Protein AF-A0A4Y9S3J2-F1 (afdb_monomer_lite)

pLDDT: mean 87.25, std 10.74, range [41.0, 98.0]

Structure (mmCIF, N/CA/C/O backbone):
data_AF-A0A4Y9S3J2-F1
#
_entry.id   AF-A0A4Y9S3J2-F1
#
loop_
_atom_site.group_PDB
_atom_site.id
_atom_site.type_symbol
_atom_site.label_atom_id
_atom_site.label_alt_id
_atom_site.label_comp_id
_atom_site.label_asym_id
_atom_site.label_entity_id
_atom_site.label_seq_id
_atom_site.pdbx_PDB_ins_code
_atom_site.Cartn_x
_atom_site.Cartn_y
_atom_site.Cartn_z
_atom_site.occupancy
_atom_site.B_iso_or_equiv
_atom_site.auth_seq_id
_atom_site.auth_comp_id
_atom_site.auth_asym_id
_atom_site.auth_atom_id
_atom_site.pdbx_PDB_model_num
ATOM 1 N N . MET A 1 1 ? -24.815 -3.412 23.900 1.00 59.81 1 MET A N 1
ATOM 2 C CA . MET A 1 1 ? -26.021 -3.486 23.048 1.00 59.81 1 MET A CA 1
ATOM 3 C C . MET A 1 1 ? -26.961 -2.402 23.514 1.00 59.81 1 MET A C 1
ATOM 5 O O . MET A 1 1 ? -27.087 -2.253 24.723 1.00 59.81 1 MET A O 1
ATOM 9 N N . SER A 1 2 ? -27.593 -1.673 22.602 1.00 77.06 2 SER A N 1
ATOM 10 C CA . SER A 1 2 ? -28.621 -0.696 22.972 1.00 77.06 2 SER A CA 1
ATOM 11 C C . SER A 1 2 ? -29.944 -1.151 22.385 1.00 77.06 2 SER A C 1
ATOM 13 O O . SER A 1 2 ? -30.056 -1.335 21.171 1.00 77.06 2 SER A O 1
ATOM 15 N N . LYS A 1 3 ? -30.929 -1.380 23.254 1.00 82.50 3 LYS A N 1
ATOM 16 C CA . LYS A 1 3 ? -32.296 -1.683 22.838 1.00 82.50 3 LYS A CA 1
ATOM 17 C C . LYS A 1 3 ? -32.877 -0.453 22.151 1.00 82.50 3 LYS A C 1
ATOM 19 O O . LYS A 1 3 ? -32.822 0.638 22.710 1.00 82.50 3 LYS A O 1
ATOM 24 N N . LEU A 1 4 ? -33.420 -0.640 20.953 1.00 80.75 4 LEU A N 1
ATOM 25 C CA . LEU A 1 4 ? -34.078 0.422 20.197 1.00 80.75 4 LEU A CA 1
ATOM 26 C C . LEU A 1 4 ? -35.580 0.369 20.429 1.00 80.75 4 LEU A C 1
ATOM 28 O O . LEU A 1 4 ? -36.192 1.365 20.801 1.00 80.75 4 LEU A O 1
ATOM 32 N N . THR A 1 5 ? -36.185 -0.801 20.216 1.00 92.56 5 THR A N 1
ATOM 33 C CA . THR A 1 5 ? -37.632 -0.971 20.352 1.00 92.56 5 THR A CA 1
ATOM 34 C C . THR A 1 5 ? -38.028 -2.448 20.418 1.00 92.56 5 THR A C 1
ATOM 36 O O . THR A 1 5 ? -37.204 -3.347 20.264 1.00 92.56 5 THR A O 1
ATOM 39 N N . THR A 1 6 ? -39.316 -2.696 20.628 1.00 92.94 6 THR A N 1
ATOM 40 C CA . THR A 1 6 ? -39.955 -3.996 20.419 1.00 92.94 6 THR A CA 1
ATOM 41 C C . THR A 1 6 ? -41.082 -3.802 19.405 1.00 92.94 6 THR A C 1
ATOM 43 O O . THR A 1 6 ? -41.809 -2.806 19.475 1.00 92.94 6 THR A O 1
ATOM 46 N N . ILE A 1 7 ? -41.209 -4.723 18.451 1.00 92.50 7 ILE A N 1
ATOM 47 C CA . ILE A 1 7 ? -42.242 -4.700 17.406 1.00 92.50 7 ILE A CA 1
ATOM 48 C C . ILE A 1 7 ? -43.088 -5.955 17.554 1.00 92.50 7 ILE A C 1
ATOM 50 O O . ILE A 1 7 ? -42.560 -7.065 17.488 1.00 92.50 7 ILE A O 1
ATOM 54 N N . ARG A 1 8 ? -44.389 -5.784 17.776 1.00 95.69 8 ARG A N 1
ATOM 55 C CA . ARG A 1 8 ? -45.333 -6.891 17.990 1.00 95.69 8 ARG A CA 1
ATOM 56 C C . ARG A 1 8 ? -46.208 -7.107 16.761 1.00 95.69 8 ARG A C 1
ATOM 58 O O . ARG A 1 8 ? -46.429 -6.182 15.982 1.00 95.69 8 ARG A O 1
ATOM 65 N N . ALA A 1 9 ? -46.713 -8.325 16.598 1.00 94.12 9 ALA A N 1
ATOM 66 C CA . ALA A 1 9 ? -47.708 -8.619 15.577 1.00 94.12 9 ALA A CA 1
ATOM 67 C C . ALA A 1 9 ? -48.936 -7.703 15.720 1.00 94.12 9 ALA A C 1
ATOM 69 O O . ALA A 1 9 ? -49.401 -7.445 16.831 1.00 94.12 9 ALA A O 1
ATOM 70 N N . GLY A 1 10 ? -49.443 -7.205 14.590 1.00 87.50 10 GLY A N 1
ATOM 71 C CA . GLY A 1 10 ? -50.567 -6.262 14.543 1.00 87.50 10 GLY A CA 1
ATOM 72 C C . GLY A 1 10 ? -50.192 -4.791 14.770 1.00 87.50 10 GLY A C 1
ATOM 73 O O . GLY A 1 10 ? -51.036 -3.923 14.557 1.00 87.50 10 GLY A O 1
ATOM 74 N N . GLU A 1 11 ? -48.947 -4.480 15.149 1.00 93.31 11 GLU A N 1
ATOM 75 C CA . GLU A 1 11 ? -48.453 -3.099 15.150 1.00 93.31 11 GLU A CA 1
ATOM 76 C C . GLU A 1 11 ? -48.123 -2.630 13.725 1.00 93.31 11 GLU A C 1
ATOM 78 O O . GLU A 1 11 ? -47.730 -3.417 12.859 1.00 93.31 11 GLU A O 1
ATOM 83 N N . LEU A 1 12 ? -48.231 -1.318 13.490 1.00 93.81 12 LEU A N 1
ATOM 84 C CA . LEU A 1 12 ? -47.726 -0.720 12.257 1.00 93.81 12 LEU A CA 1
ATOM 85 C C . LEU A 1 12 ? -46.207 -0.952 12.140 1.00 93.81 12 LEU A C 1
ATOM 87 O O . LEU A 1 12 ? -45.503 -0.861 13.154 1.00 93.81 12 LEU A O 1
ATOM 91 N N . PRO A 1 13 ? -45.683 -1.205 10.923 1.00 94.12 13 PRO A N 1
ATOM 92 C CA . PRO A 1 13 ? -44.249 -1.335 10.708 1.00 94.12 13 PRO A CA 1
ATOM 93 C C . PRO A 1 13 ? -43.491 -0.125 11.262 1.00 94.12 13 PRO A C 1
ATOM 95 O O . PRO A 1 13 ? -43.877 1.023 11.027 1.00 94.12 13 PRO A O 1
ATOM 98 N N . LYS A 1 14 ? -42.403 -0.369 11.997 1.00 95.12 14 LYS A N 1
ATOM 99 C CA . LYS A 1 14 ? -41.606 0.703 12.609 1.00 95.12 14 LYS A CA 1
ATOM 100 C C . LYS A 1 14 ? -40.356 0.957 11.793 1.00 95.12 14 LYS A C 1
ATOM 102 O O . LYS A 1 14 ? -39.680 0.020 11.368 1.00 95.12 14 LYS A O 1
ATOM 107 N N . THR A 1 15 ? -40.043 2.236 11.603 1.00 94.12 15 THR A N 1
ATOM 108 C CA . THR A 1 15 ? -38.754 2.631 11.040 1.00 94.12 15 THR A CA 1
ATOM 109 C C . THR A 1 15 ? -37.725 2.732 12.154 1.00 94.12 15 THR A C 1
ATOM 111 O O . THR A 1 15 ? -37.964 3.393 13.162 1.00 94.12 15 THR A O 1
ATOM 114 N N . VAL A 1 16 ? -36.577 2.099 11.958 1.00 93.94 16 VAL A N 1
ATOM 115 C CA . VAL A 1 16 ? -35.447 2.117 12.880 1.00 93.94 16 VAL A CA 1
ATOM 116 C C . VAL A 1 16 ? -34.235 2.673 12.148 1.00 93.94 16 VAL A C 1
ATOM 118 O O . VAL A 1 16 ? -33.906 2.224 11.050 1.00 93.94 16 VAL A O 1
ATOM 121 N N . THR A 1 17 ? -33.576 3.653 12.758 1.00 92.75 17 THR A N 1
ATOM 122 C CA . THR A 1 17 ? -32.301 4.180 12.270 1.00 92.75 17 THR A CA 1
ATOM 123 C C . THR A 1 17 ? -31.164 3.367 12.876 1.00 92.75 17 THR A C 1
ATOM 125 O O . THR A 1 17 ? -31.083 3.201 14.094 1.00 92.75 17 THR A O 1
ATOM 128 N N . LEU A 1 18 ? -30.296 2.844 12.018 1.00 90.06 18 LEU A N 1
ATOM 129 C CA . LEU A 1 18 ? -29.076 2.149 12.384 1.00 90.06 18 LEU A CA 1
ATOM 130 C C . LEU A 1 18 ? -27.895 3.102 12.161 1.00 90.06 18 LEU A C 1
ATOM 132 O O . LEU A 1 18 ? -27.592 3.408 11.005 1.00 90.06 18 LEU A O 1
ATOM 136 N N . PRO A 1 19 ? -27.212 3.553 13.228 1.00 86.12 19 PRO A N 1
ATOM 137 C CA . PRO A 1 19 ? -26.036 4.399 13.078 1.00 86.12 19 PRO A CA 1
ATOM 138 C C . PRO A 1 19 ? -24.949 3.715 12.242 1.00 86.12 19 PRO A C 1
ATOM 140 O O . PRO A 1 19 ? -24.805 2.487 12.284 1.00 86.12 19 PRO A O 1
ATOM 143 N N . ALA A 1 20 ? -24.154 4.519 11.532 1.00 76.88 20 ALA A N 1
ATOM 144 C CA . ALA A 1 20 ? -23.000 4.040 10.778 1.00 76.88 20 ALA A CA 1
ATOM 145 C C . ALA A 1 20 ? -22.120 3.115 11.639 1.00 76.88 20 ALA A C 1
ATOM 147 O O . ALA A 1 20 ? -21.854 3.378 12.815 1.00 76.88 20 ALA A O 1
ATOM 148 N N . GLY A 1 21 ? -21.702 1.996 11.057 1.00 69.69 21 GLY A N 1
ATOM 149 C CA . GLY A 1 21 ? -20.851 1.007 11.707 1.00 69.69 21 GLY A CA 1
ATOM 150 C C . GLY A 1 21 ? -21.514 0.107 12.754 1.00 69.69 21 GLY A C 1
ATOM 151 O O . GLY A 1 21 ? -20.853 -0.749 13.346 1.00 69.69 21 GLY A O 1
ATOM 152 N N . ARG A 1 22 ? -22.820 0.237 12.997 1.00 82.00 22 ARG A N 1
ATOM 153 C CA . ARG A 1 22 ? -23.555 -0.674 13.884 1.00 82.00 22 ARG A CA 1
ATOM 154 C C . ARG A 1 22 ? -24.134 -1.854 13.113 1.00 82.00 22 ARG A C 1
ATOM 156 O O . ARG A 1 22 ? -24.341 -1.787 11.907 1.00 82.00 22 ARG A O 1
ATOM 163 N N . VAL A 1 23 ? -24.414 -2.934 13.835 1.00 85.38 23 VAL A N 1
ATOM 164 C CA . VAL A 1 23 ? -25.153 -4.097 13.333 1.00 85.38 23 VAL A CA 1
ATOM 165 C C . VAL A 1 23 ? -26.548 -4.071 13.931 1.00 85.38 23 VAL A C 1
ATOM 167 O O . VAL A 1 23 ? -26.691 -3.990 15.152 1.00 85.38 23 VAL A O 1
ATOM 170 N N . LEU A 1 24 ? -27.569 -4.150 13.084 1.00 91.06 24 LEU A N 1
ATOM 171 C CA . LEU A 1 24 ? -28.945 -4.317 13.523 1.00 91.06 24 LEU A CA 1
ATOM 172 C C . LEU A 1 24 ? -29.146 -5.772 13.950 1.00 91.06 24 LEU A C 1
ATOM 174 O O . LEU A 1 24 ? -28.843 -6.701 13.197 1.00 91.06 24 LEU A O 1
ATOM 178 N N . MET A 1 25 ? -29.637 -5.958 15.168 1.00 89.56 25 MET A N 1
ATOM 179 C CA . MET A 1 25 ? -29.941 -7.264 15.738 1.00 89.56 25 MET A CA 1
ATOM 180 C C . MET A 1 25 ? -31.442 -7.358 15.969 1.00 89.56 25 MET A C 1
ATOM 182 O O . MET A 1 25 ? -32.067 -6.438 16.504 1.00 89.56 25 MET A O 1
ATOM 186 N N . LEU A 1 26 ? -32.005 -8.460 15.494 1.00 90.75 26 LEU A N 1
ATOM 187 C CA . LEU A 1 26 ? -33.435 -8.707 15.439 1.00 90.75 26 LEU A CA 1
ATOM 188 C C . LEU A 1 26 ? -33.687 -10.052 16.108 1.00 90.75 26 LEU A C 1
ATOM 190 O O . LEU A 1 26 ? -33.597 -11.108 15.482 1.00 90.75 26 LEU A O 1
ATOM 194 N N . ASP A 1 27 ? -33.970 -10.000 17.401 1.00 89.25 27 ASP A N 1
ATOM 195 C CA . ASP A 1 27 ? -34.187 -11.190 18.210 1.00 89.25 27 ASP A CA 1
ATOM 196 C C . ASP A 1 27 ? -35.686 -11.498 18.224 1.00 89.25 27 ASP A C 1
ATOM 198 O O . ASP A 1 27 ? -36.489 -10.803 18.852 1.00 89.25 27 ASP A O 1
ATOM 202 N N . GLY A 1 28 ? -36.080 -12.504 17.443 1.00 88.19 28 GLY A N 1
ATOM 203 C CA . GLY A 1 28 ? -37.461 -12.975 17.382 1.00 88.19 28 GLY A CA 1
ATOM 204 C C . GLY A 1 28 ? -37.809 -13.827 18.596 1.00 88.19 28 GLY A C 1
ATOM 205 O O . GLY A 1 28 ? -37.136 -14.828 18.852 1.00 88.19 28 GLY A O 1
ATOM 206 N N . TYR A 1 29 ? -38.877 -13.457 19.306 1.00 89.56 29 TYR A N 1
ATOM 207 C CA . TYR A 1 29 ? -39.478 -14.302 20.340 1.00 89.56 29 TYR A CA 1
ATOM 208 C C . TYR A 1 29 ? -40.121 -15.558 19.715 1.00 89.56 29 TYR A C 1
ATOM 210 O O . TYR A 1 29 ? -40.142 -15.741 18.495 1.00 89.56 29 TYR A O 1
ATOM 218 N N . GLU A 1 30 ? -40.651 -16.449 20.550 1.00 84.44 30 GLU A N 1
ATOM 219 C CA . GLU A 1 30 ? -41.301 -17.675 20.088 1.00 84.44 30 GLU A CA 1
ATOM 220 C C . GLU A 1 30 ? -42.439 -17.369 19.097 1.00 84.44 30 GLU A C 1
ATOM 222 O O . GLU A 1 30 ? -43.231 -16.445 19.291 1.00 84.44 30 GLU A O 1
ATOM 227 N N . SER A 1 31 ? -42.496 -18.133 18.002 1.00 88.94 31 SER A N 1
ATOM 228 C CA . SER A 1 31 ? -43.450 -17.937 16.897 1.00 88.94 31 SER A CA 1
ATOM 229 C C . SER A 1 31 ? -43.345 -16.593 16.152 1.00 88.94 31 SER A C 1
ATOM 231 O O . SER A 1 31 ? -44.270 -16.219 15.425 1.00 88.94 31 SER A O 1
ATOM 233 N N . ALA A 1 32 ? -42.237 -15.855 16.303 1.00 92.12 32 ALA A N 1
ATOM 234 C CA . ALA A 1 32 ? -42.018 -14.621 15.559 1.00 92.12 32 ALA A CA 1
ATOM 235 C C . ALA A 1 32 ? -41.850 -14.876 14.050 1.00 92.12 32 ALA A C 1
ATOM 237 O O . ALA A 1 32 ? -41.109 -15.771 13.643 1.00 92.12 32 ALA A O 1
ATOM 238 N N . SER A 1 33 ? -42.511 -14.072 13.218 1.00 93.56 33 SER A N 1
ATOM 239 C CA . SER A 1 33 ? -42.331 -14.046 11.762 1.00 93.56 33 SER A CA 1
ATOM 240 C C . SER A 1 33 ? -42.494 -12.622 11.258 1.00 93.56 33 SER A C 1
ATOM 242 O O . SER A 1 33 ? -43.373 -11.895 11.723 1.00 93.56 33 SER A O 1
ATOM 244 N N . GLY A 1 34 ? -41.648 -12.194 10.330 1.00 94.12 34 GLY A N 1
ATOM 245 C CA . GLY A 1 34 ? -41.670 -10.825 9.836 1.00 94.12 34 GLY A CA 1
ATOM 246 C C . GLY A 1 34 ? -40.687 -10.578 8.706 1.00 94.12 34 GLY A C 1
ATOM 247 O O . GLY A 1 34 ? -40.112 -11.503 8.134 1.00 94.12 34 GLY A O 1
ATOM 248 N N . ILE A 1 35 ? -40.490 -9.305 8.387 1.00 94.50 35 ILE A N 1
ATOM 249 C CA . ILE A 1 35 ? -39.542 -8.880 7.358 1.00 94.50 35 ILE A CA 1
ATOM 250 C C . ILE A 1 35 ? -38.947 -7.523 7.728 1.00 94.50 35 ILE A C 1
ATOM 252 O O . ILE A 1 35 ? -39.654 -6.615 8.178 1.00 94.50 35 ILE A O 1
ATOM 256 N N . ALA A 1 36 ? -37.634 -7.400 7.551 1.00 95.38 36 ALA A N 1
ATOM 257 C CA . ALA A 1 36 ? -36.922 -6.132 7.621 1.00 95.38 36 ALA A CA 1
ATOM 258 C C . ALA A 1 36 ? -36.606 -5.658 6.202 1.00 95.38 36 ALA A C 1
ATOM 260 O O . ALA A 1 36 ? -36.065 -6.425 5.409 1.00 95.38 36 ALA A O 1
ATOM 261 N N . TYR A 1 37 ? -36.901 -4.398 5.898 1.00 95.19 37 TYR A N 1
ATOM 262 C CA . TYR A 1 37 ? -36.576 -3.746 4.633 1.00 95.19 37 TYR A CA 1
ATOM 263 C C . TYR A 1 37 ? -35.541 -2.651 4.868 1.00 95.19 37 TYR A C 1
ATOM 265 O O . TYR A 1 37 ? -35.783 -1.756 5.673 1.00 95.19 37 TYR A O 1
ATOM 273 N N . GLN A 1 38 ? -34.413 -2.686 4.161 1.00 95.44 38 GLN A N 1
ATOM 274 C CA . GLN A 1 38 ? -33.492 -1.550 4.093 1.00 95.44 38 GLN A CA 1
ATOM 275 C C . GLN A 1 38 ? -34.097 -0.510 3.161 1.00 95.44 38 GLN A C 1
ATOM 277 O O . GLN A 1 38 ? -34.387 -0.814 2.003 1.00 95.44 38 GLN A O 1
ATOM 282 N N . LEU A 1 39 ? -34.292 0.698 3.673 1.00 94.62 39 LEU A N 1
ATOM 283 C CA . LEU A 1 39 ? -34.894 1.804 2.942 1.00 94.62 39 LEU A CA 1
ATOM 284 C C . LEU A 1 39 ? -33.822 2.574 2.173 1.00 94.62 39 LEU A C 1
ATOM 286 O O . LEU A 1 39 ? -32.716 2.748 2.679 1.00 94.62 39 LEU A O 1
ATOM 290 N N . ASP A 1 40 ? -34.158 3.053 0.976 1.00 88.62 40 ASP A N 1
ATOM 291 C CA . ASP A 1 40 ? -33.283 3.903 0.167 1.00 88.62 40 ASP A CA 1
ATOM 292 C C . ASP A 1 40 ? -33.294 5.352 0.689 1.00 88.62 40 ASP A C 1
ATOM 294 O O . ASP A 1 40 ? -34.301 6.052 0.515 1.00 88.62 40 ASP A O 1
ATOM 298 N N . PRO A 1 41 ? -32.208 5.855 1.304 1.00 78.00 41 PRO A N 1
ATOM 299 C CA . PRO A 1 41 ? -32.165 7.241 1.752 1.00 78.00 41 PRO A CA 1
ATOM 300 C C . PRO A 1 41 ? -32.174 8.244 0.585 1.00 78.00 41 PRO A C 1
ATOM 302 O O . PRO A 1 41 ? -32.656 9.361 0.764 1.00 78.00 41 PRO A O 1
ATOM 305 N N . SER A 1 42 ? -31.708 7.863 -0.610 1.00 78.38 42 SER A N 1
ATOM 306 C CA . SER A 1 42 ? -31.643 8.752 -1.780 1.00 78.38 42 SER A CA 1
ATOM 307 C C . SER A 1 42 ? -33.009 9.012 -2.426 1.00 78.38 42 SER A C 1
ATOM 309 O O . SER A 1 42 ? -33.208 10.048 -3.057 1.00 78.38 42 SER A O 1
ATOM 311 N N . LEU A 1 43 ? -33.978 8.119 -2.201 1.00 77.69 43 LEU A N 1
ATOM 312 C CA . LEU A 1 43 ? -35.354 8.221 -2.703 1.00 77.69 43 LEU A CA 1
ATOM 313 C C . LEU A 1 43 ? -36.358 8.566 -1.589 1.00 77.69 43 LEU A C 1
ATOM 315 O O . LEU A 1 43 ? -37.515 8.144 -1.615 1.00 77.69 43 LEU A O 1
ATOM 319 N N . GLY A 1 44 ? -35.913 9.303 -0.568 1.00 75.69 44 GLY A N 1
ATOM 320 C CA . GLY A 1 44 ? -36.777 9.775 0.518 1.00 75.69 44 GLY A CA 1
ATOM 321 C C . GLY A 1 44 ? -37.193 8.699 1.529 1.00 75.69 44 GLY A C 1
ATOM 322 O O . GLY A 1 44 ? -38.080 8.945 2.345 1.00 75.69 44 GLY A O 1
ATOM 323 N N . GLY A 1 45 ? -36.572 7.514 1.510 1.00 75.94 45 GLY A N 1
ATOM 324 C CA . GLY A 1 45 ? -36.789 6.465 2.510 1.00 75.94 45 GLY A CA 1
ATOM 325 C C . GLY A 1 45 ? -38.119 5.722 2.396 1.00 75.94 45 GLY A C 1
ATOM 326 O O . GLY A 1 45 ? -38.568 5.148 3.382 1.00 75.94 45 GLY A O 1
ATOM 327 N N . THR A 1 46 ? -38.767 5.741 1.231 1.00 79.56 46 THR A N 1
ATOM 328 C CA . THR A 1 46 ? -40.045 5.039 1.001 1.00 79.56 46 THR A CA 1
ATOM 329 C C . THR A 1 46 ? -39.879 3.731 0.227 1.00 79.56 46 THR A C 1
ATOM 331 O O . THR A 1 46 ? -40.659 2.804 0.427 1.00 79.56 46 THR A O 1
ATOM 334 N N . ASN A 1 47 ? -38.838 3.622 -0.602 1.00 87.81 47 ASN A N 1
ATOM 335 C CA . ASN A 1 47 ? -38.526 2.414 -1.366 1.00 87.81 47 ASN A CA 1
ATOM 336 C C . ASN A 1 47 ? -37.565 1.501 -0.596 1.00 87.81 47 ASN A C 1
ATOM 338 O O . ASN A 1 47 ? -36.653 1.985 0.075 1.00 87.81 47 ASN A O 1
ATOM 342 N N . SER A 1 48 ? -37.734 0.183 -0.726 1.00 91.50 48 SER A N 1
ATOM 343 C CA . SER A 1 48 ? -36.793 -0.799 -0.180 1.00 91.50 48 SER A CA 1
ATOM 344 C C . SER A 1 48 ? -35.732 -1.183 -1.210 1.00 91.50 48 SER A C 1
ATOM 346 O O . SER A 1 48 ? -36.084 -1.597 -2.313 1.00 91.50 48 SER A O 1
ATOM 348 N N . VAL A 1 49 ? -34.454 -1.145 -0.834 1.00 90.25 49 VAL A N 1
ATOM 349 C CA . VAL A 1 49 ? -33.342 -1.646 -1.670 1.00 90.25 49 VAL A CA 1
ATOM 350 C C . VAL A 1 49 ? -33.021 -3.113 -1.401 1.00 90.25 49 VAL A C 1
ATOM 352 O O . VAL A 1 49 ? -32.435 -3.793 -2.241 1.00 90.25 49 VAL A O 1
ATOM 355 N N . ARG A 1 50 ? -33.380 -3.613 -0.212 1.00 92.06 50 ARG A N 1
ATOM 356 C CA . ARG A 1 50 ? -33.106 -4.988 0.213 1.00 92.06 50 ARG A CA 1
ATOM 357 C C . ARG A 1 50 ? -34.065 -5.422 1.310 1.00 92.06 50 ARG A C 1
ATOM 359 O O . ARG A 1 50 ? -34.541 -4.584 2.074 1.00 92.06 50 ARG A O 1
ATOM 366 N N . SER A 1 51 ? -34.313 -6.723 1.413 1.00 93.06 51 SER A N 1
ATOM 367 C CA . SER A 1 51 ? -35.175 -7.295 2.446 1.00 93.06 51 SER A CA 1
ATOM 368 C C . SER A 1 51 ? -34.597 -8.565 3.059 1.00 93.06 51 SER A C 1
ATOM 370 O O . SER A 1 51 ? -33.942 -9.345 2.366 1.00 93.06 51 SER A O 1
ATOM 372 N N . TRP A 1 52 ? -34.901 -8.801 4.335 1.00 94.12 52 TRP A N 1
ATOM 373 C CA . TRP A 1 52 ? -34.523 -10.005 5.075 1.00 94.12 52 TRP A CA 1
ATOM 374 C C . TRP A 1 52 ? -35.756 -10.620 5.737 1.00 94.12 52 TRP A C 1
ATOM 376 O O . TRP A 1 52 ? -36.408 -9.926 6.525 1.00 94.12 52 TRP A O 1
ATOM 386 N N . PRO A 1 53 ? -36.077 -11.897 5.459 1.00 92.19 53 PRO A N 1
ATOM 387 C CA . PRO A 1 53 ? -37.095 -12.605 6.220 1.00 92.19 53 PRO A CA 1
ATOM 388 C C . PRO A 1 53 ? -36.625 -12.776 7.668 1.00 92.19 53 PRO A C 1
ATOM 390 O O . PRO A 1 53 ? -35.445 -13.023 7.928 1.00 92.19 53 PRO A O 1
ATOM 393 N N . LEU A 1 54 ? -37.556 -12.628 8.604 1.00 92.31 54 LEU A N 1
ATOM 394 C CA . LEU A 1 54 ? -37.314 -12.754 10.036 1.00 92.31 54 LEU A CA 1
ATOM 395 C C . LEU A 1 54 ? -38.127 -13.925 10.581 1.00 92.31 54 LEU A C 1
ATOM 397 O O . LEU A 1 54 ? -39.294 -14.089 10.227 1.00 92.31 54 LEU A O 1
ATOM 401 N N . SER A 1 55 ? -37.527 -14.703 11.475 1.00 90.38 55 SER A N 1
ATOM 402 C CA . SER A 1 55 ? -38.168 -15.838 12.140 1.00 90.38 55 SER A CA 1
ATOM 403 C C . SER A 1 55 ? -37.792 -15.898 13.621 1.00 90.38 55 SER A C 1
ATOM 405 O O . SER A 1 55 ? -36.870 -15.213 14.073 1.00 90.38 55 SER A O 1
ATOM 407 N N . ALA A 1 56 ? -38.493 -16.741 14.378 1.00 86.31 56 ALA A N 1
ATOM 408 C CA . ALA A 1 56 ? -38.102 -17.128 15.729 1.00 86.31 56 ALA A CA 1
ATOM 409 C C . ALA A 1 56 ? -36.685 -17.738 15.743 1.00 86.31 56 ALA A C 1
ATOM 411 O O . ALA A 1 56 ? -36.284 -18.399 14.783 1.00 86.31 56 ALA A O 1
ATOM 412 N N . GLY A 1 57 ? -35.941 -17.534 16.838 1.00 69.56 57 GLY A N 1
ATOM 413 C CA . GLY A 1 57 ? -34.616 -18.148 17.038 1.00 69.56 57 GLY A CA 1
ATOM 414 C C . GLY A 1 57 ? -33.408 -17.284 16.653 1.00 69.56 57 GLY A C 1
ATOM 415 O O . GLY A 1 57 ? -32.309 -17.813 16.514 1.00 69.56 57 GLY A O 1
ATOM 416 N N . GLY A 1 58 ? -33.596 -15.966 16.531 1.00 65.06 58 GLY A N 1
ATOM 417 C CA . GLY A 1 58 ? -32.547 -15.008 16.168 1.00 65.06 58 GLY A CA 1
ATOM 418 C C . GLY A 1 58 ? -32.479 -14.816 14.656 1.00 65.06 58 GLY A C 1
ATOM 419 O O . GLY A 1 58 ? -32.094 -15.713 13.910 1.00 65.06 58 GLY A O 1
ATOM 420 N N . ALA A 1 59 ? -32.887 -13.640 14.188 1.00 64.81 59 ALA A N 1
ATOM 421 C CA . ALA A 1 59 ? -32.867 -13.309 12.770 1.00 64.81 59 ALA A CA 1
ATOM 422 C C . ALA A 1 59 ? -31.430 -12.947 12.318 1.00 64.81 59 ALA A C 1
ATOM 424 O O . ALA A 1 59 ? -30.531 -12.808 13.159 1.00 64.81 59 ALA A O 1
ATOM 425 N N . PRO A 1 60 ? -31.159 -12.786 11.005 1.00 70.00 60 PRO A N 1
ATOM 426 C CA . PRO A 1 60 ? -29.834 -12.384 10.551 1.00 70.00 60 PRO A CA 1
ATOM 427 C C . PRO A 1 60 ? -29.401 -11.076 11.219 1.00 70.00 60 PRO A C 1
ATOM 429 O O . PRO A 1 60 ? -30.168 -10.122 11.330 1.00 70.00 60 PRO A O 1
ATOM 432 N N . LYS A 1 61 ? -28.135 -11.025 11.631 1.00 84.50 61 LYS A N 1
ATOM 433 C CA . LYS A 1 61 ? -27.455 -9.773 11.963 1.00 84.50 61 LYS A CA 1
ATOM 434 C C . LYS A 1 61 ? -27.320 -8.964 10.673 1.00 84.50 61 LYS A C 1
ATOM 436 O O . LYS A 1 61 ? -26.670 -9.426 9.737 1.00 84.50 61 LYS A O 1
ATOM 441 N N . ILE A 1 62 ? -27.955 -7.794 10.601 1.00 86.38 62 ILE A N 1
ATOM 442 C CA . ILE A 1 62 ? -27.996 -6.975 9.381 1.00 86.38 62 ILE A CA 1
ATOM 443 C C . ILE A 1 62 ? -26.977 -5.837 9.505 1.00 86.38 62 ILE A C 1
ATOM 445 O O . ILE A 1 62 ? -27.072 -4.996 10.399 1.00 86.38 62 ILE A O 1
ATOM 449 N N . GLY A 1 63 ? -25.995 -5.813 8.601 1.00 83.44 63 GLY A N 1
ATOM 450 C CA . GLY A 1 63 ? -24.868 -4.875 8.615 1.00 83.44 63 GLY A CA 1
ATOM 451 C C . GLY A 1 63 ? -23.545 -5.515 9.075 1.00 83.44 63 GLY A C 1
ATOM 452 O O . GLY A 1 63 ? -23.450 -6.742 9.122 1.00 83.44 63 GLY A O 1
ATOM 453 N N . PRO A 1 64 ? -22.524 -4.709 9.431 1.00 79.38 64 PRO A N 1
ATOM 454 C CA . PRO A 1 64 ? -22.588 -3.253 9.569 1.00 79.38 64 PRO A CA 1
ATOM 455 C C . PRO A 1 64 ? -22.612 -2.528 8.216 1.00 79.38 64 PRO A C 1
ATOM 457 O O . PRO A 1 64 ? -22.354 -3.123 7.176 1.00 79.38 64 PRO A O 1
ATOM 460 N N . PHE A 1 65 ? -22.940 -1.238 8.217 1.00 76.00 65 PHE A N 1
ATOM 461 C CA . PHE A 1 65 ? -22.924 -0.397 7.014 1.00 76.00 65 PHE A CA 1
ATOM 462 C C . PHE A 1 65 ? -21.988 0.792 7.210 1.00 76.00 65 PHE A C 1
ATOM 464 O O . PHE A 1 65 ? -21.795 1.244 8.338 1.00 76.00 65 PHE A O 1
ATOM 471 N N . ALA A 1 66 ? -21.392 1.276 6.117 1.00 61.28 66 ALA A N 1
ATOM 472 C CA . ALA A 1 66 ? -20.443 2.390 6.158 1.00 61.28 66 ALA A CA 1
ATOM 473 C C . ALA A 1 66 ? -21.104 3.713 6.578 1.00 61.28 66 ALA A C 1
ATOM 475 O O . ALA A 1 66 ? -20.481 4.496 7.292 1.00 61.28 66 ALA A O 1
ATOM 476 N N . ASP A 1 67 ? -22.365 3.900 6.189 1.00 78.31 67 ASP A N 1
ATOM 477 C CA . ASP A 1 67 ? -23.175 5.084 6.465 1.00 78.31 67 ASP A CA 1
ATOM 478 C C . ASP A 1 67 ? -24.392 4.721 7.319 1.00 78.31 67 ASP A C 1
ATOM 480 O O . ASP A 1 67 ? -24.769 3.548 7.418 1.00 78.31 67 ASP A O 1
ATOM 484 N N . GLU A 1 68 ? -25.037 5.731 7.903 1.00 88.69 68 GLU A N 1
ATOM 485 C CA . GLU A 1 68 ? -26.317 5.560 8.590 1.00 88.69 68 GLU A CA 1
ATOM 486 C C . GLU A 1 68 ? -27.356 4.933 7.650 1.00 88.69 68 GLU A C 1
ATOM 488 O O . GLU A 1 68 ? -27.497 5.331 6.494 1.00 88.69 68 GLU A O 1
ATOM 493 N N . GLN A 1 69 ? -28.088 3.939 8.151 1.00 92.69 69 GLN A N 1
ATOM 494 C CA . GLN A 1 69 ? -29.126 3.241 7.396 1.00 92.69 69 GLN A CA 1
ATOM 495 C C . GLN A 1 69 ? -30.476 3.350 8.093 1.00 92.69 69 GLN A C 1
ATOM 497 O O . GLN A 1 69 ? -30.557 3.455 9.316 1.00 92.69 69 GLN A O 1
ATOM 502 N N . ARG A 1 70 ? -31.558 3.249 7.321 1.00 94.31 70 ARG A N 1
ATOM 503 C CA . ARG A 1 70 ? -32.924 3.171 7.851 1.00 94.31 70 ARG A CA 1
ATOM 504 C C . ARG A 1 70 ? -33.557 1.846 7.460 1.00 94.31 70 ARG A C 1
ATOM 506 O O . ARG A 1 70 ? -33.443 1.414 6.315 1.00 94.31 70 ARG A O 1
ATOM 513 N N . PHE A 1 71 ? -34.244 1.225 8.409 1.00 94.94 71 PHE A N 1
ATOM 514 C CA . PHE A 1 71 ? -34.923 -0.050 8.220 1.00 94.94 71 PHE A CA 1
ATOM 515 C C . PHE A 1 71 ? -36.397 0.071 8.563 1.00 94.94 71 PHE A C 1
ATOM 517 O O . PHE A 1 71 ? -36.720 0.545 9.647 1.00 94.94 71 PHE A O 1
ATOM 524 N N . LEU A 1 72 ? -37.282 -0.396 7.685 1.00 95.69 72 LEU A N 1
ATOM 525 C CA . LEU A 1 72 ? -38.687 -0.620 8.014 1.00 95.69 72 LEU A CA 1
ATOM 526 C C . LEU A 1 72 ? -38.861 -2.077 8.421 1.00 95.69 72 LEU A C 1
ATOM 528 O O . LEU A 1 72 ? -38.628 -2.979 7.619 1.00 95.69 72 LEU A O 1
ATOM 532 N N . ILE A 1 73 ? -39.261 -2.312 9.664 1.00 95.06 73 ILE A N 1
ATOM 533 C CA . ILE A 1 73 ? -39.408 -3.661 10.204 1.00 95.06 73 ILE A CA 1
ATOM 534 C C . ILE A 1 73 ? -40.883 -3.916 10.473 1.00 95.06 73 ILE A C 1
ATOM 536 O O . ILE A 1 73 ? -41.559 -3.115 11.121 1.00 95.06 73 ILE A O 1
ATOM 540 N N . SER A 1 74 ? -41.369 -5.049 9.979 1.00 95.75 74 SER A N 1
ATOM 541 C CA . SER A 1 74 ? -42.737 -5.511 10.186 1.00 95.75 74 SER A CA 1
ATOM 542 C C . SER A 1 74 ? -42.743 -6.888 10.842 1.00 95.75 74 SER A C 1
ATOM 544 O O . SER A 1 74 ? -41.842 -7.701 10.624 1.00 95.75 74 SER A O 1
ATOM 546 N N . CYS A 1 75 ? -43.758 -7.128 11.668 1.00 95.25 75 CYS A N 1
ATOM 547 C CA . CYS A 1 75 ? -43.950 -8.362 12.416 1.00 95.25 75 CYS A CA 1
ATOM 548 C C . CYS A 1 75 ? -45.342 -8.905 12.084 1.00 95.25 75 CYS A C 1
ATOM 550 O O . CYS A 1 75 ? -46.345 -8.254 12.373 1.00 95.25 75 CYS A O 1
ATOM 552 N N . ALA A 1 76 ? -45.400 -10.063 11.434 1.00 95.62 76 ALA A N 1
ATOM 553 C CA . ALA A 1 76 ? -46.641 -10.736 11.070 1.00 95.62 76 ALA A CA 1
ATOM 554 C C . ALA A 1 76 ? -47.175 -11.598 12.224 1.00 95.62 76 ALA A C 1
ATOM 556 O O . ALA A 1 76 ? -48.375 -11.602 12.485 1.00 95.62 76 ALA A O 1
ATOM 557 N N . THR A 1 77 ? -46.292 -12.295 12.944 1.00 94.75 77 THR A N 1
ATOM 558 C CA . THR A 1 77 ? -46.634 -13.116 14.119 1.00 94.75 77 THR A CA 1
ATOM 559 C C . THR A 1 77 ? -45.594 -12.932 15.219 1.00 94.75 77 THR A C 1
ATOM 561 O O . THR A 1 77 ? -44.445 -12.613 14.927 1.00 94.75 77 THR A O 1
ATOM 564 N N . GLY A 1 78 ? -45.985 -13.124 16.484 1.00 94.06 78 GLY A N 1
ATOM 565 C CA . GLY A 1 78 ? -45.093 -13.006 17.643 1.00 94.06 78 GLY A CA 1
ATOM 566 C C . GLY A 1 78 ? -44.607 -11.575 17.904 1.00 94.06 78 GLY A C 1
ATOM 567 O O . GLY A 1 78 ? -45.379 -10.613 17.850 1.00 94.06 78 GLY A O 1
ATOM 568 N N . ALA A 1 79 ? -43.325 -11.434 18.242 1.00 92.94 79 ALA A N 1
ATOM 569 C CA . ALA A 1 79 ? -42.675 -10.142 18.432 1.00 92.94 79 ALA A CA 1
ATOM 570 C C . ALA A 1 79 ? -41.171 -10.222 18.126 1.00 92.94 79 ALA A C 1
ATOM 572 O O . ALA A 1 79 ? -40.563 -11.286 18.244 1.00 92.94 79 ALA A O 1
ATOM 573 N N . PHE A 1 80 ? -40.571 -9.080 17.796 1.00 91.69 80 PHE A N 1
ATOM 574 C CA . PHE A 1 80 ? -39.125 -8.915 17.662 1.00 91.69 80 PHE A CA 1
ATOM 575 C C . PHE A 1 80 ? -38.620 -7.869 18.647 1.00 91.69 80 PHE A C 1
ATOM 577 O O . PHE A 1 80 ? -39.173 -6.767 18.740 1.00 91.69 80 PHE A O 1
ATOM 584 N N . GLU A 1 81 ? -37.544 -8.191 19.354 1.00 92.50 81 GLU A N 1
ATOM 585 C CA . GLU A 1 81 ? -36.716 -7.198 20.017 1.00 92.50 81 GLU A CA 1
ATOM 586 C C . GLU A 1 81 ? -35.698 -6.655 19.018 1.00 92.50 81 GLU A C 1
ATOM 588 O O . GLU A 1 81 ? -34.909 -7.392 18.428 1.00 92.50 81 GLU A O 1
ATOM 593 N N . VAL A 1 82 ? -35.758 -5.344 18.801 1.00 91.25 82 VAL A N 1
ATOM 594 C CA . VAL A 1 82 ? -34.866 -4.648 17.886 1.00 91.25 82 VAL A CA 1
ATOM 595 C C . VAL A 1 82 ? -33.833 -3.917 18.713 1.00 91.25 82 VAL A C 1
ATOM 597 O O . VAL A 1 82 ? -34.146 -3.032 19.517 1.00 91.25 82 VAL A O 1
ATOM 600 N N . SER A 1 83 ? -32.581 -4.268 18.493 1.00 90.56 83 SER A N 1
ATOM 601 C CA . SER A 1 83 ? -31.449 -3.591 19.095 1.00 90.56 83 SER A CA 1
ATOM 602 C C . SER A 1 83 ? -30.399 -3.318 18.033 1.00 90.56 83 SER A C 1
ATOM 604 O O . SER A 1 83 ? -30.435 -3.864 16.930 1.00 90.56 83 SER A O 1
ATOM 606 N N . HIS A 1 84 ? -29.444 -2.457 18.356 1.00 87.88 84 HIS A N 1
ATOM 607 C CA . HIS A 1 84 ? -28.204 -2.427 17.603 1.00 87.88 84 HIS A CA 1
ATOM 608 C C . HIS A 1 84 ? -27.031 -2.789 18.505 1.00 87.88 84 HIS A C 1
ATOM 610 O O . HIS A 1 84 ? -26.926 -2.399 19.678 1.00 87.88 84 HIS A O 1
ATOM 616 N N . GLY A 1 85 ? -26.127 -3.560 17.929 1.00 81.06 85 GLY A N 1
ATOM 617 C CA . GLY A 1 85 ? -24.874 -3.954 18.531 1.00 81.06 85 GLY A CA 1
ATOM 618 C C . GLY A 1 85 ? -23.698 -3.340 17.795 1.00 81.06 85 GLY A C 1
ATOM 619 O O . GLY A 1 85 ? -23.816 -2.767 16.709 1.00 81.06 85 GLY A O 1
ATOM 620 N N . LEU A 1 86 ? -22.531 -3.512 18.395 1.00 68.75 86 LEU A N 1
ATOM 621 C CA . LEU A 1 86 ? -21.324 -3.569 17.595 1.00 68.75 86 LEU A CA 1
ATOM 622 C C . LEU A 1 86 ? -21.340 -4.851 16.762 1.00 68.75 86 LEU A C 1
ATOM 624 O O . LEU A 1 86 ? -21.892 -5.856 17.227 1.00 68.75 86 LEU A O 1
ATOM 628 N N . PRO A 1 87 ? -20.720 -4.856 15.570 1.00 63.44 87 PRO A N 1
ATOM 629 C CA . PRO A 1 87 ? -20.316 -6.118 14.970 1.00 63.44 87 PRO A CA 1
ATOM 630 C C . PRO A 1 87 ? -19.530 -6.929 16.006 1.00 63.44 87 PRO A C 1
ATOM 632 O O . PRO A 1 87 ? -18.862 -6.347 16.868 1.00 63.44 87 PRO A O 1
ATOM 635 N N . ALA A 1 88 ? -19.666 -8.262 15.967 1.00 59.06 88 ALA A N 1
ATOM 636 C CA . ALA A 1 88 ? -18.903 -9.146 16.848 1.00 59.06 88 ALA A CA 1
ATOM 637 C C . ALA A 1 88 ? -17.449 -8.672 16.841 1.00 59.06 88 ALA A C 1
ATOM 639 O O . ALA A 1 88 ? -16.911 -8.442 15.756 1.00 59.06 88 ALA A O 1
ATOM 640 N N . LEU A 1 89 ? -16.907 -8.418 18.046 1.00 51.44 89 LEU A N 1
ATOM 641 C CA . LEU A 1 89 ? -15.816 -7.461 18.253 1.00 51.44 89 LEU A CA 1
ATOM 642 C C . LEU A 1 89 ? -14.689 -7.660 17.243 1.00 51.44 89 LEU A C 1
ATOM 644 O O . LEU A 1 89 ? -14.156 -6.663 16.767 1.00 51.44 89 LEU A O 1
ATOM 648 N N . TYR A 1 90 ? -14.408 -8.913 16.908 1.00 49.59 90 TYR A N 1
ATOM 649 C CA . TYR A 1 90 ? -13.610 -9.380 15.793 1.00 49.59 90 TYR A CA 1
ATOM 650 C C . TYR A 1 90 ? -14.129 -10.793 15.456 1.00 49.59 90 TYR A C 1
ATOM 652 O O . TYR A 1 90 ? -14.480 -11.523 16.389 1.00 49.59 90 TYR A O 1
ATOM 660 N N . PRO A 1 91 ? -14.219 -11.231 14.188 1.00 53.12 91 PRO A N 1
ATOM 661 C CA . PRO A 1 91 ? -14.204 -12.661 13.896 1.00 53.12 91 PRO A CA 1
ATOM 662 C C . PRO A 1 91 ? -13.003 -13.271 14.619 1.00 53.12 91 PRO A C 1
ATOM 664 O O . PRO A 1 91 ? -11.926 -12.673 14.614 1.00 53.12 91 PRO A O 1
ATOM 667 N N . ALA A 1 92 ? -13.183 -14.424 15.263 1.00 54.91 92 ALA A N 1
ATOM 668 C CA . ALA A 1 92 ? -12.054 -15.114 15.873 1.00 54.91 92 ALA A CA 1
ATOM 669 C C . ALA A 1 92 ? -10.972 -15.340 14.806 1.00 54.91 92 ALA A C 1
ATOM 671 O O . ALA A 1 92 ? -11.300 -15.716 13.678 1.00 54.91 92 ALA A O 1
ATOM 672 N N . ALA A 1 93 ? -9.698 -15.141 15.157 1.00 54.41 93 ALA A N 1
ATOM 673 C CA . ALA A 1 93 ? -8.574 -15.385 14.248 1.00 54.41 93 ALA A CA 1
ATOM 674 C C . ALA A 1 93 ? -8.614 -16.797 13.624 1.00 54.41 93 ALA A C 1
ATOM 676 O O . ALA A 1 93 ? -8.166 -16.990 12.501 1.00 54.41 93 ALA A O 1
ATOM 677 N N . SER A 1 94 ? -9.252 -17.759 14.302 1.00 52.25 94 SER A N 1
ATOM 678 C CA . SER A 1 94 ? -9.506 -19.120 13.813 1.00 52.25 94 SER A CA 1
ATOM 679 C C . SER A 1 94 ? -10.380 -19.213 12.554 1.00 52.25 94 SER A C 1
ATOM 681 O O . SER A 1 94 ? -10.457 -20.284 11.961 1.00 52.25 94 SER A O 1
ATOM 683 N N . ALA A 1 95 ? -11.064 -18.137 12.148 1.00 50.06 95 ALA A N 1
ATOM 684 C CA . ALA A 1 95 ? -11.783 -18.072 10.872 1.00 50.06 95 ALA A CA 1
ATOM 685 C C . ALA A 1 95 ? -10.834 -17.966 9.665 1.00 50.06 95 ALA A C 1
ATOM 687 O O . ALA A 1 95 ? -11.259 -18.171 8.529 1.00 50.06 95 ALA A O 1
ATOM 688 N N . PHE A 1 96 ? -9.556 -17.668 9.908 1.00 55.53 96 PHE A N 1
ATOM 689 C CA . PHE A 1 96 ? -8.503 -17.731 8.909 1.00 55.53 96 PHE A CA 1
ATOM 690 C C . PHE A 1 96 ? -7.844 -19.090 9.036 1.00 55.53 96 PHE A C 1
ATOM 692 O O . PHE A 1 96 ? -7.281 -19.397 10.092 1.00 55.53 96 PHE A O 1
ATOM 699 N N . PRO A 1 97 ? -7.929 -19.945 8.009 1.00 46.12 97 PRO A N 1
ATOM 700 C CA . PRO A 1 97 ? -7.210 -21.187 8.087 1.00 46.12 97 PRO A CA 1
ATOM 701 C C . PRO A 1 97 ? -5.717 -20.848 8.164 1.00 46.12 97 PRO A C 1
ATOM 703 O O . PRO A 1 97 ? -5.187 -20.139 7.312 1.00 46.12 97 PRO A O 1
ATOM 706 N N . ASN A 1 98 ? -5.033 -21.393 9.173 1.00 46.75 98 ASN A N 1
ATOM 707 C CA . ASN A 1 98 ? -3.568 -21.431 9.208 1.00 46.75 98 ASN A CA 1
ATOM 708 C C . ASN A 1 98 ? -2.986 -22.168 7.988 1.00 46.75 98 ASN A C 1
ATOM 710 O O . ASN A 1 98 ? -1.778 -22.137 7.804 1.00 46.75 98 ASN A O 1
ATOM 714 N N . SER A 1 99 ? -3.831 -22.814 7.168 1.00 41.00 99 SER A N 1
ATOM 715 C CA . SER A 1 99 ? -3.429 -23.522 5.962 1.00 41.00 99 SER A CA 1
ATOM 716 C C . SER A 1 99 ? -2.953 -22.550 4.878 1.00 41.00 99 SER A C 1
ATOM 718 O O . SER A 1 99 ? -3.733 -22.110 4.029 1.00 41.00 99 SER A O 1
ATOM 720 N N . GLY A 1 100 ? -1.654 -22.277 4.923 1.00 45.31 100 GLY A N 1
ATOM 721 C CA . GLY A 1 100 ? -0.817 -21.922 3.787 1.00 45.31 100 GLY A CA 1
ATOM 722 C C . GLY A 1 100 ? -1.043 -20.545 3.177 1.00 45.31 100 GLY A C 1
ATOM 723 O O . GLY A 1 100 ? -1.881 -20.372 2.292 1.00 45.31 100 GLY A O 1
ATOM 724 N N . VAL A 1 101 ? -0.131 -19.621 3.484 1.00 51.94 101 VAL A N 1
ATOM 725 C CA . VAL A 1 101 ? 0.402 -18.762 2.422 1.00 51.94 101 VAL A CA 1
ATOM 726 C C . VAL A 1 101 ? 0.865 -19.706 1.310 1.00 51.94 101 VAL A C 1
ATOM 728 O O . VAL A 1 101 ? 1.807 -20.478 1.509 1.00 51.94 101 VAL A O 1
ATOM 731 N N . SER A 1 102 ? 0.159 -19.742 0.177 1.00 52.16 102 SER A N 1
ATOM 732 C CA . SER A 1 102 ? 0.540 -20.628 -0.920 1.00 52.16 102 SER A CA 1
ATOM 733 C C . SER A 1 102 ? 1.908 -20.180 -1.405 1.00 52.16 102 SER A C 1
ATOM 735 O O . SER A 1 102 ? 2.012 -19.122 -2.017 1.00 52.16 102 SER A O 1
ATOM 737 N N . SER A 1 103 ? 2.955 -20.954 -1.105 1.00 57.84 103 SER A N 1
ATOM 738 C CA . SER A 1 103 ? 4.299 -20.674 -1.595 1.00 57.84 103 SER A CA 1
ATOM 739 C C . SER A 1 103 ? 4.234 -20.512 -3.107 1.00 57.84 103 SER A C 1
ATOM 741 O O . SER A 1 103 ? 3.978 -21.479 -3.828 1.00 57.84 103 SER A O 1
ATOM 743 N N . GLY A 1 104 ? 4.406 -19.276 -3.555 1.00 78.12 104 GLY A N 1
ATOM 744 C CA . GLY A 1 104 ? 4.290 -18.904 -4.944 1.00 78.12 104 GLY A CA 1
ATOM 745 C C . GLY A 1 104 ? 5.646 -18.601 -5.550 1.00 78.12 104 GLY A C 1
ATOM 746 O O . GLY A 1 104 ? 6.670 -18.450 -4.878 1.00 78.12 104 GLY A O 1
ATOM 747 N N . ASN A 1 105 ? 5.617 -18.483 -6.864 1.00 91.31 105 ASN A N 1
ATOM 748 C CA . ASN A 1 105 ? 6.650 -17.814 -7.625 1.00 91.31 105 ASN A CA 1
ATOM 749 C C . ASN A 1 105 ? 6.200 -16.409 -8.054 1.00 91.31 105 ASN A C 1
ATOM 751 O O . ASN A 1 105 ? 6.887 -15.793 -8.854 1.00 91.31 105 ASN A O 1
ATOM 755 N N . ILE A 1 106 ? 5.073 -15.895 -7.546 1.00 94.06 106 ILE A N 1
ATOM 756 C CA . ILE A 1 106 ? 4.563 -14.565 -7.890 1.00 94.06 106 ILE A CA 1
ATOM 757 C C . ILE A 1 106 ? 4.706 -13.624 -6.702 1.00 94.06 106 ILE A C 1
ATOM 759 O O . ILE A 1 106 ? 4.279 -13.959 -5.603 1.00 94.06 106 ILE A O 1
ATOM 763 N N . ALA A 1 107 ? 5.252 -12.433 -6.934 1.00 95.69 107 ALA A N 1
ATOM 764 C CA . ALA A 1 107 ? 5.278 -11.377 -5.929 1.00 95.69 107 ALA A CA 1
ATOM 765 C C . ALA A 1 107 ? 5.038 -9.993 -6.526 1.00 95.69 107 ALA A C 1
ATOM 767 O O . ALA A 1 107 ? 5.176 -9.790 -7.731 1.00 95.69 107 ALA A O 1
ATOM 768 N N . THR A 1 108 ? 4.671 -9.044 -5.670 1.00 96.88 108 THR A N 1
ATOM 769 C CA . THR A 1 108 ? 4.333 -7.672 -6.048 1.00 96.88 108 THR A CA 1
ATOM 770 C C . THR A 1 108 ? 5.316 -6.696 -5.424 1.00 96.88 108 THR A C 1
ATOM 772 O O . THR A 1 108 ? 5.549 -6.732 -4.218 1.00 96.88 108 THR A O 1
ATOM 775 N N . ARG A 1 109 ? 5.839 -5.775 -6.234 1.00 96.25 109 ARG A N 1
ATOM 776 C CA . ARG A 1 109 ? 6.584 -4.613 -5.758 1.00 96.25 109 ARG A CA 1
ATOM 777 C C . ARG A 1 109 ? 5.871 -3.341 -6.181 1.00 96.25 109 ARG A C 1
ATOM 779 O O . ARG A 1 109 ? 5.672 -3.131 -7.376 1.00 96.25 109 ARG A O 1
ATOM 786 N N . MET A 1 110 ? 5.515 -2.490 -5.226 1.00 93.69 110 MET A N 1
ATOM 787 C CA . MET A 1 110 ? 4.858 -1.207 -5.496 1.00 93.69 110 MET A CA 1
ATOM 788 C C . MET A 1 110 ? 5.382 -0.111 -4.583 1.00 93.69 110 MET A C 1
ATOM 790 O O . MET A 1 110 ? 5.672 -0.363 -3.415 1.00 93.69 110 MET A O 1
ATOM 794 N N . LEU A 1 111 ? 5.452 1.095 -5.143 1.00 88.44 111 LEU A N 1
ATOM 795 C CA . LEU A 1 111 ? 5.747 2.329 -4.430 1.00 88.44 111 LEU A CA 1
ATOM 796 C C . LEU A 1 111 ? 4.581 3.288 -4.670 1.00 88.44 111 LEU A C 1
ATOM 798 O O . LEU A 1 111 ? 4.395 3.774 -5.788 1.00 88.44 111 LEU A O 1
ATOM 802 N N . THR A 1 112 ? 3.779 3.552 -3.641 1.00 79.19 112 THR A N 1
ATOM 803 C CA . THR A 1 112 ? 2.718 4.567 -3.702 1.00 79.19 112 THR A CA 1
ATOM 804 C C . THR A 1 112 ? 3.024 5.737 -2.786 1.00 79.19 112 THR A C 1
ATOM 806 O O . THR A 1 112 ? 3.771 5.592 -1.830 1.00 79.19 112 THR A O 1
ATOM 809 N N . GLY A 1 113 ? 2.418 6.896 -3.032 1.00 66.19 113 GLY A N 1
ATOM 810 C CA . GLY A 1 113 ? 2.549 8.031 -2.126 1.00 66.19 113 GLY A CA 1
ATOM 811 C C . GLY A 1 113 ? 1.696 9.229 -2.519 1.00 66.19 113 GLY A C 1
ATOM 812 O O . GLY A 1 113 ? 0.982 9.199 -3.521 1.00 66.19 113 GLY A O 1
ATOM 813 N N . ARG A 1 114 ? 1.769 10.294 -1.723 1.00 69.06 114 ARG A N 1
ATOM 814 C CA . ARG A 1 114 ? 1.069 11.570 -1.869 1.00 69.06 114 ARG A CA 1
ATOM 815 C C . ARG A 1 114 ? 1.719 12.451 -2.934 1.00 69.06 114 ARG A C 1
ATOM 817 O O . ARG A 1 114 ? 2.195 13.559 -2.701 1.00 69.06 114 ARG A O 1
ATOM 824 N N . VAL A 1 115 ? 1.720 11.916 -4.126 1.00 57.59 115 VAL A N 1
ATOM 825 C CA . VAL A 1 115 ? 2.372 12.416 -5.320 1.00 57.59 115 VAL A CA 1
ATOM 826 C C . VAL A 1 115 ? 1.442 13.414 -6.056 1.00 57.59 115 VAL A C 1
ATOM 828 O O . VAL A 1 115 ? 0.317 13.666 -5.622 1.00 57.59 115 VAL A O 1
ATOM 831 N N . ALA A 1 116 ? 1.941 14.141 -7.061 1.00 58.41 116 ALA A N 1
ATOM 832 C CA . ALA A 1 116 ? 1.288 15.356 -7.573 1.00 58.41 116 ALA A CA 1
ATOM 833 C C . ALA A 1 116 ? -0.220 15.220 -7.911 1.00 58.41 116 ALA A C 1
ATOM 835 O O . ALA A 1 116 ? -0.638 14.382 -8.707 1.00 58.41 116 ALA A O 1
ATOM 836 N N . ASN A 1 117 ? -0.993 16.163 -7.364 1.00 72.69 117 ASN A N 1
ATOM 837 C CA . ASN A 1 117 ? -2.455 16.167 -7.226 1.00 72.69 117 ASN A CA 1
ATOM 838 C C . ASN A 1 117 ? -3.264 16.133 -8.544 1.00 72.69 117 ASN A C 1
ATOM 840 O O . ASN A 1 117 ? -4.269 15.442 -8.649 1.00 72.69 117 ASN A O 1
ATOM 844 N N . VAL A 1 118 ? -2.868 16.901 -9.561 1.00 81.75 118 VAL A N 1
ATOM 845 C CA . VAL A 1 118 ? -3.536 16.923 -10.874 1.00 81.75 118 VAL A CA 1
ATOM 846 C C . VAL A 1 118 ? -2.492 17.280 -11.922 1.00 81.75 118 VAL A C 1
ATOM 848 O O . VAL A 1 118 ? -1.917 18.367 -11.882 1.00 81.75 118 VAL A O 1
ATOM 851 N N . VAL A 1 119 ? -2.249 16.384 -12.870 1.00 84.12 119 VAL A N 1
ATOM 852 C CA . VAL A 1 119 ? -1.393 16.649 -14.027 1.00 84.12 119 VAL A CA 1
ATOM 853 C C . VAL A 1 119 ? -2.263 17.103 -15.190 1.00 84.12 119 VAL A C 1
ATOM 855 O O . VAL A 1 119 ? -3.196 16.400 -15.587 1.00 84.12 119 VAL A O 1
ATOM 858 N N . ASN A 1 120 ? -1.941 18.275 -15.746 1.00 86.38 120 ASN A N 1
ATOM 859 C CA . ASN A 1 120 ? -2.537 18.724 -16.996 1.00 86.38 120 ASN A CA 1
ATOM 860 C C . ASN A 1 120 ? -1.932 17.949 -18.171 1.00 86.38 120 ASN A C 1
ATOM 862 O O . ASN A 1 120 ? -0.846 18.297 -18.619 1.00 86.38 120 ASN A O 1
ATOM 866 N N . ASN A 1 121 ? -2.619 16.917 -18.662 1.00 86.50 121 ASN A N 1
ATOM 867 C CA . ASN A 1 121 ? -2.111 16.033 -19.718 1.00 86.50 121 ASN A CA 1
ATOM 868 C C . ASN A 1 121 ? -2.524 16.448 -21.144 1.00 86.50 121 ASN A C 1
ATOM 870 O O . ASN A 1 121 ? -2.462 15.626 -22.055 1.00 86.50 121 ASN A O 1
ATOM 874 N N . ALA A 1 122 ? -2.918 17.708 -21.369 1.00 86.44 122 ALA A N 1
ATOM 875 C CA . ALA A 1 122 ? -3.444 18.150 -22.666 1.00 86.44 122 ALA A CA 1
ATOM 876 C C . ALA A 1 122 ? -2.501 17.870 -23.855 1.00 86.44 122 ALA A C 1
ATOM 878 O O . ALA A 1 122 ? -2.963 17.588 -24.958 1.00 86.44 122 ALA A O 1
ATOM 879 N N . THR A 1 123 ? -1.182 17.913 -23.639 1.00 85.81 123 THR A N 1
ATOM 880 C CA . THR A 1 123 ? -0.165 17.619 -24.667 1.00 85.81 123 THR A CA 1
ATOM 881 C C . THR A 1 123 ? 0.359 16.181 -24.629 1.00 85.81 123 THR A C 1
ATOM 883 O O . THR A 1 123 ? 1.145 15.803 -25.493 1.00 85.81 123 THR A O 1
ATOM 886 N N . GLY A 1 124 ? -0.055 15.386 -23.639 1.00 89.25 124 GLY A N 1
ATOM 887 C CA . GLY A 1 124 ? 0.536 14.091 -23.311 1.00 89.25 124 GLY A CA 1
ATOM 888 C C . GLY A 1 124 ? 1.884 14.194 -22.586 1.00 89.25 124 GLY A C 1
ATOM 889 O O . GLY A 1 124 ? 2.609 15.187 -22.707 1.00 89.25 124 GLY A O 1
ATOM 890 N N . TYR A 1 125 ? 2.223 13.140 -21.845 1.00 90.31 125 TYR A N 1
ATOM 891 C CA . TYR A 1 125 ? 3.543 12.941 -21.246 1.00 90.31 125 TYR A CA 1
ATOM 892 C C . TYR A 1 125 ? 3.995 11.491 -21.399 1.00 90.31 125 TYR A C 1
ATOM 894 O O . TYR A 1 125 ? 3.188 10.558 -21.464 1.00 90.31 125 TYR A O 1
ATOM 902 N N . SER A 1 126 ? 5.310 11.302 -21.400 1.00 91.44 126 SER A N 1
ATOM 903 C CA . SER A 1 126 ? 5.925 10.003 -21.170 1.00 91.44 126 SER A CA 1
ATOM 904 C C . SER A 1 126 ? 6.425 9.928 -19.737 1.00 91.44 126 SER A C 1
ATOM 906 O O . SER A 1 126 ? 7.098 10.843 -19.261 1.00 91.44 126 SER A O 1
ATOM 908 N N . TRP A 1 127 ? 6.132 8.824 -19.059 1.00 91.62 127 TRP A N 1
ATOM 909 C CA . TRP A 1 127 ? 6.668 8.499 -17.740 1.00 91.62 127 TRP A CA 1
ATOM 910 C C . TRP A 1 127 ? 7.570 7.283 -17.826 1.00 91.62 127 TRP A C 1
ATOM 912 O O . TRP A 1 127 ? 7.308 6.376 -18.611 1.00 91.62 127 TRP A O 1
ATOM 922 N N . GLU A 1 128 ? 8.595 7.250 -16.985 1.00 92.94 128 GLU A N 1
ATOM 923 C CA . GLU A 1 128 ? 9.408 6.070 -16.735 1.00 92.94 128 GLU A CA 1
ATOM 924 C C . GLU A 1 128 ? 9.361 5.733 -15.249 1.00 92.94 128 GLU A C 1
ATOM 926 O O . GLU A 1 128 ? 9.569 6.613 -14.414 1.00 92.94 128 GLU A O 1
ATOM 931 N N . MET A 1 129 ? 9.161 4.457 -14.927 1.00 93.56 129 MET A N 1
ATOM 932 C CA . MET A 1 129 ? 9.454 3.905 -13.610 1.00 93.56 129 MET A CA 1
ATOM 933 C C . MET A 1 129 ? 10.453 2.765 -13.764 1.00 93.56 129 MET A C 1
ATOM 935 O O . MET A 1 129 ? 10.216 1.804 -14.491 1.00 93.56 129 MET A O 1
ATOM 939 N N . THR A 1 130 ? 11.561 2.873 -13.044 1.00 94.69 130 THR A N 1
ATOM 940 C CA . THR A 1 130 ? 12.557 1.816 -12.898 1.00 94.69 130 THR A CA 1
ATOM 941 C C . THR A 1 130 ? 12.546 1.317 -11.464 1.00 94.69 130 THR A C 1
ATOM 943 O O . THR A 1 130 ? 12.565 2.130 -10.541 1.00 94.69 130 THR A O 1
ATOM 946 N N . LEU A 1 131 ? 12.544 -0.001 -11.282 1.00 95.94 131 LEU A N 1
ATOM 947 C CA . LEU A 1 131 ? 12.548 -0.670 -9.985 1.00 95.94 131 LEU A CA 1
ATOM 948 C C . LEU A 1 131 ? 13.599 -1.776 -9.968 1.00 95.94 131 LEU A C 1
ATOM 950 O O . LEU A 1 131 ? 13.735 -2.531 -10.934 1.00 95.94 131 LEU A O 1
ATOM 954 N N . SER A 1 132 ? 14.306 -1.901 -8.847 1.00 96.06 132 SER A N 1
ATOM 955 C CA . SER A 1 132 ? 15.027 -3.131 -8.534 1.00 96.06 132 SER A CA 1
ATOM 956 C C . SER A 1 132 ? 14.130 -4.103 -7.767 1.00 96.06 132 SER A C 1
ATOM 958 O O . SER A 1 132 ? 13.425 -3.679 -6.852 1.00 96.06 132 SER A O 1
ATOM 960 N N . PHE A 1 133 ? 14.253 -5.391 -8.039 1.00 96.50 133 PHE A N 1
ATOM 961 C CA . PHE A 1 133 ? 13.543 -6.475 -7.366 1.00 96.50 133 PHE A CA 1
ATOM 962 C C . PHE A 1 133 ? 14.557 -7.362 -6.660 1.00 96.50 133 PHE A C 1
ATOM 964 O O . PHE A 1 133 ? 15.641 -7.597 -7.187 1.00 96.50 133 PHE A O 1
ATOM 971 N N . ALA A 1 134 ? 14.232 -7.848 -5.471 1.00 95.25 134 ALA A N 1
ATOM 972 C CA . ALA A 1 134 ? 15.100 -8.730 -4.711 1.00 95.25 134 ALA A CA 1
ATOM 973 C C . ALA A 1 134 ? 15.279 -10.098 -5.397 1.00 95.25 134 ALA A C 1
ATOM 975 O O . ALA A 1 134 ? 16.358 -10.683 -5.299 1.00 95.25 134 ALA A O 1
ATOM 976 N N . ALA A 1 135 ? 14.257 -10.589 -6.107 1.00 93.12 135 ALA A N 1
ATOM 977 C CA . ALA A 1 135 ? 14.301 -11.876 -6.802 1.00 93.12 135 ALA A CA 1
ATOM 978 C C . ALA A 1 135 ? 14.720 -11.747 -8.285 1.00 93.12 135 ALA A C 1
ATOM 980 O O . ALA A 1 135 ? 14.409 -10.740 -8.927 1.00 93.12 135 ALA A O 1
ATOM 981 N N . PRO A 1 136 ? 15.376 -12.772 -8.869 1.00 93.69 136 PRO A N 1
ATOM 982 C CA . PRO A 1 136 ? 15.447 -12.944 -10.320 1.00 93.69 136 PRO A CA 1
ATOM 983 C C . PRO A 1 136 ? 14.048 -13.091 -10.927 1.00 93.69 136 PRO A C 1
ATOM 985 O O . PRO A 1 136 ? 13.150 -13.645 -10.294 1.00 93.69 136 PRO A O 1
ATOM 988 N N . ILE A 1 137 ? 13.870 -12.625 -12.161 1.00 95.50 137 ILE A N 1
ATOM 989 C CA . ILE A 1 137 ? 12.559 -12.535 -12.819 1.00 95.50 137 ILE A CA 1
ATOM 990 C C . ILE A 1 137 ? 12.579 -13.362 -14.103 1.00 95.50 137 ILE A C 1
ATOM 992 O O . ILE A 1 137 ? 13.544 -13.274 -14.857 1.00 95.50 137 ILE A O 1
ATOM 996 N N . ASP A 1 138 ? 11.509 -14.112 -14.369 1.00 94.12 138 ASP A N 1
ATOM 997 C CA . ASP A 1 138 ? 11.233 -14.785 -15.648 1.00 94.12 138 ASP A CA 1
ATOM 998 C C . ASP A 1 138 ? 10.184 -14.036 -16.478 1.00 94.12 138 ASP A C 1
ATOM 1000 O O . ASP A 1 138 ? 10.292 -13.920 -17.705 1.00 94.12 138 ASP A O 1
ATOM 1004 N N . ALA A 1 139 ? 9.155 -13.527 -15.802 1.00 95.50 139 ALA A N 1
ATOM 1005 C CA . ALA A 1 139 ? 8.091 -12.741 -16.404 1.00 95.50 139 ALA A CA 1
ATOM 1006 C C . ALA A 1 139 ? 7.666 -11.604 -15.478 1.00 95.50 139 ALA A C 1
ATOM 1008 O O . ALA A 1 139 ? 7.762 -11.705 -14.259 1.00 95.50 139 ALA A O 1
ATOM 1009 N N . ILE A 1 140 ? 7.179 -10.518 -16.061 1.00 97.25 140 ILE A N 1
ATOM 1010 C CA . ILE A 1 140 ? 6.765 -9.318 -15.342 1.00 97.25 140 ILE A CA 1
ATOM 1011 C C . ILE A 1 140 ? 5.456 -8.803 -15.926 1.00 97.25 140 ILE A C 1
ATOM 1013 O O . ILE A 1 140 ? 5.222 -8.902 -17.129 1.00 97.25 140 ILE A O 1
ATOM 1017 N N . ARG A 1 141 ? 4.605 -8.228 -15.085 1.00 96.81 141 ARG A N 1
ATOM 1018 C CA . ARG A 1 141 ? 3.489 -7.389 -15.519 1.00 96.81 141 ARG A CA 1
ATOM 1019 C C . ARG A 1 141 ? 3.482 -6.100 -14.727 1.00 96.81 141 ARG A C 1
ATOM 1021 O O . ARG A 1 141 ? 3.733 -6.107 -13.524 1.00 96.81 141 ARG A O 1
ATOM 1028 N N . TRP A 1 142 ? 3.215 -4.996 -15.402 1.00 97.69 142 TRP A N 1
ATOM 1029 C CA . TRP A 1 142 ? 3.293 -3.671 -14.808 1.00 97.69 142 TRP A CA 1
ATOM 1030 C C . TRP A 1 142 ? 1.937 -3.231 -14.282 1.00 97.69 142 TRP A C 1
ATOM 1032 O O . TRP A 1 142 ? 0.886 -3.615 -14.797 1.00 97.69 142 TRP A O 1
ATOM 1042 N N . ILE A 1 143 ? 1.984 -2.435 -13.223 1.00 96.44 143 ILE A N 1
ATOM 1043 C CA . ILE A 1 143 ? 0.815 -1.938 -12.516 1.00 96.44 143 ILE A CA 1
ATOM 1044 C C . ILE A 1 143 ? 0.747 -0.446 -12.763 1.00 96.44 143 ILE A C 1
ATOM 1046 O O . ILE A 1 143 ? 1.657 0.302 -12.401 1.00 96.44 143 ILE A O 1
ATOM 1050 N N . PHE A 1 144 ? -0.358 -0.027 -13.348 1.00 94.62 144 PHE A N 1
ATOM 1051 C CA . PHE A 1 144 ? -0.718 1.361 -13.519 1.00 94.62 144 PHE A CA 1
ATOM 1052 C C . PHE A 1 144 ? -1.855 1.705 -12.575 1.00 94.62 144 PHE A C 1
ATOM 1054 O O . PHE A 1 144 ? -2.656 0.841 -12.207 1.00 94.62 144 PHE A O 1
ATOM 1061 N N . GLY A 1 145 ? -1.970 2.972 -12.216 1.00 91.12 145 GLY A N 1
ATOM 1062 C CA . GLY A 1 145 ? -3.162 3.438 -11.549 1.00 91.12 145 GLY A CA 1
ATOM 1063 C C . GLY A 1 145 ? -3.323 4.937 -11.582 1.00 91.12 145 GLY A C 1
ATOM 1064 O O . GLY A 1 145 ? -2.394 5.709 -11.823 1.00 91.12 145 GLY A O 1
ATOM 1065 N N . GLN A 1 146 ? -4.564 5.317 -11.343 1.00 88.44 146 GLN A N 1
ATOM 1066 C CA . GLN A 1 146 ? -5.018 6.688 -11.316 1.00 88.44 146 GLN A CA 1
ATOM 1067 C C . GLN A 1 146 ? -5.978 6.842 -10.144 1.00 88.44 146 GLN A C 1
ATOM 1069 O O . GLN A 1 146 ? -6.740 5.927 -9.824 1.00 88.44 146 GLN A O 1
ATOM 1074 N N . SER A 1 147 ? -5.916 7.996 -9.491 1.00 85.81 147 SER A N 1
ATOM 1075 C CA . SER A 1 147 ? -6.814 8.341 -8.399 1.00 85.81 147 SER A CA 1
ATOM 1076 C C . SER A 1 147 ? -7.832 9.390 -8.842 1.00 85.81 147 SER A C 1
ATOM 1078 O O . SER A 1 147 ? -7.985 9.703 -10.027 1.00 85.81 147 SER A O 1
ATOM 1080 N N . ARG A 1 148 ? -8.621 9.877 -7.896 1.00 81.25 148 ARG A N 1
ATOM 1081 C CA . ARG A 1 148 ? -9.563 10.970 -8.070 1.00 81.25 148 ARG A CA 1
ATOM 1082 C C . ARG A 1 148 ? -9.470 11.858 -6.848 1.00 81.25 148 ARG A C 1
ATOM 1084 O O . ARG A 1 148 ? -9.518 11.377 -5.721 1.00 81.25 148 ARG A O 1
ATOM 1091 N N . LYS A 1 149 ? -9.359 13.161 -7.067 1.00 79.19 149 LYS A N 1
ATOM 1092 C CA . LYS A 1 149 ? -9.371 14.141 -5.985 1.00 79.19 149 LYS A CA 1
ATOM 1093 C C . LYS A 1 149 ? -10.804 14.612 -5.759 1.00 79.19 149 LYS A C 1
ATOM 1095 O O . LYS A 1 149 ? -11.552 14.781 -6.722 1.00 79.19 149 LYS A O 1
ATOM 1100 N N . ALA A 1 150 ? -11.154 14.890 -4.505 1.00 77.44 150 ALA A N 1
ATOM 1101 C CA . ALA A 1 150 ? -12.426 15.513 -4.165 1.00 77.44 150 ALA A CA 1
ATOM 1102 C C . ALA A 1 150 ? -12.716 16.739 -5.044 1.00 77.44 150 ALA A C 1
ATOM 1104 O O . ALA A 1 150 ? -11.906 17.666 -5.131 1.00 77.44 150 ALA A O 1
ATOM 1105 N N . GLY A 1 151 ? -13.856 16.703 -5.737 1.00 75.94 151 GLY A N 1
ATOM 1106 C CA . GLY A 1 151 ? -14.306 17.770 -6.636 1.00 75.94 151 GLY A CA 1
ATOM 1107 C C . GLY A 1 151 ? -13.560 17.887 -7.974 1.00 75.94 151 GLY A C 1
ATOM 1108 O O . GLY A 1 151 ? -13.879 18.779 -8.758 1.00 75.94 151 GLY A O 1
ATOM 1109 N N . VAL A 1 152 ? -12.600 17.005 -8.282 1.00 80.88 152 VAL A N 1
ATOM 1110 C CA . VAL A 1 152 ? -11.862 17.020 -9.555 1.00 80.88 152 VAL A CA 1
ATOM 1111 C C . VAL A 1 152 ? -12.011 15.676 -10.253 1.00 80.88 152 VAL A C 1
ATOM 1113 O O . VAL A 1 152 ? -11.399 14.681 -9.870 1.00 80.88 152 VAL A O 1
ATOM 1116 N N . ALA A 1 153 ? -12.818 15.661 -11.314 1.00 81.19 153 ALA A N 1
ATOM 1117 C CA . ALA A 1 153 ? -12.929 14.497 -12.178 1.00 81.19 153 ALA A CA 1
ATOM 1118 C C . ALA A 1 153 ? -11.584 14.193 -12.853 1.00 81.19 153 ALA A C 1
ATOM 1120 O O . ALA A 1 153 ? -10.909 15.088 -13.370 1.00 81.19 153 ALA A O 1
ATOM 1121 N N . SER A 1 154 ? -11.247 12.911 -12.837 1.00 83.56 154 SER A N 1
ATOM 1122 C CA . SER A 1 154 ? -10.134 12.309 -13.555 1.00 83.56 154 SER A CA 1
ATOM 1123 C C . SER A 1 154 ? -10.602 11.923 -14.957 1.00 83.56 154 SER A C 1
ATOM 1125 O O . SER A 1 154 ? -11.667 11.321 -15.094 1.00 83.56 154 SER A O 1
ATOM 1127 N N . ASP A 1 155 ? -9.822 12.244 -15.984 1.00 89.94 155 ASP A N 1
ATOM 1128 C CA . ASP A 1 155 ? -10.066 11.748 -17.340 1.00 89.94 155 ASP A CA 1
ATOM 1129 C C . ASP A 1 155 ? -9.556 10.305 -17.468 1.00 89.94 155 ASP A C 1
ATOM 1131 O O . ASP A 1 155 ? -8.738 9.873 -16.659 1.00 89.94 155 ASP A O 1
ATOM 1135 N N . ALA A 1 156 ? -10.021 9.560 -18.474 1.00 91.62 156 ALA A N 1
ATOM 1136 C CA . ALA A 1 156 ? -9.596 8.180 -18.732 1.00 91.62 156 ALA A CA 1
ATOM 1137 C C . ALA A 1 156 ? -8.735 8.102 -20.007 1.00 91.62 156 ALA A C 1
ATOM 1139 O O . ALA A 1 156 ? -9.220 7.682 -21.063 1.00 91.62 156 ALA A O 1
ATOM 1140 N N . PRO A 1 157 ? -7.488 8.603 -19.974 1.00 92.75 157 PRO A N 1
ATOM 1141 C CA . PRO A 1 157 ? -6.666 8.704 -21.165 1.00 92.75 157 PRO A CA 1
ATOM 1142 C C . PRO A 1 157 ? -6.170 7.338 -21.626 1.00 92.75 157 PRO A C 1
ATOM 1144 O O . PRO A 1 157 ? -6.101 6.360 -20.877 1.00 92.75 157 PRO A O 1
ATOM 1147 N N . THR A 1 158 ? -5.775 7.298 -22.889 1.00 92.81 158 THR A N 1
ATOM 1148 C CA . THR A 1 158 ? -5.222 6.106 -23.515 1.00 92.81 158 THR A CA 1
ATOM 1149 C C . THR A 1 158 ? -3.699 6.146 -23.447 1.00 92.81 158 THR A C 1
ATOM 1151 O O . THR A 1 158 ? -3.088 7.210 -23.582 1.00 92.81 158 THR A O 1
ATOM 1154 N N . PHE A 1 159 ? -3.069 4.993 -23.248 1.00 93.88 159 PHE A N 1
ATOM 1155 C CA . PHE A 1 159 ? -1.624 4.891 -23.155 1.00 93.88 159 PHE A CA 1
ATOM 1156 C C . PHE A 1 159 ? -1.048 3.686 -23.888 1.00 93.88 159 PHE A C 1
ATOM 1158 O O . PHE A 1 159 ? -1.696 2.656 -24.081 1.00 93.88 159 PHE A O 1
ATOM 1165 N N . LEU A 1 160 ? 0.213 3.849 -24.274 1.00 94.19 160 LEU A N 1
ATOM 1166 C CA . LEU A 1 160 ? 1.076 2.822 -24.839 1.00 94.19 160 LEU A CA 1
ATOM 1167 C C . LEU A 1 160 ? 2.262 2.652 -23.902 1.00 94.19 160 LEU A C 1
ATOM 1169 O O . LEU A 1 160 ? 2.897 3.641 -23.527 1.00 94.19 160 LEU A O 1
ATOM 1173 N N . ALA A 1 161 ? 2.612 1.417 -23.563 1.00 95.44 161 ALA A N 1
ATOM 1174 C CA . ALA A 1 161 ? 3.718 1.154 -22.655 1.00 95.44 161 ALA A CA 1
ATOM 1175 C C . ALA A 1 161 ? 4.680 0.098 -23.194 1.00 95.44 161 ALA A C 1
ATOM 1177 O O . ALA A 1 161 ? 4.301 -0.793 -23.952 1.00 95.44 161 ALA A O 1
ATOM 1178 N N . THR A 1 162 ? 5.936 0.223 -22.790 1.00 96.12 162 THR A N 1
ATOM 1179 C CA . THR A 1 162 ? 7.027 -0.685 -23.136 1.00 96.12 162 THR A CA 1
ATOM 1180 C C . THR A 1 162 ? 7.869 -0.968 -21.905 1.00 96.12 162 THR A C 1
ATOM 1182 O O . THR A 1 162 ? 8.011 -0.093 -21.048 1.00 96.12 162 THR A O 1
ATOM 1185 N N . ALA A 1 163 ? 8.480 -2.145 -21.838 1.00 96.38 163 ALA A N 1
ATOM 1186 C CA . ALA A 1 163 ? 9.333 -2.543 -20.727 1.00 96.38 163 ALA A CA 1
ATOM 1187 C C . ALA A 1 163 ? 10.729 -2.990 -21.182 1.00 96.38 163 ALA A C 1
ATOM 1189 O O . ALA A 1 163 ? 10.959 -3.302 -22.351 1.00 96.38 163 ALA A O 1
ATOM 1190 N N . TYR A 1 164 ? 11.676 -2.972 -20.243 1.00 96.88 164 TYR A N 1
ATOM 1191 C CA . TYR A 1 164 ? 13.065 -3.353 -20.479 1.00 96.88 164 TYR A CA 1
ATOM 1192 C C . TYR A 1 164 ? 13.730 -3.908 -19.218 1.00 96.88 164 TYR A C 1
ATOM 1194 O O . TYR A 1 164 ? 13.511 -3.402 -18.116 1.00 96.88 164 TYR A O 1
ATOM 1202 N N . ALA A 1 165 ? 14.503 -4.985 -19.375 1.00 97.19 165 ALA A N 1
ATOM 1203 C CA . ALA A 1 165 ? 15.333 -5.560 -18.321 1.00 97.19 165 ALA A CA 1
ATOM 1204 C C . ALA A 1 165 ? 16.766 -5.097 -18.547 1.00 97.19 165 ALA A C 1
ATOM 1206 O O . ALA A 1 165 ? 17.305 -5.249 -19.649 1.00 97.19 165 ALA A O 1
ATOM 1207 N N . ALA A 1 166 ? 17.375 -4.552 -17.504 1.00 96.12 166 ALA A N 1
ATOM 1208 C CA . ALA A 1 166 ? 18.673 -3.913 -17.591 1.00 96.12 166 ALA A CA 1
ATOM 1209 C C . ALA A 1 166 ? 19.678 -4.529 -16.625 1.00 96.12 166 ALA A C 1
ATOM 1211 O O . ALA A 1 166 ? 19.306 -5.125 -15.614 1.00 96.12 166 ALA A O 1
ATOM 1212 N N . ASP A 1 167 ? 20.957 -4.366 -16.940 1.00 96.25 167 ASP A N 1
ATOM 1213 C CA . ASP A 1 167 ? 22.048 -4.683 -16.014 1.00 96.25 167 ASP A CA 1
ATOM 1214 C C . ASP A 1 167 ? 22.514 -3.471 -15.184 1.00 96.25 167 ASP A C 1
ATOM 1216 O O . ASP A 1 167 ? 23.240 -3.627 -14.200 1.00 96.25 167 ASP A O 1
ATOM 1220 N N . SER A 1 168 ? 22.086 -2.267 -15.561 1.00 94.94 168 SER A N 1
ATOM 1221 C CA . SER A 1 168 ? 22.475 -1.013 -14.927 1.00 94.94 168 SER A CA 1
ATOM 1222 C C . SER A 1 168 ? 21.517 0.121 -15.295 1.00 94.94 168 SER A C 1
ATOM 1224 O O . SER A 1 168 ? 20.781 0.049 -16.281 1.00 94.94 168 SER A O 1
ATOM 1226 N N . PHE A 1 169 ? 21.543 1.218 -14.537 1.00 91.88 169 PHE A N 1
ATOM 1227 C CA . PHE A 1 169 ? 20.830 2.438 -14.940 1.00 91.88 169 PHE A CA 1
ATOM 1228 C C . PHE A 1 169 ? 21.382 3.051 -16.235 1.00 91.88 169 PHE A C 1
ATOM 1230 O O . PHE A 1 169 ? 20.612 3.603 -17.019 1.00 91.88 169 PHE A O 1
ATOM 1237 N N . ALA A 1 170 ? 22.687 2.909 -16.487 1.00 92.25 170 ALA A N 1
ATOM 1238 C CA . ALA A 1 170 ? 23.310 3.362 -17.727 1.00 92.25 170 ALA A CA 1
ATOM 1239 C C . ALA A 1 170 ? 22.795 2.579 -18.951 1.00 92.25 170 ALA A C 1
ATOM 1241 O O . ALA A 1 170 ? 22.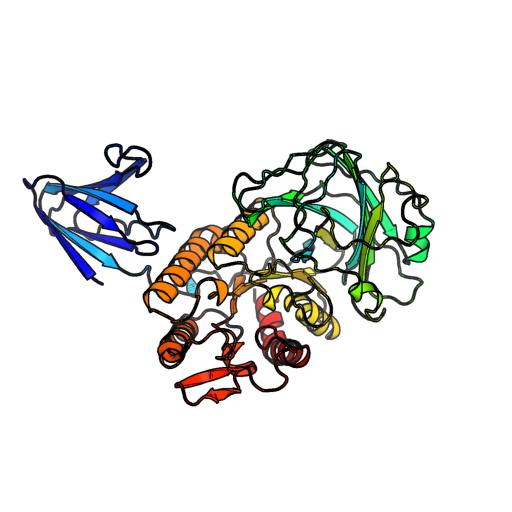518 3.191 -19.980 1.00 92.25 170 ALA A O 1
ATOM 1242 N N . ASP A 1 171 ? 22.588 1.259 -18.827 1.00 94.38 171 ASP A N 1
ATOM 1243 C CA . ASP A 1 171 ? 21.944 0.429 -19.863 1.00 94.38 171 ASP A CA 1
ATOM 1244 C C . ASP A 1 171 ? 20.528 0.945 -20.176 1.00 94.38 171 ASP A C 1
ATOM 1246 O O . ASP A 1 171 ? 20.204 1.195 -21.334 1.00 94.38 171 ASP A O 1
ATOM 1250 N N . ILE A 1 172 ? 19.710 1.246 -19.158 1.00 92.56 172 ILE A N 1
ATOM 1251 C CA . ILE A 1 172 ? 18.361 1.828 -19.350 1.00 92.56 172 ILE A CA 1
ATOM 1252 C C . ILE A 1 172 ? 18.409 3.144 -20.137 1.00 92.56 172 ILE A C 1
ATOM 1254 O O . ILE A 1 172 ? 17.534 3.422 -20.967 1.00 92.56 172 ILE A O 1
ATOM 1258 N N . ASP A 1 173 ? 19.418 3.966 -19.862 1.00 90.31 173 ASP A N 1
ATOM 1259 C CA . ASP A 1 173 ? 19.578 5.275 -20.485 1.00 90.31 173 ASP A CA 1
ATOM 1260 C C . ASP A 1 173 ? 20.123 5.172 -21.923 1.00 90.31 173 ASP A C 1
ATOM 1262 O O . ASP A 1 173 ? 19.832 6.024 -22.762 1.00 90.31 173 ASP A O 1
ATOM 1266 N N . ALA A 1 174 ? 20.842 4.107 -22.266 1.00 90.25 174 ALA A N 1
ATOM 1267 C CA . ALA A 1 174 ? 21.267 3.842 -23.640 1.00 90.25 174 ALA A CA 1
ATOM 1268 C C . ALA A 1 174 ? 20.219 3.059 -24.460 1.00 90.25 174 ALA A C 1
ATOM 1270 O O . ALA A 1 174 ? 20.258 3.068 -25.692 1.00 90.25 174 ALA A O 1
ATOM 1271 N N . ALA A 1 175 ? 19.282 2.376 -23.797 1.00 90.88 175 ALA A N 1
ATOM 1272 C CA . ALA A 1 175 ? 18.396 1.410 -24.431 1.00 90.88 175 ALA A CA 1
ATOM 1273 C C . ALA A 1 175 ? 17.229 2.022 -25.227 1.00 90.88 175 ALA A C 1
ATOM 1275 O O . ALA A 1 175 ? 16.613 3.032 -24.859 1.00 90.88 175 ALA A O 1
ATOM 1276 N N . THR A 1 176 ? 16.855 1.297 -26.286 1.00 91.75 176 THR A N 1
ATOM 1277 C CA . THR A 1 176 ? 15.559 1.414 -26.967 1.00 91.75 176 THR A CA 1
ATOM 1278 C C . THR A 1 176 ? 14.669 0.252 -26.537 1.00 91.75 176 THR A C 1
ATOM 1280 O O . THR A 1 176 ? 15.030 -0.910 -26.719 1.00 91.75 176 THR A O 1
ATOM 1283 N N . PHE A 1 177 ? 13.510 0.554 -25.958 1.00 92.88 177 PHE A N 1
ATOM 1284 C CA . PHE A 1 177 ? 12.588 -0.454 -25.448 1.00 92.88 177 PHE A CA 1
ATOM 1285 C C . PHE A 1 177 ? 11.737 -0.975 -26.608 1.00 92.88 177 PHE A C 1
ATOM 1287 O O . PHE A 1 177 ? 10.998 -0.217 -27.231 1.00 92.88 177 PHE A O 1
ATOM 1294 N N . THR A 1 178 ? 11.844 -2.268 -26.905 1.00 87.69 178 THR A N 1
ATOM 1295 C CA . THR A 1 178 ? 11.140 -2.910 -28.031 1.00 87.69 178 THR A CA 1
ATOM 1296 C C . THR A 1 178 ? 10.009 -3.833 -27.589 1.00 87.69 178 THR A C 1
ATOM 1298 O O . THR A 1 178 ? 9.212 -4.272 -28.416 1.00 87.69 178 THR A O 1
ATOM 1301 N N . GLN A 1 179 ? 9.918 -4.136 -26.293 1.00 87.56 179 GLN A N 1
ATOM 1302 C CA . GLN A 1 179 ? 8.886 -5.008 -25.745 1.00 87.56 179 GLN A CA 1
ATOM 1303 C C . GLN A 1 179 ? 7.671 -4.179 -25.342 1.00 87.56 179 GLN A C 1
ATOM 1305 O O . GLN A 1 179 ? 7.702 -3.475 -24.334 1.00 87.56 179 GLN A O 1
ATOM 1310 N N . PHE A 1 180 ? 6.610 -4.261 -26.140 1.00 91.88 180 PHE A N 1
ATOM 1311 C CA . PHE A 1 180 ? 5.340 -3.603 -25.855 1.00 91.88 180 PHE A CA 1
ATOM 1312 C C . PHE A 1 180 ? 4.544 -4.377 -24.810 1.00 91.88 180 PHE A C 1
ATOM 1314 O O . PHE A 1 180 ? 4.497 -5.608 -24.818 1.00 91.88 180 PHE A O 1
ATOM 1321 N N . LEU A 1 181 ? 3.908 -3.631 -23.916 1.00 93.69 181 LEU A N 1
ATOM 1322 C CA . LEU A 1 181 ? 2.960 -4.167 -22.955 1.00 93.69 181 LEU A CA 1
ATOM 1323 C C . LEU A 1 181 ? 1.570 -4.225 -23.586 1.00 93.69 181 LEU A C 1
ATOM 1325 O O . LEU A 1 181 ? 1.233 -3.422 -24.455 1.00 93.69 181 LEU A O 1
ATOM 1329 N N . SER A 1 182 ? 0.763 -5.172 -23.126 1.00 92.44 182 SER A N 1
ATOM 1330 C CA . SER A 1 182 ? -0.643 -5.293 -23.507 1.00 92.44 182 SER A CA 1
ATOM 1331 C C . SER A 1 182 ? -1.505 -5.563 -22.282 1.00 92.44 182 SER A C 1
ATOM 1333 O O . SER A 1 182 ? -0.973 -5.935 -21.238 1.00 92.44 182 SER A O 1
ATOM 1335 N N . ALA A 1 183 ? -2.812 -5.344 -22.386 1.00 87.31 183 ALA A N 1
ATOM 1336 C CA . ALA A 1 183 ? -3.782 -5.803 -21.395 1.00 87.31 183 ALA A CA 1
ATOM 1337 C C . ALA A 1 183 ? -4.980 -6.420 -22.118 1.00 87.31 183 ALA A C 1
ATOM 1339 O O . ALA A 1 183 ? -5.615 -5.765 -22.953 1.00 87.31 183 ALA A O 1
ATOM 1340 N N . GLY A 1 184 ? -5.262 -7.693 -21.836 1.00 83.44 184 GLY A N 1
ATOM 1341 C CA . GLY A 1 184 ? -6.245 -8.462 -22.596 1.00 83.44 184 GLY A CA 1
ATOM 1342 C C . GLY A 1 184 ? -5.892 -8.563 -24.086 1.00 83.44 184 GLY A C 1
ATOM 1343 O O . GLY A 1 184 ? -6.790 -8.540 -24.924 1.00 83.44 184 GLY A O 1
ATOM 1344 N N . GLY A 1 185 ? -4.597 -8.599 -24.425 1.00 80.62 185 GLY A N 1
ATOM 1345 C CA . GLY A 1 185 ? -4.092 -8.669 -25.800 1.00 80.62 185 GLY A CA 1
ATOM 1346 C C . GLY A 1 185 ? -4.072 -7.342 -26.572 1.00 80.62 185 GLY A C 1
ATOM 1347 O O . GLY A 1 185 ? -3.574 -7.305 -27.696 1.00 80.62 185 GLY A O 1
ATOM 1348 N N . ASN A 1 186 ? -4.558 -6.241 -25.991 1.00 86.38 186 ASN A N 1
ATOM 1349 C CA . ASN A 1 186 ? -4.536 -4.927 -26.639 1.00 86.38 186 ASN A CA 1
ATOM 1350 C C . ASN A 1 186 ? -3.220 -4.196 -26.357 1.00 86.38 186 ASN A C 1
ATOM 1352 O O . ASN A 1 186 ? -2.872 -3.989 -25.198 1.00 86.38 186 ASN A O 1
ATOM 1356 N N . SER A 1 187 ? -2.520 -3.744 -27.403 1.00 86.94 187 SER A N 1
ATOM 1357 C CA . SER A 1 187 ? -1.281 -2.949 -27.286 1.00 86.94 187 SER A CA 1
ATOM 1358 C C . SER A 1 187 ? -1.507 -1.555 -26.699 1.00 86.94 187 SER A C 1
ATOM 1360 O O . SER A 1 187 ? -0.587 -0.926 -26.182 1.00 86.94 187 SER A O 1
ATOM 1362 N N . THR A 1 188 ? -2.739 -1.071 -26.814 1.00 92.31 188 THR A N 1
ATOM 1363 C CA . THR A 1 188 ? -3.195 0.228 -26.343 1.00 92.31 188 THR A CA 1
ATOM 1364 C C . THR A 1 188 ? -4.136 0.013 -25.166 1.00 92.31 188 THR A C 1
ATOM 1366 O O . THR A 1 188 ? -5.068 -0.783 -25.256 1.00 92.31 188 THR A O 1
ATOM 1369 N N . MET A 1 189 ? -3.891 0.715 -24.065 1.00 94.31 189 MET A N 1
ATOM 1370 C CA . MET A 1 189 ? -4.588 0.529 -22.791 1.00 94.31 189 MET A CA 1
ATOM 1371 C C . MET A 1 189 ? -5.209 1.843 -22.316 1.00 94.31 189 MET A C 1
ATOM 1373 O O . MET A 1 189 ? -4.845 2.915 -22.790 1.00 94.31 189 MET A O 1
ATOM 1377 N N . THR A 1 190 ? -6.128 1.783 -21.357 1.00 93.00 190 THR A N 1
ATOM 1378 C CA . THR A 1 190 ? -6.769 2.971 -20.775 1.00 93.00 190 THR A CA 1
ATOM 1379 C C . THR A 1 190 ? -6.393 3.087 -19.308 1.00 93.00 190 THR A C 1
ATOM 1381 O O . THR A 1 190 ? -6.536 2.117 -18.567 1.00 93.00 190 THR A O 1
ATOM 1384 N N . LEU A 1 191 ? -5.934 4.265 -18.873 1.00 90.81 191 LEU A N 1
ATOM 1385 C CA . LEU A 1 191 ? -5.877 4.571 -17.444 1.00 90.81 191 LEU A CA 1
ATOM 1386 C C . LEU A 1 191 ? -7.308 4.823 -16.985 1.00 90.81 191 LEU A C 1
ATOM 1388 O O . LEU A 1 191 ? -7.928 5.815 -17.361 1.00 90.81 191 LEU A O 1
ATOM 1392 N N . ALA A 1 192 ? -7.869 3.881 -16.237 1.00 88.19 192 ALA A N 1
ATOM 1393 C CA . ALA A 1 192 ? -9.250 3.983 -15.801 1.00 88.19 192 ALA A CA 1
ATOM 1394 C C . ALA A 1 192 ? -9.432 5.124 -14.785 1.00 88.19 192 ALA A C 1
ATOM 1396 O O . ALA A 1 192 ? -8.718 5.214 -13.786 1.00 88.19 192 ALA A O 1
ATOM 1397 N N . ALA A 1 193 ? -10.431 5.975 -15.022 1.00 85.56 193 ALA A N 1
ATOM 1398 C CA . ALA A 1 193 ? -10.794 7.047 -14.106 1.00 85.56 193 ALA A CA 1
ATOM 1399 C C . ALA A 1 193 ? -11.656 6.515 -12.944 1.00 85.56 193 ALA A C 1
ATOM 1401 O O . ALA A 1 193 ? -12.655 5.832 -13.193 1.00 85.56 193 ALA A O 1
ATOM 1402 N N . PRO A 1 194 ? -11.355 6.855 -11.677 1.00 83.12 194 PRO A N 1
ATOM 1403 C CA . PRO A 1 194 ? -12.200 6.445 -10.561 1.00 83.12 194 PRO A CA 1
ATOM 1404 C C . PRO A 1 194 ? -13.537 7.189 -10.543 1.00 83.12 194 PRO A C 1
ATOM 1406 O O . PRO A 1 194 ? -13.617 8.402 -10.758 1.00 83.12 194 PRO A O 1
ATOM 1409 N N . SER A 1 195 ? -14.601 6.479 -10.175 1.00 80.94 195 SER A N 1
ATOM 1410 C CA . SER A 1 195 ? -15.925 7.068 -9.942 1.00 80.94 195 SER A CA 1
ATOM 1411 C C . SER A 1 195 ? -16.063 7.740 -8.571 1.00 80.94 195 SER A C 1
ATOM 1413 O O . SER A 1 195 ? -16.994 8.513 -8.367 1.00 80.94 195 SER A O 1
ATOM 1415 N N . THR A 1 196 ? -15.149 7.455 -7.641 1.00 79.44 196 THR A N 1
ATOM 1416 C CA . THR A 1 196 ? -15.231 7.854 -6.229 1.00 79.44 196 THR A CA 1
ATOM 1417 C C . THR A 1 196 ? -13.952 8.562 -5.808 1.00 79.44 196 THR A C 1
ATOM 1419 O O . THR A 1 196 ? -12.861 8.162 -6.213 1.00 79.44 196 THR A O 1
ATOM 1422 N N . ASP A 1 197 ? -14.094 9.616 -5.009 1.00 79.19 197 ASP A N 1
ATOM 1423 C CA . ASP A 1 197 ? -12.970 10.413 -4.527 1.00 79.19 197 ASP A CA 1
ATOM 1424 C C . ASP A 1 197 ? -12.027 9.586 -3.638 1.00 79.19 197 ASP A C 1
ATOM 1426 O O . ASP A 1 197 ? -12.454 8.697 -2.898 1.00 79.19 197 ASP A O 1
ATOM 1430 N N . SER A 1 198 ? -10.734 9.891 -3.731 1.00 75.00 198 SER A N 1
ATOM 1431 C CA . SER A 1 198 ? -9.628 9.266 -2.997 1.00 75.00 198 SER A CA 1
ATOM 1432 C C . SER A 1 198 ? -9.465 7.755 -3.215 1.00 75.00 198 SER A C 1
ATOM 1434 O O . SER A 1 198 ? -8.706 7.115 -2.489 1.00 75.00 198 SER A O 1
ATOM 1436 N N . ASN A 1 199 ? -10.140 7.186 -4.218 1.00 80.44 199 ASN A N 1
ATOM 1437 C CA . ASN A 1 199 ? -9.987 5.791 -4.616 1.00 80.44 199 ASN A CA 1
ATOM 1438 C C . ASN A 1 199 ? -8.986 5.655 -5.768 1.00 80.44 199 ASN A C 1
ATOM 1440 O O . ASN A 1 199 ? -9.009 6.455 -6.703 1.00 80.44 199 ASN A O 1
ATOM 1444 N N . ILE A 1 200 ? -8.168 4.607 -5.737 1.00 86.19 200 ILE A N 1
ATOM 1445 C CA . ILE A 1 200 ? -7.290 4.229 -6.847 1.00 86.19 200 ILE A CA 1
ATOM 1446 C C . ILE A 1 200 ? -7.998 3.185 -7.707 1.00 86.19 200 ILE A C 1
ATOM 1448 O O . ILE A 1 200 ? -8.539 2.205 -7.196 1.00 86.19 200 ILE A O 1
ATOM 1452 N N . VAL A 1 201 ? -7.950 3.360 -9.025 1.00 89.31 201 VAL A N 1
ATOM 1453 C CA . VAL A 1 201 ? -8.270 2.287 -9.969 1.00 89.31 201 VAL A CA 1
ATOM 1454 C C . VAL A 1 201 ? -6.979 1.798 -10.601 1.00 89.31 201 VAL A C 1
ATOM 1456 O O . VAL A 1 201 ? -6.158 2.593 -11.059 1.00 89.31 201 VAL A O 1
ATOM 1459 N N . TYR A 1 202 ? -6.808 0.479 -10.603 1.00 92.12 202 TYR A N 1
ATOM 1460 C CA . TYR A 1 202 ? -5.621 -0.181 -11.121 1.00 92.12 202 TYR A CA 1
ATOM 1461 C C . TYR A 1 202 ? -5.857 -0.697 -12.537 1.00 92.12 202 TYR A C 1
ATOM 1463 O O . TYR A 1 202 ? -6.933 -1.186 -12.875 1.00 92.12 202 TYR A O 1
ATOM 1471 N N . THR A 1 203 ? -4.823 -0.618 -13.362 1.00 93.62 203 THR A N 1
ATOM 1472 C CA . THR A 1 203 ? -4.739 -1.290 -14.660 1.00 93.62 203 THR A CA 1
ATOM 1473 C C . THR A 1 203 ? -3.475 -2.133 -14.647 1.00 93.62 203 THR A C 1
ATOM 1475 O O . THR A 1 203 ? -2.379 -1.607 -14.477 1.00 93.62 203 THR A O 1
ATOM 1478 N N . VAL A 1 204 ? -3.627 -3.448 -14.772 1.00 95.06 204 VAL A N 1
ATOM 1479 C CA . VAL A 1 204 ? -2.514 -4.402 -14.721 1.00 95.06 204 VAL A CA 1
ATOM 1480 C C . VAL A 1 204 ? -2.323 -4.983 -16.112 1.00 95.06 204 VAL A C 1
ATOM 1482 O O . VAL A 1 204 ? -3.296 -5.386 -16.748 1.00 95.06 204 VAL A O 1
ATOM 1485 N N . THR A 1 205 ? -1.084 -5.001 -16.596 1.00 96.94 205 THR A N 1
ATOM 1486 C CA . THR A 1 205 ? -0.782 -5.553 -17.921 1.00 96.94 205 THR A CA 1
ATOM 1487 C C . THR A 1 205 ? -0.851 -7.080 -17.921 1.00 96.94 205 THR A C 1
ATOM 1489 O O . THR A 1 205 ? -0.813 -7.734 -16.877 1.00 96.94 205 THR A O 1
ATOM 1492 N N . ASP A 1 206 ? -0.881 -7.664 -19.110 1.00 93.88 206 ASP A N 1
ATOM 1493 C CA . ASP A 1 206 ? -0.624 -9.080 -19.321 1.00 93.88 206 ASP A CA 1
ATOM 1494 C C . ASP A 1 206 ? 0.819 -9.420 -18.906 1.00 93.88 206 ASP A C 1
ATOM 1496 O O . ASP A 1 206 ? 1.693 -8.547 -18.798 1.00 93.88 206 ASP A O 1
ATOM 1500 N N . TRP A 1 207 ? 1.068 -10.706 -18.653 1.00 94.12 207 TRP A N 1
ATOM 1501 C CA . TRP A 1 207 ? 2.405 -11.205 -18.347 1.00 94.12 207 TRP A CA 1
ATOM 1502 C C . TRP A 1 207 ? 3.315 -11.100 -19.569 1.00 94.12 207 TRP A C 1
ATOM 1504 O O . TRP A 1 207 ? 3.066 -11.718 -20.603 1.00 94.12 207 TRP A O 1
ATOM 1514 N N . LEU A 1 208 ? 4.416 -10.370 -19.420 1.00 93.62 208 LEU A N 1
ATOM 1515 C CA . LEU A 1 208 ? 5.479 -10.274 -20.406 1.00 93.62 208 LEU A CA 1
ATOM 1516 C C . LEU A 1 208 ? 6.647 -11.163 -19.977 1.00 93.62 208 LEU A C 1
ATOM 1518 O O . LEU A 1 208 ? 7.227 -10.967 -18.909 1.00 93.62 208 LEU A O 1
ATOM 1522 N N . ARG A 1 209 ? 7.036 -12.118 -20.828 1.00 95.12 209 ARG A N 1
ATOM 1523 C CA . ARG A 1 209 ? 8.268 -12.887 -20.618 1.00 95.12 209 ARG A CA 1
ATOM 1524 C C . ARG A 1 209 ? 9.473 -11.979 -20.852 1.00 95.12 209 ARG A C 1
ATOM 1526 O O . ARG A 1 209 ? 9.830 -11.682 -21.990 1.00 95.12 209 ARG A O 1
ATOM 1533 N N . GLN A 1 210 ? 10.107 -11.569 -19.765 1.00 93.50 210 GLN A N 1
ATOM 1534 C CA . GLN A 1 210 ? 11.234 -10.652 -19.771 1.00 93.50 210 GLN A CA 1
ATOM 1535 C C . GLN A 1 210 ? 12.174 -11.061 -18.637 1.00 93.50 210 GLN A C 1
ATOM 1537 O O . GLN A 1 210 ? 12.030 -10.564 -17.521 1.00 93.50 210 GLN A O 1
ATOM 1542 N N . PRO A 1 211 ? 13.105 -11.995 -18.892 1.00 95.00 211 PRO A N 1
ATOM 1543 C CA . PRO A 1 211 ? 14.009 -12.459 -17.858 1.00 95.00 211 PRO A CA 1
ATOM 1544 C C . PRO A 1 211 ? 14.963 -11.363 -17.376 1.00 95.00 211 PRO A C 1
ATOM 1546 O O . PRO A 1 211 ? 15.401 -10.516 -18.161 1.00 95.00 211 PRO A O 1
ATOM 1549 N N . SER A 1 212 ? 15.315 -11.395 -16.094 1.00 96.25 212 SER A N 1
ATOM 1550 C CA . SER A 1 212 ? 16.269 -10.454 -15.504 1.00 96.25 212 SER A CA 1
ATOM 1551 C C . SER A 1 212 ? 17.684 -10.641 -16.056 1.00 96.25 212 SER A C 1
ATOM 1553 O O . SER A 1 212 ? 18.135 -11.771 -16.256 1.00 96.25 212 SER A O 1
ATOM 1555 N N . LYS A 1 213 ? 18.424 -9.539 -16.216 1.00 95.88 213 LYS A N 1
ATOM 1556 C CA . LYS A 1 213 ? 19.868 -9.557 -16.492 1.00 95.88 213 LYS A CA 1
ATOM 1557 C C . LYS A 1 213 ? 20.660 -9.467 -15.188 1.00 95.88 213 LYS A C 1
ATOM 1559 O O . LYS A 1 213 ? 20.216 -8.855 -14.218 1.00 95.88 213 LYS A O 1
ATOM 1564 N N . LYS A 1 214 ? 21.861 -10.048 -15.173 1.00 94.62 214 LYS A N 1
ATOM 1565 C CA . LYS A 1 214 ? 22.805 -9.867 -14.064 1.00 94.62 214 LYS A CA 1
ATOM 1566 C C . LYS A 1 214 ? 23.295 -8.421 -14.049 1.00 94.62 214 LYS A C 1
ATOM 1568 O O . LYS A 1 214 ? 23.719 -7.927 -15.086 1.00 94.62 214 LYS A O 1
ATOM 1573 N N . ARG A 1 215 ? 23.297 -7.785 -12.877 1.00 94.38 215 ARG A N 1
ATOM 1574 C CA . ARG A 1 215 ? 23.735 -6.394 -12.736 1.00 94.38 215 ARG A CA 1
ATOM 1575 C C . ARG A 1 215 ? 25.244 -6.215 -12.889 1.00 94.38 215 ARG A C 1
ATOM 1577 O O . ARG A 1 215 ? 26.022 -7.026 -12.382 1.00 94.38 215 ARG A O 1
ATOM 1584 N N . THR A 1 216 ? 25.639 -5.134 -13.557 1.00 95.31 216 THR A N 1
ATOM 1585 C CA . THR A 1 216 ? 27.035 -4.727 -13.806 1.00 95.31 216 THR A CA 1
ATOM 1586 C C . THR A 1 216 ? 27.442 -3.489 -13.003 1.00 95.31 216 THR A C 1
ATOM 1588 O O . THR A 1 216 ? 28.629 -3.218 -12.855 1.00 95.31 216 THR A O 1
ATOM 1591 N N . ASP A 1 217 ? 26.477 -2.776 -12.419 1.00 91.88 217 ASP A N 1
ATOM 1592 C CA . ASP A 1 217 ? 26.675 -1.536 -11.656 1.00 91.88 217 ASP A CA 1
ATOM 1593 C C . ASP A 1 217 ? 26.847 -1.741 -10.138 1.00 91.88 217 ASP A C 1
ATOM 1595 O O . ASP A 1 217 ? 26.794 -0.788 -9.362 1.00 91.88 217 ASP A O 1
ATOM 1599 N N . GLY A 1 218 ? 27.033 -2.989 -9.697 1.00 88.69 218 GLY A N 1
ATOM 1600 C CA . GLY A 1 218 ? 27.208 -3.344 -8.285 1.00 88.69 218 GLY A CA 1
ATOM 1601 C C . GLY A 1 218 ? 25.925 -3.318 -7.448 1.00 88.69 218 GLY A C 1
ATOM 1602 O O . GLY A 1 218 ? 25.977 -3.636 -6.258 1.00 88.69 218 GLY A O 1
ATOM 1603 N N . GLY A 1 219 ? 24.776 -2.978 -8.042 1.00 89.12 219 GLY A N 1
ATOM 1604 C CA . GLY A 1 219 ? 23.497 -3.051 -7.349 1.00 89.12 219 GLY A CA 1
ATOM 1605 C C . GLY A 1 219 ? 23.017 -4.487 -7.131 1.00 89.12 219 GLY A C 1
ATOM 1606 O O . GLY A 1 219 ? 23.484 -5.436 -7.768 1.00 89.12 219 GLY A O 1
ATOM 1607 N N . ARG A 1 220 ? 22.065 -4.662 -6.209 1.00 87.12 220 ARG A N 1
ATOM 1608 C CA . ARG A 1 220 ? 21.467 -5.973 -5.908 1.00 87.12 220 ARG A CA 1
ATOM 1609 C C . ARG A 1 220 ? 20.203 -6.225 -6.729 1.00 87.12 220 ARG A C 1
ATOM 1611 O O . ARG A 1 220 ? 19.510 -5.285 -7.126 1.00 87.12 220 ARG A O 1
ATOM 1618 N N . GLY A 1 221 ? 19.907 -7.509 -6.933 1.00 91.44 221 GLY A N 1
ATOM 1619 C CA . GLY A 1 221 ? 18.642 -7.958 -7.504 1.00 91.44 221 GLY A CA 1
ATOM 1620 C C . GLY A 1 221 ? 18.498 -7.744 -9.014 1.00 91.44 221 GLY A C 1
ATOM 1621 O O . GLY A 1 221 ? 19.463 -7.412 -9.700 1.00 91.44 221 GLY A O 1
ATOM 1622 N N . ALA A 1 222 ? 17.290 -7.954 -9.534 1.00 95.50 222 ALA A N 1
ATOM 1623 C CA . ALA A 1 222 ? 16.940 -7.676 -10.927 1.00 95.50 222 ALA A CA 1
ATOM 1624 C C . ALA A 1 222 ? 16.586 -6.194 -11.110 1.00 95.50 222 ALA A C 1
ATOM 1626 O O . ALA A 1 222 ? 15.975 -5.611 -10.222 1.00 95.50 222 ALA A O 1
ATOM 1627 N N . LEU A 1 223 ? 16.916 -5.581 -12.252 1.00 97.31 223 LEU A N 1
ATOM 1628 C CA . LEU A 1 223 ? 16.573 -4.186 -12.560 1.00 97.31 223 LEU A CA 1
ATOM 1629 C C . LEU A 1 223 ? 15.674 -4.123 -13.799 1.00 97.31 223 LEU A C 1
ATOM 1631 O O . LEU A 1 223 ? 16.064 -4.556 -14.884 1.00 97.31 223 LEU A O 1
ATOM 1635 N N . HIS A 1 224 ? 14.461 -3.596 -13.638 1.00 97.69 224 HIS A N 1
ATOM 1636 C CA . HIS A 1 224 ? 13.485 -3.487 -14.721 1.00 97.69 224 HIS A CA 1
ATOM 1637 C C . HIS A 1 224 ? 12.922 -2.075 -14.807 1.00 97.69 224 HIS A C 1
ATOM 1639 O O . HIS A 1 224 ? 12.757 -1.387 -13.800 1.00 97.69 224 HIS A O 1
ATOM 1645 N N . SER A 1 225 ? 12.604 -1.659 -16.027 1.00 96.50 225 SER A N 1
ATOM 1646 C CA . SER A 1 225 ? 12.062 -0.343 -16.330 1.00 96.50 225 SER A CA 1
ATOM 1647 C C . SER A 1 225 ? 10.833 -0.454 -17.219 1.00 96.50 225 SER A C 1
ATOM 1649 O O . SER A 1 225 ? 10.776 -1.316 -18.098 1.00 96.50 225 SER A O 1
ATOM 1651 N N . CYS A 1 226 ? 9.865 0.426 -16.997 1.00 96.25 226 CYS A N 1
ATOM 1652 C CA . CYS A 1 226 ? 8.702 0.618 -17.847 1.00 96.25 226 CYS A CA 1
ATOM 1653 C C . CYS A 1 226 ? 8.604 2.079 -18.242 1.00 96.25 226 CYS A C 1
ATOM 1655 O O . CYS A 1 226 ? 8.737 2.967 -17.400 1.00 96.25 226 CYS A O 1
ATOM 1657 N N . ARG A 1 227 ? 8.315 2.308 -19.521 1.00 94.44 227 ARG A N 1
ATOM 1658 C CA . ARG A 1 227 ? 7.995 3.613 -20.086 1.00 94.44 227 ARG A CA 1
ATOM 1659 C C . ARG A 1 227 ? 6.573 3.597 -20.611 1.00 94.44 227 ARG A C 1
ATOM 1661 O O . ARG A 1 227 ? 6.190 2.653 -21.298 1.00 94.44 227 ARG A O 1
ATOM 1668 N N . ALA A 1 228 ? 5.809 4.641 -20.327 1.00 94.00 228 ALA A N 1
ATOM 1669 C CA . ALA A 1 228 ? 4.443 4.783 -20.806 1.00 94.00 228 ALA A CA 1
ATOM 1670 C C . ALA A 1 228 ? 4.207 6.179 -21.369 1.00 94.00 228 ALA A C 1
ATOM 1672 O O . ALA A 1 228 ? 4.426 7.164 -20.671 1.00 94.00 228 ALA A O 1
ATOM 1673 N N . TRP A 1 229 ? 3.740 6.242 -22.614 1.00 93.50 229 TRP A N 1
ATOM 1674 C CA . TRP A 1 229 ? 3.221 7.457 -23.233 1.00 93.50 229 TRP A CA 1
ATOM 1675 C C . TRP A 1 229 ? 1.718 7.502 -22.988 1.00 93.50 229 TRP A C 1
ATOM 1677 O O . TRP A 1 229 ? 0.992 6.659 -23.520 1.00 93.50 229 TRP A O 1
ATOM 1687 N N . VAL A 1 230 ? 1.258 8.453 -22.175 1.00 92.31 230 VAL A N 1
ATOM 1688 C CA . VAL A 1 230 ? -0.173 8.666 -21.922 1.00 92.31 230 VAL A CA 1
ATOM 1689 C C . VAL A 1 230 ? -0.598 9.916 -22.666 1.00 92.31 230 VAL A C 1
ATOM 1691 O O . VAL A 1 230 ? -0.113 11.016 -22.399 1.00 92.31 230 VAL A O 1
ATOM 1694 N N . SER A 1 231 ? -1.538 9.744 -23.586 1.00 88.12 231 SER A N 1
ATOM 16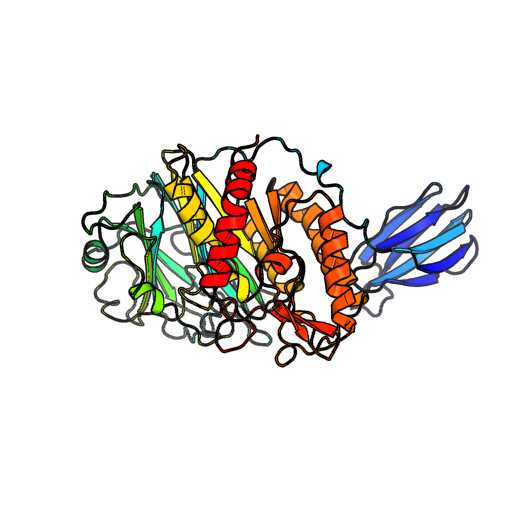95 C CA . SER A 1 231 ? -2.041 10.822 -24.431 1.00 88.12 231 SER A CA 1
ATOM 1696 C C . SER A 1 231 ? -3.557 10.926 -24.343 1.00 88.12 231 SER A C 1
ATOM 1698 O O . SER A 1 231 ? -4.262 9.930 -24.166 1.00 88.12 231 SER A O 1
ATOM 1700 N N . GLY A 1 232 ? -4.051 12.155 -24.465 1.00 80.44 232 GLY A N 1
ATOM 1701 C CA . GLY A 1 232 ? -5.450 12.481 -24.218 1.00 80.44 232 GLY A CA 1
ATOM 1702 C C . GLY A 1 232 ? -5.728 12.792 -22.746 1.00 80.44 232 GLY A C 1
ATOM 1703 O O . GLY A 1 232 ? -4.900 12.544 -21.869 1.00 80.44 232 GLY A O 1
ATOM 1704 N N . GLY A 1 233 ? -6.908 13.363 -22.496 1.00 80.81 233 GLY A N 1
ATOM 1705 C CA . GLY A 1 233 ? -7.300 13.883 -21.185 1.00 80.81 233 GLY A CA 1
ATOM 1706 C C . GLY A 1 233 ? -6.608 15.206 -20.838 1.00 80.81 233 GLY A C 1
ATOM 1707 O O . GLY A 1 233 ? -5.428 15.409 -21.097 1.00 80.81 233 GLY A O 1
ATOM 1708 N N . ASN A 1 234 ? -7.348 16.112 -20.214 1.00 83.88 234 ASN A N 1
ATOM 1709 C CA . ASN A 1 234 ? -6.819 17.347 -19.647 1.00 83.88 234 ASN A CA 1
ATOM 1710 C C . ASN A 1 234 ? -6.401 17.165 -18.188 1.00 83.88 234 ASN A C 1
ATOM 1712 O O . ASN A 1 234 ? -5.613 17.958 -17.690 1.00 83.88 234 ASN A O 1
ATOM 1716 N N . ARG A 1 235 ? -6.937 16.172 -17.470 1.00 86.88 235 ARG A N 1
ATOM 1717 C CA . ARG A 1 235 ? -6.710 15.997 -16.031 1.00 86.88 235 ARG A CA 1
ATOM 1718 C C . ARG A 1 235 ? -6.479 14.536 -15.689 1.00 86.88 235 ARG A C 1
ATOM 1720 O O . ARG A 1 235 ? -7.407 13.734 -15.701 1.00 86.88 235 ARG A O 1
ATOM 1727 N N . ILE A 1 236 ? -5.249 14.221 -15.305 1.00 86.94 236 ILE A N 1
ATOM 1728 C CA . ILE A 1 236 ? -4.907 12.933 -14.703 1.00 86.94 236 ILE A CA 1
ATOM 1729 C C . ILE A 1 236 ? -4.547 13.184 -13.244 1.00 86.94 236 ILE A C 1
ATOM 1731 O O . ILE A 1 236 ? -3.620 13.940 -12.954 1.00 86.94 236 ILE A O 1
ATOM 1735 N N . VAL A 1 237 ? -5.267 12.555 -12.322 1.00 81.69 237 VAL A N 1
ATOM 1736 C CA . VAL A 1 237 ? -4.894 12.546 -10.903 1.00 81.69 237 VAL A CA 1
ATOM 1737 C C . VAL A 1 237 ? -3.977 11.352 -10.683 1.00 81.69 237 VAL A C 1
ATOM 1739 O O . VAL A 1 237 ? -4.422 10.210 -10.549 1.00 81.69 237 VAL A O 1
ATOM 1742 N N . LEU A 1 238 ? -2.677 11.615 -10.707 1.00 80.19 238 LEU A N 1
ATOM 1743 C CA . LEU A 1 238 ? -1.677 10.632 -10.305 1.00 80.19 238 LEU A CA 1
ATOM 1744 C C . LEU A 1 238 ? -1.728 10.489 -8.779 1.00 80.19 238 LEU A C 1
ATOM 1746 O O . LEU A 1 238 ? -2.334 11.327 -8.119 1.00 80.19 238 LEU A O 1
ATOM 1750 N N . LEU A 1 239 ? -1.198 9.385 -8.239 1.00 69.19 239 LEU A N 1
ATOM 1751 C CA . LEU A 1 239 ? -1.249 9.068 -6.802 1.00 69.19 239 LEU A CA 1
ATOM 1752 C C . LEU A 1 239 ? -1.092 10.329 -5.936 1.00 69.19 239 LEU A C 1
ATOM 1754 O O . LEU A 1 239 ? -0.134 11.043 -6.158 1.00 69.19 239 LEU A O 1
ATOM 1758 N N . GLY A 1 240 ? -1.972 10.577 -4.965 1.00 59.97 240 GLY A N 1
ATOM 1759 C CA . GLY A 1 240 ? -1.856 11.665 -3.990 1.00 59.97 240 GLY A CA 1
ATOM 1760 C C . GLY A 1 240 ? -2.637 12.956 -4.252 1.00 59.97 240 GLY A C 1
ATOM 1761 O O . GLY A 1 240 ? -3.275 13.166 -5.278 1.00 59.97 240 GLY A O 1
ATOM 1762 N N . ASP A 1 241 ? -2.600 13.842 -3.255 1.00 58.47 241 ASP A N 1
ATOM 1763 C CA . ASP A 1 241 ? -3.128 15.211 -3.294 1.00 58.47 241 ASP A CA 1
ATOM 1764 C C . ASP A 1 241 ? -2.056 16.255 -2.892 1.00 58.47 241 ASP A C 1
ATOM 1766 O O . ASP A 1 241 ? -2.388 17.385 -2.522 1.00 58.47 241 ASP A O 1
ATOM 1770 N N . GLY A 1 242 ? -0.774 15.880 -2.952 1.00 67.94 242 GLY A N 1
ATOM 1771 C CA . GLY A 1 242 ? 0.347 16.611 -2.356 1.00 67.94 242 GLY A CA 1
ATOM 1772 C C . GLY A 1 242 ? 1.341 17.206 -3.350 1.00 67.94 242 GLY A C 1
ATOM 1773 O O . GLY A 1 242 ? 1.123 17.220 -4.562 1.00 67.94 242 GLY A O 1
ATOM 1774 N N . THR A 1 243 ? 2.441 17.718 -2.796 1.00 71.81 243 THR A N 1
ATOM 1775 C CA . THR A 1 243 ? 3.606 18.257 -3.521 1.00 71.81 243 THR A CA 1
ATOM 1776 C C . THR A 1 243 ? 4.876 17.449 -3.245 1.00 71.81 243 THR A C 1
ATOM 1778 O O . THR A 1 243 ? 5.973 17.938 -3.511 1.00 71.81 243 THR A O 1
ATOM 1781 N N . ASP A 1 244 ? 4.740 16.253 -2.664 1.00 76.56 244 ASP A N 1
ATOM 1782 C CA . ASP A 1 244 ? 5.875 15.386 -2.357 1.00 76.56 244 ASP A CA 1
ATOM 1783 C C . ASP A 1 244 ? 6.547 14.895 -3.652 1.00 76.56 244 ASP A C 1
ATOM 1785 O O . ASP A 1 244 ? 5.953 14.915 -4.734 1.00 76.56 244 ASP A O 1
ATOM 1789 N N . SER A 1 245 ? 7.810 14.478 -3.542 1.00 78.94 245 SER A N 1
ATOM 1790 C CA . SER A 1 245 ? 8.612 14.006 -4.671 1.00 78.94 245 SER A CA 1
ATOM 1791 C C . SER A 1 245 ? 9.368 12.728 -4.320 1.00 78.94 245 SER A C 1
ATOM 1793 O O . SER A 1 245 ? 9.787 12.539 -3.180 1.00 78.94 245 SER A O 1
ATOM 1795 N N . PHE A 1 246 ? 9.591 11.879 -5.324 1.00 81.88 246 PHE A N 1
ATOM 1796 C CA . PHE A 1 246 ? 10.418 10.676 -5.216 1.00 81.88 246 PHE A CA 1
ATOM 1797 C C . PHE A 1 246 ? 11.908 10.941 -5.496 1.00 81.88 246 PHE A C 1
ATOM 1799 O O . PHE A 1 246 ? 12.687 9.997 -5.616 1.00 81.88 246 PHE A O 1
ATOM 1806 N N . ASP A 1 247 ? 12.332 12.204 -5.606 1.00 82.00 247 ASP A N 1
ATOM 1807 C CA . ASP A 1 247 ? 13.722 12.558 -5.936 1.00 82.00 247 ASP A CA 1
ATOM 1808 C C . ASP A 1 247 ? 14.735 12.043 -4.904 1.00 82.00 247 ASP A C 1
ATOM 1810 O O . ASP A 1 247 ? 15.882 11.745 -5.241 1.00 82.00 247 ASP A O 1
ATOM 1814 N N . ASN A 1 248 ? 14.304 11.875 -3.650 1.00 80.75 248 ASN A N 1
ATOM 1815 C CA . ASN A 1 248 ? 15.105 11.279 -2.581 1.00 80.75 248 ASN A CA 1
ATOM 1816 C C . ASN A 1 248 ? 15.582 9.857 -2.903 1.00 80.75 248 ASN A C 1
ATOM 1818 O O . ASN A 1 248 ? 16.638 9.461 -2.424 1.00 80.75 248 ASN A O 1
ATOM 1822 N N . TRP A 1 249 ? 14.890 9.097 -3.754 1.00 88.00 249 TRP A N 1
ATOM 1823 C CA . TRP A 1 249 ? 15.359 7.770 -4.162 1.00 88.00 249 TRP A CA 1
ATOM 1824 C C . TRP A 1 249 ? 16.700 7.793 -4.898 1.00 88.00 249 TRP A C 1
ATOM 1826 O O . TRP A 1 249 ? 17.432 6.803 -4.845 1.00 88.00 249 TRP A O 1
ATOM 1836 N N . ALA A 1 250 ? 17.069 8.915 -5.525 1.00 83.38 250 ALA A N 1
ATOM 1837 C CA . ALA A 1 250 ? 18.363 9.062 -6.186 1.00 83.38 250 ALA A CA 1
ATOM 1838 C C . ALA A 1 250 ? 19.550 8.998 -5.207 1.00 83.38 250 ALA A C 1
ATOM 1840 O O . ALA A 1 250 ? 20.658 8.663 -5.622 1.00 83.38 250 ALA A O 1
ATOM 1841 N N . SER A 1 251 ? 19.336 9.295 -3.918 1.00 85.38 251 SER A N 1
ATOM 1842 C CA . SER A 1 251 ? 20.378 9.226 -2.885 1.00 85.38 251 SER A CA 1
ATOM 1843 C C . SER A 1 251 ? 20.434 7.877 -2.162 1.00 85.38 251 SER A C 1
ATOM 1845 O O . SER A 1 251 ? 21.305 7.673 -1.311 1.00 85.38 251 SER A O 1
ATOM 1847 N N . ARG A 1 252 ? 19.534 6.935 -2.483 1.00 88.44 252 ARG A N 1
ATOM 1848 C CA . ARG A 1 252 ? 19.509 5.628 -1.822 1.00 88.44 252 ARG A CA 1
ATOM 1849 C C . ARG A 1 252 ? 20.774 4.826 -2.161 1.00 88.44 252 ARG A C 1
ATOM 1851 O O . ARG A 1 252 ? 21.130 4.730 -3.339 1.00 88.44 252 ARG A O 1
ATOM 1858 N N . PRO A 1 253 ? 21.451 4.209 -1.170 1.00 86.12 253 PRO A N 1
ATOM 1859 C CA . PRO A 1 253 ? 22.649 3.417 -1.427 1.00 86.12 253 PRO A CA 1
ATOM 1860 C C . PRO A 1 253 ? 22.391 2.293 -2.434 1.00 86.12 253 PRO A C 1
ATOM 1862 O O . PRO A 1 253 ? 21.410 1.560 -2.314 1.00 86.12 253 PRO A O 1
ATOM 1865 N N . GLY A 1 254 ? 23.310 2.101 -3.386 1.00 81.88 254 GLY A N 1
ATOM 1866 C CA . GLY A 1 254 ? 23.169 1.074 -4.429 1.00 81.88 254 GLY A CA 1
ATOM 1867 C C . GLY A 1 254 ? 23.149 -0.370 -3.918 1.00 81.88 254 GLY A C 1
ATOM 1868 O O . GLY A 1 254 ? 22.727 -1.272 -4.634 1.00 81.88 254 GLY A O 1
ATOM 1869 N N . SER A 1 255 ? 23.561 -0.597 -2.668 1.00 80.75 255 SER A N 1
ATOM 1870 C CA . SER A 1 255 ? 23.464 -1.894 -1.993 1.00 80.75 255 SER A CA 1
ATOM 1871 C C . SER A 1 255 ? 22.040 -2.265 -1.565 1.00 80.75 255 SER A C 1
ATOM 1873 O O . SER A 1 255 ? 21.796 -3.436 -1.273 1.00 80.75 255 SER A O 1
ATOM 1875 N N . GLY A 1 256 ? 21.123 -1.297 -1.509 1.00 86.69 256 GLY A N 1
ATOM 1876 C CA . GLY A 1 256 ? 19.708 -1.514 -1.230 1.00 86.69 256 GLY A CA 1
ATOM 1877 C C . GLY A 1 256 ? 18.861 -1.601 -2.505 1.00 86.69 256 GLY A C 1
ATOM 1878 O O . GLY A 1 256 ? 19.376 -1.480 -3.618 1.00 86.69 256 GLY A O 1
ATOM 1879 N N . PRO A 1 257 ? 17.543 -1.792 -2.360 1.00 90.94 257 PRO A N 1
ATOM 1880 C CA . PRO A 1 257 ? 16.589 -1.620 -3.430 1.00 90.94 257 PRO A CA 1
ATOM 1881 C C . PRO A 1 257 ? 16.632 -0.191 -3.962 1.00 90.94 257 PRO A C 1
ATOM 1883 O O . PRO A 1 257 ? 16.815 0.763 -3.214 1.00 90.94 257 PRO A O 1
ATOM 1886 N N . GLN A 1 258 ? 16.424 -0.046 -5.258 1.00 92.56 258 GLN A N 1
ATOM 1887 C CA . GLN A 1 258 ? 16.492 1.205 -5.983 1.00 92.56 258 GLN A CA 1
ATOM 1888 C C . GLN A 1 258 ? 15.192 1.436 -6.741 1.00 92.56 258 GLN A C 1
ATOM 1890 O O . GLN A 1 258 ? 14.541 0.498 -7.215 1.00 92.56 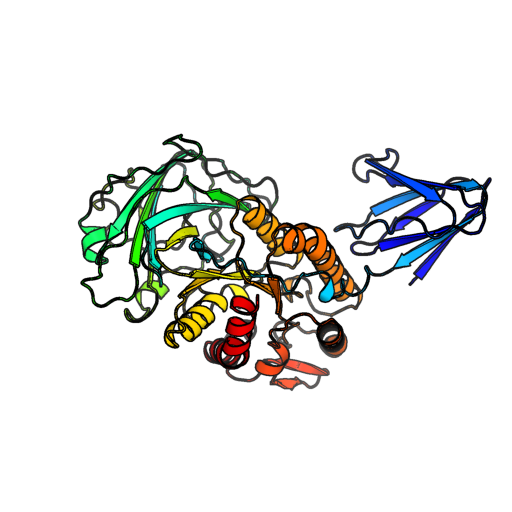258 GLN A O 1
ATOM 1895 N N . ALA A 1 259 ? 14.842 2.707 -6.876 1.00 91.94 259 ALA A N 1
ATOM 1896 C CA . ALA A 1 259 ? 13.750 3.164 -7.706 1.00 91.94 259 ALA A CA 1
ATOM 1897 C C . ALA A 1 259 ? 14.163 4.453 -8.411 1.00 91.94 259 ALA A C 1
ATOM 1899 O O . ALA A 1 259 ? 14.957 5.232 -7.886 1.00 91.94 259 ALA A O 1
ATOM 1900 N N . ARG A 1 260 ? 13.636 4.674 -9.612 1.00 90.56 260 ARG A N 1
ATOM 1901 C CA . ARG A 1 260 ? 13.831 5.920 -10.356 1.00 90.56 260 ARG A CA 1
ATOM 1902 C C . ARG A 1 260 ? 12.576 6.232 -11.140 1.00 90.56 260 ARG A C 1
ATOM 1904 O O . ARG A 1 260 ? 12.084 5.369 -11.865 1.00 90.56 260 ARG A O 1
ATOM 1911 N N . ILE A 1 261 ? 12.098 7.463 -11.022 1.00 89.69 261 ILE A N 1
ATOM 1912 C CA . ILE A 1 261 ? 10.920 7.938 -11.740 1.00 89.69 261 ILE A CA 1
ATOM 1913 C C . ILE A 1 261 ? 11.310 9.157 -12.567 1.00 89.69 261 ILE A C 1
ATOM 1915 O O . ILE A 1 261 ? 11.942 10.083 -12.059 1.00 89.69 261 ILE A O 1
ATOM 1919 N N . ARG A 1 262 ? 10.948 9.149 -13.851 1.00 88.56 262 ARG A N 1
ATOM 1920 C CA . ARG A 1 262 ? 11.210 10.251 -14.785 1.00 88.56 262 ARG A CA 1
ATOM 1921 C C . ARG A 1 262 ? 9.954 10.607 -15.565 1.00 88.56 262 ARG A C 1
ATOM 1923 O O . ARG A 1 262 ? 9.072 9.769 -15.743 1.00 88.56 262 ARG A O 1
ATOM 1930 N N . ARG A 1 263 ? 9.881 11.843 -16.057 1.00 87.94 263 ARG A N 1
ATOM 1931 C CA . ARG A 1 263 ? 8.783 12.320 -16.912 1.00 87.94 263 ARG A CA 1
ATOM 1932 C C . ARG A 1 263 ? 9.304 13.283 -17.966 1.00 87.94 263 ARG A C 1
ATOM 1934 O O . ARG A 1 263 ? 10.226 14.045 -17.700 1.00 87.94 263 ARG A O 1
ATOM 1941 N N . THR A 1 264 ? 8.669 13.287 -19.130 1.00 87.25 264 THR A N 1
ATOM 1942 C CA . THR A 1 264 ? 8.979 14.196 -20.236 1.00 87.25 264 THR A CA 1
ATOM 1943 C C . THR A 1 264 ? 7.744 14.503 -21.076 1.00 87.25 264 THR A C 1
ATOM 1945 O O . THR A 1 264 ? 6.812 13.703 -21.132 1.00 87.25 264 THR A O 1
ATOM 1948 N N . THR A 1 265 ? 7.715 15.679 -21.700 1.00 84.62 265 THR A N 1
ATOM 1949 C CA . THR A 1 265 ? 6.699 16.070 -22.692 1.00 84.62 265 THR A CA 1
ATOM 1950 C C . THR A 1 265 ? 7.031 15.571 -24.094 1.00 84.62 265 THR A C 1
ATOM 1952 O O . THR A 1 265 ? 6.173 15.609 -24.973 1.00 84.62 265 THR A O 1
ATOM 1955 N N . ALA A 1 266 ? 8.271 15.136 -24.334 1.00 77.56 266 ALA A N 1
ATOM 1956 C CA . ALA A 1 266 ? 8.647 14.573 -25.618 1.00 77.56 266 ALA A CA 1
ATOM 1957 C C . ALA A 1 266 ? 7.927 13.230 -25.793 1.00 77.56 266 ALA A C 1
ATOM 1959 O O . ALA A 1 266 ? 8.068 12.323 -24.974 1.00 77.56 266 ALA A O 1
ATOM 1960 N N . GLY A 1 267 ? 7.106 13.144 -26.840 1.00 72.06 267 GLY A N 1
ATOM 1961 C CA . GLY A 1 267 ? 6.286 11.971 -27.108 1.00 72.06 267 GLY A CA 1
ATOM 1962 C C . GLY A 1 267 ? 7.102 10.693 -27.291 1.00 72.06 267 GLY A C 1
ATOM 1963 O O . GLY A 1 267 ? 8.242 10.721 -27.754 1.00 72.06 267 GLY A O 1
ATOM 1964 N N . GLY A 1 268 ? 6.477 9.561 -26.968 1.00 75.44 268 GLY A N 1
ATOM 1965 C CA . GLY A 1 268 ? 7.015 8.225 -27.226 1.00 75.44 268 GLY A CA 1
ATOM 1966 C C . GLY A 1 268 ? 7.491 7.482 -25.978 1.00 75.44 268 GLY A C 1
ATOM 1967 O O . GLY A 1 268 ? 7.873 8.061 -24.969 1.00 75.44 268 GLY A O 1
ATOM 1968 N N . ASN A 1 269 ? 7.459 6.158 -26.048 1.00 75.31 269 ASN A N 1
ATOM 1969 C CA . ASN A 1 269 ? 7.738 5.246 -24.938 1.00 75.31 269 ASN A CA 1
ATOM 1970 C C . ASN A 1 269 ? 9.001 4.391 -25.154 1.00 75.31 269 ASN A C 1
ATOM 1972 O O . ASN A 1 269 ? 9.505 3.811 -24.202 1.00 75.31 269 ASN A O 1
ATOM 1976 N N . ALA A 1 270 ? 9.565 4.355 -26.364 1.00 76.62 270 ALA A N 1
ATOM 1977 C CA . ALA A 1 270 ? 10.674 3.458 -26.687 1.00 76.62 270 ALA A CA 1
ATOM 1978 C C . ALA A 1 270 ? 12.076 4.033 -26.385 1.00 76.62 270 ALA A C 1
ATOM 1980 O O . ALA A 1 270 ? 12.935 3.318 -25.873 1.00 76.62 270 ALA A O 1
ATOM 1981 N N . THR A 1 271 ? 12.343 5.311 -26.674 1.00 77.12 271 THR A N 1
ATOM 1982 C CA . THR A 1 271 ? 13.715 5.871 -26.699 1.00 77.12 271 THR A CA 1
ATOM 1983 C C . THR A 1 271 ? 14.027 6.815 -25.534 1.00 77.12 271 THR A C 1
ATOM 1985 O O . THR A 1 271 ? 13.178 7.613 -25.142 1.00 77.12 271 THR A O 1
ATOM 1988 N N . ASN A 1 272 ? 15.274 6.808 -25.040 1.00 70.12 272 ASN A N 1
ATOM 1989 C CA . ASN A 1 272 ? 15.704 7.657 -23.915 1.00 70.12 272 ASN A CA 1
ATOM 1990 C C . ASN A 1 272 ? 15.976 9.130 -24.280 1.00 70.12 272 ASN A C 1
ATOM 1992 O O . ASN A 1 272 ? 16.079 9.951 -23.374 1.00 70.12 272 ASN A O 1
ATOM 1996 N N . ALA A 1 273 ? 16.070 9.498 -25.567 1.00 66.25 273 ALA A N 1
ATOM 1997 C CA . ALA A 1 273 ? 16.384 10.877 -25.984 1.00 66.25 273 ALA A CA 1
ATOM 1998 C C . ALA A 1 273 ? 15.463 11.938 -25.335 1.00 66.25 273 ALA A C 1
ATOM 2000 O O . ALA A 1 273 ? 15.848 13.092 -25.179 1.00 66.25 273 ALA A O 1
ATOM 2001 N N . ALA A 1 274 ? 14.272 11.518 -24.902 1.00 64.56 274 ALA A N 1
ATOM 2002 C CA . ALA A 1 274 ? 13.268 12.320 -24.225 1.00 64.56 274 ALA A CA 1
ATOM 2003 C C . ALA A 1 274 ? 13.451 12.463 -22.692 1.00 64.56 274 ALA A C 1
ATOM 2005 O O . ALA A 1 274 ? 12.885 13.386 -22.116 1.00 64.56 274 ALA A O 1
ATOM 2006 N N . PHE A 1 275 ? 14.204 11.592 -22.008 1.00 74.94 275 PHE A N 1
ATOM 2007 C CA . PHE A 1 275 ? 14.212 11.467 -20.535 1.00 74.94 275 PHE A CA 1
ATOM 2008 C C . PHE A 1 275 ? 15.516 11.920 -19.845 1.00 74.94 275 PHE A C 1
ATOM 2010 O O . PHE A 1 275 ? 15.730 11.625 -18.663 1.00 74.94 275 PHE A O 1
ATOM 2017 N N . ALA A 1 276 ? 16.412 12.621 -20.545 1.00 65.00 276 ALA A N 1
ATOM 2018 C CA . ALA A 1 276 ? 17.659 13.114 -19.958 1.00 65.00 276 ALA A CA 1
ATOM 2019 C C . ALA A 1 276 ? 17.387 14.084 -18.781 1.00 65.00 276 ALA A C 1
ATOM 2021 O O . ALA A 1 276 ? 16.797 15.146 -18.957 1.00 65.00 276 ALA A O 1
ATOM 2022 N N . GLY A 1 277 ? 17.803 13.707 -17.565 1.00 60.56 277 GLY A N 1
ATOM 2023 C CA . GLY A 1 277 ? 17.894 14.593 -16.392 1.00 60.56 277 GLY A CA 1
ATOM 2024 C C . GLY A 1 277 ? 16.598 14.997 -15.668 1.00 60.56 277 GLY A C 1
ATOM 2025 O O . GLY A 1 277 ? 16.689 15.662 -14.642 1.00 60.56 277 GLY A O 1
ATOM 2026 N N . SER A 1 278 ? 15.408 14.609 -16.136 1.00 67.94 278 SER A N 1
ATOM 2027 C CA . SER A 1 278 ? 14.141 15.050 -15.520 1.00 67.94 278 SER A CA 1
ATOM 2028 C C . SER A 1 278 ? 13.559 13.992 -14.584 1.00 67.94 278 SER A C 1
ATOM 2030 O O . SER A 1 278 ? 12.845 13.087 -15.026 1.00 67.94 278 SER A O 1
ATOM 2032 N N . LEU A 1 279 ? 13.856 14.100 -13.286 1.00 78.38 279 LEU A N 1
ATOM 2033 C CA . LEU A 1 279 ? 13.114 13.354 -12.272 1.00 78.38 279 LEU A CA 1
ATOM 2034 C C . LEU A 1 279 ? 11.658 13.829 -12.237 1.00 78.38 279 LEU A C 1
ATOM 2036 O O . LEU A 1 279 ? 11.343 14.963 -12.610 1.00 78.38 279 LEU A O 1
ATOM 2040 N N . ALA A 1 280 ? 10.758 12.940 -11.834 1.00 77.06 280 ALA A N 1
ATOM 2041 C CA . ALA A 1 280 ? 9.355 13.279 -11.703 1.00 77.06 280 ALA A CA 1
ATOM 2042 C C . ALA A 1 280 ? 8.856 13.030 -10.290 1.00 77.06 280 ALA A C 1
ATOM 2044 O O . ALA A 1 280 ? 8.985 11.938 -9.742 1.00 77.06 280 ALA A O 1
ATOM 2045 N N . SER A 1 281 ? 8.144 14.026 -9.778 1.00 75.25 281 SER A N 1
ATOM 2046 C CA . SER A 1 281 ? 7.382 13.919 -8.543 1.00 75.25 281 SER A CA 1
ATOM 2047 C C . SER A 1 281 ? 6.099 13.109 -8.702 1.00 75.25 281 SER A C 1
ATOM 2049 O O . SER A 1 281 ? 5.381 12.964 -7.725 1.00 75.25 281 SER A O 1
ATOM 2051 N N . SER A 1 282 ? 5.768 12.621 -9.912 1.00 80.69 282 SER A N 1
ATOM 2052 C CA . SER A 1 282 ? 4.552 11.843 -10.174 1.00 80.69 282 SER A CA 1
ATOM 2053 C C . SER A 1 282 ? 4.630 10.845 -11.319 1.00 80.69 282 SER A C 1
ATOM 2055 O O . SER A 1 282 ? 5.317 11.087 -12.311 1.00 80.69 282 SER A O 1
ATOM 2057 N N . CYS A 1 283 ? 3.900 9.730 -11.179 1.00 87.12 283 CYS A N 1
ATOM 2058 C CA . CYS A 1 283 ? 3.879 8.627 -12.137 1.00 87.12 283 CYS A CA 1
ATOM 2059 C C . CYS A 1 283 ? 2.542 7.859 -12.108 1.00 87.12 283 CYS A C 1
ATOM 2061 O O . CYS A 1 283 ? 2.051 7.579 -11.014 1.00 87.12 283 CYS A O 1
ATOM 2063 N N . PRO A 1 284 ? 1.964 7.483 -13.267 1.00 90.25 284 PRO A N 1
ATOM 2064 C CA . PRO A 1 284 ? 0.856 6.531 -13.331 1.00 90.25 284 PRO A CA 1
ATOM 2065 C C . PRO A 1 284 ? 1.321 5.078 -13.190 1.00 90.25 284 PRO A C 1
ATOM 2067 O O . PRO A 1 284 ? 0.496 4.214 -12.924 1.00 90.25 284 PRO A O 1
ATOM 2070 N N . ILE A 1 285 ? 2.612 4.785 -13.383 1.00 93.38 285 ILE A N 1
ATOM 2071 C CA . ILE A 1 285 ? 3.195 3.462 -13.125 1.00 93.38 285 ILE A CA 1
ATOM 2072 C C . ILE A 1 285 ? 3.440 3.376 -11.619 1.00 93.38 285 ILE A C 1
ATOM 2074 O O . ILE A 1 285 ? 4.121 4.239 -11.071 1.00 93.38 285 ILE A O 1
ATOM 2078 N N . LEU A 1 286 ? 2.869 2.372 -10.955 1.00 92.69 286 LEU A N 1
ATOM 2079 C CA . LEU A 1 286 ? 2.899 2.223 -9.493 1.00 92.69 286 LEU A CA 1
ATOM 2080 C C . LEU A 1 286 ? 3.849 1.114 -9.034 1.00 92.69 286 LEU A C 1
ATOM 2082 O O . LEU A 1 286 ? 4.273 1.079 -7.879 1.00 92.69 286 LEU A O 1
ATOM 2086 N N . GLY A 1 287 ? 4.131 0.162 -9.921 1.00 95.81 287 GLY A N 1
ATOM 2087 C CA . GLY A 1 287 ? 4.894 -1.028 -9.587 1.00 95.81 287 GLY A CA 1
ATOM 2088 C C . GLY A 1 287 ? 4.773 -2.133 -10.622 1.00 95.81 287 GLY A C 1
ATOM 2089 O O . GLY A 1 287 ? 4.368 -1.897 -11.762 1.00 95.81 287 GLY A O 1
ATOM 2090 N N . ALA A 1 288 ? 5.106 -3.351 -10.208 1.00 97.69 288 ALA A N 1
ATOM 2091 C CA . ALA A 1 288 ? 4.967 -4.545 -11.025 1.00 97.69 288 ALA A CA 1
ATOM 2092 C C . ALA A 1 288 ? 4.703 -5.793 -10.175 1.00 97.69 288 ALA A C 1
ATOM 2094 O O . ALA A 1 288 ? 5.092 -5.863 -9.007 1.00 97.69 288 ALA A O 1
ATOM 2095 N N . GLN A 1 289 ? 4.090 -6.798 -10.796 1.00 97.75 289 GLN A N 1
ATOM 2096 C CA . GLN A 1 289 ? 4.146 -8.177 -10.323 1.00 97.75 289 GLN A CA 1
ATOM 2097 C C . GLN A 1 289 ? 5.154 -8.958 -11.148 1.00 97.75 289 GLN A C 1
ATOM 2099 O O . GLN A 1 289 ? 5.283 -8.747 -12.354 1.00 97.75 289 GLN A O 1
ATOM 2104 N N . ILE A 1 290 ? 5.855 -9.868 -10.492 1.00 97.31 290 ILE A N 1
ATOM 2105 C CA . ILE A 1 290 ? 6.903 -10.686 -11.091 1.00 97.31 290 ILE A CA 1
ATOM 2106 C C . ILE A 1 290 ? 6.553 -12.158 -10.956 1.00 97.31 290 ILE A C 1
ATOM 2108 O O . ILE A 1 290 ? 5.921 -12.546 -9.981 1.00 97.31 290 ILE A O 1
ATOM 2112 N N . VAL A 1 291 ? 6.998 -12.959 -11.919 1.00 95.75 291 VAL A N 1
ATOM 2113 C CA . VAL A 1 291 ? 7.190 -14.401 -11.786 1.00 95.75 291 VAL A CA 1
ATOM 2114 C C . VAL A 1 291 ? 8.683 -14.627 -11.565 1.00 95.75 291 VAL A C 1
ATOM 2116 O O . VAL A 1 291 ? 9.494 -14.246 -12.408 1.00 95.75 291 VAL A O 1
ATOM 2119 N N . SER A 1 292 ? 9.037 -15.216 -10.432 1.00 94.31 292 SER A N 1
ATOM 2120 C CA . SER A 1 292 ? 10.395 -15.546 -10.012 1.00 94.31 292 SER A CA 1
ATOM 2121 C C . SER A 1 292 ? 10.745 -16.998 -10.342 1.00 94.31 292 SER A C 1
ATOM 2123 O O . SER A 1 292 ? 9.879 -17.867 -10.414 1.00 94.31 292 SER A O 1
ATOM 2125 N N . GLN A 1 293 ? 12.037 -17.282 -10.482 1.00 84.19 293 GLN A N 1
ATOM 2126 C CA . GLN A 1 293 ? 12.552 -18.653 -10.593 1.00 84.19 293 GLN A CA 1
ATOM 2127 C C . GLN A 1 293 ? 12.510 -19.409 -9.256 1.00 84.19 293 GLN A C 1
ATOM 2129 O O . GLN A 1 293 ? 12.559 -20.637 -9.227 1.00 84.19 293 GLN A O 1
ATOM 2134 N N . GLY A 1 294 ? 12.455 -18.676 -8.143 1.00 89.44 294 GLY A N 1
ATOM 2135 C CA . GLY A 1 294 ? 12.466 -19.218 -6.789 1.00 89.44 294 GLY A CA 1
ATOM 2136 C C . GLY A 1 294 ? 11.220 -18.849 -5.993 1.00 89.44 294 GLY A C 1
ATOM 2137 O O . GLY A 1 294 ? 10.346 -18.111 -6.452 1.00 89.44 294 GLY A O 1
ATOM 2138 N N . ARG A 1 295 ? 11.167 -19.347 -4.754 1.00 93.75 295 ARG A N 1
ATOM 2139 C CA . ARG A 1 295 ? 10.092 -19.024 -3.816 1.00 93.75 295 ARG A CA 1
ATOM 2140 C C . ARG A 1 295 ? 10.147 -17.544 -3.462 1.00 93.75 295 ARG A C 1
ATOM 2142 O O . ARG A 1 295 ? 11.157 -17.067 -2.937 1.00 93.75 295 ARG A O 1
ATOM 2149 N N . VAL A 1 296 ? 9.059 -16.836 -3.728 1.00 94.88 296 VAL A N 1
ATOM 2150 C CA . VAL A 1 296 ? 8.941 -15.409 -3.444 1.00 94.88 296 VAL A CA 1
ATOM 2151 C C . VAL A 1 296 ? 7.617 -15.126 -2.746 1.00 94.88 296 VAL A C 1
ATOM 2153 O O . VAL A 1 296 ? 6.628 -15.813 -2.987 1.00 94.88 296 VAL A O 1
ATOM 2156 N N . TYR A 1 297 ? 7.627 -14.129 -1.870 1.00 95.62 297 TYR A N 1
ATOM 2157 C CA . TYR A 1 297 ? 6.456 -13.631 -1.166 1.00 95.62 297 TYR A CA 1
ATOM 2158 C C . TYR A 1 297 ? 6.331 -12.118 -1.302 1.00 95.62 297 TYR A C 1
ATOM 2160 O O . TYR A 1 297 ? 7.294 -11.425 -1.622 1.00 95.62 297 TYR A O 1
ATOM 2168 N N . THR A 1 298 ? 5.156 -11.603 -0.979 1.00 95.88 298 THR A N 1
ATOM 2169 C CA . THR A 1 298 ? 4.824 -10.187 -0.900 1.00 95.88 298 THR A CA 1
ATOM 2170 C C . THR A 1 298 ? 4.349 -9.847 0.505 1.00 95.88 298 THR A C 1
ATOM 2172 O O . THR A 1 298 ? 3.360 -10.402 0.985 1.00 95.88 298 THR A O 1
ATOM 2175 N N . ILE A 1 299 ? 4.990 -8.864 1.133 1.00 96.12 299 ILE A N 1
ATOM 2176 C CA . ILE A 1 299 ? 4.393 -8.135 2.254 1.00 96.12 299 ILE A CA 1
ATOM 2177 C C . ILE A 1 299 ? 3.795 -6.850 1.683 1.00 96.12 299 ILE A C 1
ATOM 2179 O O . ILE A 1 299 ? 4.517 -6.023 1.128 1.00 96.12 299 ILE A O 1
ATOM 2183 N N . GLY A 1 300 ? 2.480 -6.687 1.795 1.00 95.31 300 GLY A N 1
ATOM 2184 C CA . GLY A 1 300 ? 1.796 -5.448 1.429 1.00 95.31 300 GLY A CA 1
ATOM 2185 C C . GLY A 1 300 ? 1.439 -4.632 2.660 1.00 95.31 300 GLY A C 1
ATOM 2186 O O . GLY A 1 300 ? 1.178 -5.215 3.708 1.00 95.31 300 GLY A O 1
ATOM 2187 N N . GLU A 1 301 ? 1.391 -3.307 2.555 1.00 94.62 301 GLU A N 1
ATOM 2188 C CA . GLU A 1 301 ? 0.901 -2.459 3.644 1.00 94.62 301 GLU A CA 1
ATOM 2189 C C . GLU A 1 301 ? -0.102 -1.403 3.189 1.00 94.62 301 GLU A C 1
ATOM 2191 O O . GLU A 1 301 ? 0.040 -0.815 2.119 1.00 94.62 301 GLU A O 1
ATOM 2196 N N . TRP A 1 302 ? -1.081 -1.113 4.046 1.00 91.94 302 TRP A N 1
ATOM 2197 C CA . TRP A 1 302 ? -2.068 -0.059 3.833 1.00 91.94 302 TRP A CA 1
ATOM 2198 C C . TRP A 1 302 ? -2.267 0.778 5.089 1.00 91.94 302 TRP A C 1
ATOM 2200 O O . TRP A 1 302 ? -2.435 0.251 6.194 1.00 91.94 302 TRP A O 1
ATOM 2210 N N . GLY A 1 303 ? -2.324 2.091 4.888 1.00 91.12 303 GLY A N 1
ATOM 2211 C CA . GLY A 1 303 ? -2.575 3.057 5.945 1.00 91.12 303 GLY A CA 1
ATOM 2212 C C . GLY A 1 303 ? -2.425 4.495 5.461 1.00 91.12 303 GLY A C 1
ATOM 2213 O O . GLY A 1 303 ? -2.678 4.798 4.294 1.00 91.12 303 GLY A O 1
ATOM 2214 N N . ASP A 1 304 ? -2.030 5.376 6.375 1.00 88.69 304 ASP A N 1
ATOM 2215 C CA . ASP A 1 304 ? -1.861 6.810 6.134 1.00 88.69 304 ASP A CA 1
ATOM 2216 C C . ASP A 1 304 ? -0.418 7.171 5.728 1.00 88.69 304 ASP A C 1
ATOM 2218 O O . ASP A 1 304 ? 0.343 6.353 5.209 1.00 88.69 304 ASP A O 1
ATOM 2222 N N . SER A 1 305 ? -0.030 8.418 5.991 1.00 89.50 305 SER A N 1
ATOM 2223 C CA . SER A 1 305 ? 1.300 8.967 5.761 1.00 89.50 305 SER A CA 1
ATOM 2224 C C . SER A 1 305 ? 2.408 8.254 6.543 1.00 89.50 305 SER A C 1
ATOM 2226 O O . SER A 1 305 ? 3.560 8.285 6.114 1.00 89.50 305 SER A O 1
ATOM 2228 N N . ASN A 1 306 ? 2.093 7.578 7.654 1.00 91.19 306 ASN A N 1
ATOM 2229 C CA . ASN A 1 306 ? 3.069 6.749 8.370 1.00 91.19 306 ASN A CA 1
ATOM 2230 C C . ASN A 1 306 ? 3.300 5.394 7.700 1.00 91.19 306 ASN A C 1
ATOM 2232 O O . ASN A 1 306 ? 4.344 4.787 7.890 1.00 91.19 306 ASN A O 1
ATOM 2236 N N . ASN A 1 307 ? 2.369 4.917 6.879 1.00 91.38 307 ASN A N 1
ATOM 2237 C CA . ASN A 1 307 ? 2.600 3.735 6.046 1.00 91.38 307 ASN A CA 1
ATOM 2238 C C . ASN A 1 307 ? 3.215 4.094 4.692 1.00 91.38 307 ASN A C 1
ATOM 2240 O O . ASN A 1 307 ? 3.773 3.237 4.023 1.00 91.38 307 ASN A O 1
ATOM 2244 N N . GLU A 1 308 ? 3.138 5.360 4.291 1.00 88.00 308 GLU A N 1
ATOM 2245 C CA . GLU A 1 308 ? 3.842 5.876 3.117 1.00 88.00 308 GLU A CA 1
ATOM 2246 C C . GLU A 1 308 ? 5.344 6.092 3.377 1.00 88.00 308 GLU A C 1
ATOM 2248 O O . GLU A 1 308 ? 6.149 5.999 2.452 1.00 88.00 308 GLU A O 1
ATOM 2253 N N . ARG A 1 309 ? 5.716 6.342 4.641 1.00 87.06 309 ARG A N 1
ATOM 2254 C CA . ARG A 1 309 ? 7.083 6.603 5.117 1.00 87.06 309 ARG A CA 1
ATOM 2255 C C . ARG A 1 309 ? 7.721 7.877 4.544 1.00 87.06 309 ARG A C 1
ATOM 2257 O O . ARG A 1 309 ? 8.439 7.871 3.551 1.00 87.06 309 ARG A O 1
ATOM 2264 N N . ARG A 1 310 ? 7.469 9.003 5.224 1.00 80.19 310 ARG A N 1
ATOM 2265 C CA . ARG A 1 310 ? 7.873 10.361 4.793 1.00 80.19 310 ARG A CA 1
ATOM 2266 C C . ARG A 1 310 ? 9.242 10.843 5.295 1.00 80.19 310 ARG A C 1
ATOM 2268 O O . ARG A 1 310 ? 9.632 11.961 4.982 1.00 80.19 310 ARG A O 1
ATOM 2275 N N . ASP A 1 311 ? 9.964 10.051 6.081 1.00 79.88 311 ASP A N 1
ATOM 2276 C CA . ASP A 1 311 ? 11.218 10.468 6.725 1.00 79.88 311 ASP A CA 1
ATOM 2277 C C . ASP A 1 311 ? 12.467 10.303 5.849 1.00 79.88 311 ASP A C 1
ATOM 2279 O O . ASP A 1 311 ? 13.411 11.079 5.991 1.00 79.88 311 ASP A O 1
ATOM 2283 N N . GLN A 1 312 ? 12.496 9.286 4.980 1.00 82.94 312 GLN A N 1
ATOM 2284 C CA . GLN A 1 312 ? 13.666 8.949 4.162 1.00 82.94 312 GLN A CA 1
ATOM 2285 C C . GLN A 1 312 ? 13.322 8.787 2.688 1.00 82.94 312 GLN A C 1
ATOM 2287 O O . GLN A 1 312 ? 13.644 9.688 1.913 1.00 82.94 312 GLN A O 1
ATOM 2292 N N . PHE A 1 313 ? 12.689 7.674 2.296 1.00 87.88 313 PHE A N 1
ATOM 2293 C CA . PHE A 1 313 ? 12.347 7.383 0.904 1.00 87.88 313 PHE A CA 1
ATOM 2294 C C . PHE A 1 313 ? 10.843 7.183 0.763 1.00 87.88 313 PHE A C 1
ATOM 2296 O O . PHE A 1 313 ? 10.292 6.146 1.121 1.00 87.88 313 PHE A O 1
ATOM 2303 N N . ILE A 1 314 ? 10.182 8.196 0.209 1.00 86.38 314 ILE A N 1
ATOM 2304 C CA . ILE A 1 314 ? 8.724 8.220 0.078 1.00 86.38 314 ILE A CA 1
ATOM 2305 C C . ILE A 1 314 ? 8.250 6.995 -0.707 1.00 86.38 314 ILE A C 1
ATOM 2307 O O . ILE A 1 314 ? 8.847 6.621 -1.719 1.00 86.38 314 ILE A O 1
ATOM 2311 N N . GLY A 1 315 ? 7.179 6.377 -0.217 1.00 86.50 315 GLY A N 1
ATOM 2312 C CA . GLY A 1 315 ? 6.504 5.239 -0.827 1.00 86.50 315 GLY A CA 1
ATOM 2313 C C . GLY A 1 315 ? 7.176 3.891 -0.627 1.00 86.50 315 GLY A C 1
ATOM 2314 O O . GLY A 1 315 ? 6.747 2.913 -1.227 1.00 86.50 315 GLY A O 1
ATOM 2315 N N . GLU A 1 316 ? 8.216 3.804 0.202 1.00 88.44 316 GLU A N 1
ATOM 2316 C CA . GLU A 1 316 ? 8.773 2.512 0.608 1.00 88.44 316 GLU A CA 1
ATOM 2317 C C . GLU A 1 316 ? 7.976 1.846 1.741 1.00 88.44 316 GLU A C 1
ATOM 2319 O O . GLU A 1 316 ? 7.965 0.618 1.856 1.00 88.44 316 GLU A O 1
ATOM 2324 N N . GLY A 1 317 ? 7.341 2.676 2.577 1.00 90.50 317 GLY A N 1
ATOM 2325 C CA . GLY A 1 317 ? 6.634 2.286 3.789 1.00 90.50 317 GLY A CA 1
ATOM 2326 C C . GLY A 1 317 ? 7.428 1.400 4.772 1.00 90.50 317 GLY A C 1
ATOM 2327 O O . GLY A 1 317 ? 8.661 1.347 4.729 1.00 90.50 317 GLY A O 1
ATOM 2328 N N . LEU A 1 318 ? 6.755 0.737 5.721 1.00 93.31 318 LEU A N 1
ATOM 2329 C CA . LEU A 1 318 ? 7.395 -0.211 6.648 1.00 93.31 318 LEU A CA 1
ATOM 2330 C C . LEU A 1 318 ? 7.669 -1.569 5.981 1.00 93.31 318 LEU A C 1
ATOM 2332 O O . LEU A 1 318 ? 8.592 -2.283 6.384 1.00 93.31 318 LEU A O 1
ATOM 2336 N N . CYS A 1 319 ? 6.892 -1.948 4.965 1.00 94.94 319 CYS A N 1
ATOM 2337 C CA . CYS A 1 319 ? 7.011 -3.272 4.359 1.00 94.94 319 CYS A CA 1
ATOM 2338 C C . CYS A 1 319 ? 8.336 -3.465 3.603 1.00 94.94 319 CYS A C 1
ATOM 2340 O O . CYS A 1 319 ? 8.891 -4.565 3.643 1.00 94.94 319 CYS A O 1
ATOM 2342 N N . LEU A 1 320 ? 8.902 -2.417 2.984 1.00 95.00 320 LEU A N 1
ATOM 2343 C CA . LEU A 1 320 ? 10.189 -2.528 2.292 1.00 95.00 320 LEU A CA 1
ATOM 2344 C C . LEU A 1 320 ? 11.379 -2.804 3.221 1.00 95.00 320 LEU A C 1
ATOM 2346 O O . LEU A 1 320 ? 12.059 -3.805 2.985 1.00 95.00 320 LEU A O 1
ATOM 2350 N N . PRO A 1 321 ? 11.652 -2.009 4.273 1.00 94.56 321 PRO A N 1
ATOM 2351 C CA . PRO A 1 321 ? 12.763 -2.303 5.177 1.00 94.56 321 PRO A CA 1
ATOM 2352 C C . PRO A 1 321 ? 12.565 -3.633 5.919 1.00 94.56 321 PRO A C 1
ATOM 2354 O O . PRO A 1 321 ? 13.540 -4.328 6.209 1.00 94.56 321 PRO A O 1
ATOM 2357 N N . MET A 1 322 ? 11.314 -4.051 6.153 1.00 96.06 322 MET A N 1
ATOM 2358 C CA . MET A 1 322 ? 11.007 -5.395 6.647 1.00 96.06 322 MET A CA 1
ATOM 2359 C C . MET A 1 322 ? 11.461 -6.481 5.662 1.00 96.06 322 MET A C 1
ATOM 2361 O O . MET A 1 322 ? 12.156 -7.422 6.048 1.00 96.06 322 MET A O 1
ATOM 2365 N N . ALA A 1 323 ? 11.104 -6.344 4.383 1.00 96.44 323 ALA A N 1
ATOM 2366 C CA . ALA A 1 323 ? 11.509 -7.268 3.331 1.00 96.44 323 ALA A CA 1
ATOM 2367 C C . ALA A 1 323 ? 13.038 -7.298 3.158 1.00 96.44 323 ALA A C 1
ATOM 2369 O O . ALA A 1 323 ? 13.621 -8.376 3.068 1.00 96.44 323 ALA A O 1
ATOM 2370 N N . GLU A 1 324 ? 13.713 -6.143 3.189 1.00 95.31 324 GLU A N 1
ATOM 2371 C CA . GLU A 1 324 ? 15.180 -6.047 3.155 1.00 95.31 324 GLU A CA 1
ATOM 2372 C C . GLU A 1 324 ? 15.826 -6.812 4.314 1.00 95.31 324 GLU A C 1
ATOM 2374 O O . GLU A 1 324 ? 16.753 -7.599 4.098 1.00 95.31 324 GLU A O 1
ATOM 2379 N N . LYS A 1 325 ? 15.310 -6.621 5.535 1.00 96.62 325 LYS A N 1
ATOM 2380 C CA . LYS A 1 325 ? 15.797 -7.313 6.731 1.00 96.62 325 LYS A CA 1
ATOM 2381 C C . LYS A 1 325 ? 15.657 -8.827 6.597 1.00 96.62 325 LYS A C 1
ATOM 2383 O O . LYS A 1 325 ? 16.612 -9.543 6.888 1.00 96.62 325 LYS A O 1
ATOM 2388 N N . ILE A 1 326 ? 14.499 -9.311 6.143 1.00 97.19 326 ILE A N 1
ATOM 2389 C CA . ILE A 1 326 ? 14.233 -10.747 5.964 1.00 97.19 326 ILE A CA 1
ATOM 2390 C C . ILE A 1 326 ? 15.116 -11.331 4.854 1.00 97.19 326 ILE A C 1
ATOM 2392 O O . ILE A 1 326 ? 15.759 -12.359 5.061 1.00 97.19 326 ILE A O 1
ATOM 2396 N N . ASN A 1 327 ? 15.212 -10.656 3.707 1.00 96.38 327 ASN A N 1
ATOM 2397 C CA . ASN A 1 327 ? 16.053 -11.085 2.588 1.00 96.38 327 ASN A CA 1
ATOM 2398 C C . ASN A 1 327 ? 17.533 -11.172 2.984 1.00 96.38 327 ASN A C 1
ATOM 2400 O O . ASN A 1 327 ? 18.229 -12.091 2.559 1.00 96.38 327 ASN A O 1
ATOM 2404 N N . GLY A 1 328 ? 18.008 -10.269 3.849 1.00 95.25 328 GLY A N 1
ATOM 2405 C CA . GLY A 1 328 ? 19.375 -10.288 4.374 1.00 95.25 328 GLY A CA 1
ATOM 2406 C C . GLY A 1 328 ? 19.733 -11.540 5.185 1.00 95.25 328 GLY A C 1
ATOM 2407 O O . GLY A 1 328 ? 20.917 -11.826 5.358 1.00 95.25 328 GLY A O 1
ATOM 2408 N N . LEU A 1 329 ? 18.739 -12.304 5.650 1.00 96.56 329 LEU A N 1
ATOM 2409 C CA . LEU A 1 329 ? 18.939 -13.562 6.376 1.00 96.56 329 LEU A CA 1
ATOM 2410 C C . LEU A 1 329 ? 19.124 -14.777 5.451 1.00 96.56 329 LEU A C 1
ATOM 2412 O O . LEU A 1 329 ? 19.485 -15.842 5.941 1.00 96.56 329 LEU A O 1
ATOM 2416 N N . ASN A 1 330 ? 18.900 -14.634 4.137 1.00 94.38 330 ASN A N 1
ATOM 2417 C CA . ASN A 1 330 ? 19.092 -15.685 3.127 1.00 94.38 330 ASN A CA 1
ATOM 2418 C C . ASN A 1 330 ? 18.357 -17.009 3.438 1.00 94.38 330 ASN A C 1
ATOM 2420 O O . ASN A 1 330 ? 18.929 -18.093 3.346 1.00 94.38 330 ASN A O 1
ATOM 2424 N N . LEU A 1 331 ? 17.069 -16.936 3.783 1.00 94.12 331 LEU A N 1
ATOM 2425 C CA . LEU A 1 331 ? 16.269 -18.075 4.272 1.00 94.12 331 LEU A CA 1
ATOM 2426 C C . LEU A 1 331 ? 15.760 -19.038 3.176 1.00 94.12 331 LEU A C 1
ATOM 2428 O O . LEU A 1 331 ? 14.812 -19.787 3.402 1.00 94.12 331 LEU A O 1
ATOM 2432 N N . GLY A 1 332 ? 16.340 -19.010 1.973 1.00 92.06 332 GLY A N 1
ATOM 2433 C CA . GLY A 1 332 ? 15.897 -19.838 0.840 1.00 92.06 332 GLY A CA 1
ATOM 2434 C C . GLY A 1 332 ? 14.607 -19.364 0.153 1.00 92.06 332 GLY A C 1
ATOM 2435 O O . GLY A 1 332 ? 14.068 -20.066 -0.699 1.00 92.06 332 GLY A O 1
ATOM 2436 N N . PHE A 1 333 ? 14.115 -18.175 0.500 1.00 94.31 333 PHE A N 1
ATOM 2437 C CA . PHE A 1 333 ? 13.047 -17.468 -0.204 1.00 94.31 333 PHE A CA 1
ATOM 2438 C C . PHE A 1 333 ? 13.346 -15.970 -0.241 1.00 94.31 333 PHE A C 1
ATOM 2440 O O . PHE A 1 333 ? 14.202 -15.478 0.498 1.00 94.31 333 PHE A O 1
ATOM 2447 N N . THR A 1 334 ? 12.616 -15.250 -1.086 1.00 95.75 334 THR A N 1
ATOM 2448 C CA . THR A 1 334 ? 12.713 -13.795 -1.217 1.00 95.75 334 THR A CA 1
ATOM 2449 C C . THR A 1 334 ? 11.386 -13.125 -0.871 1.00 95.75 334 THR A C 1
ATOM 2451 O O . THR A 1 334 ? 10.323 -13.720 -1.016 1.00 95.75 334 THR A O 1
ATOM 2454 N N . VAL A 1 335 ? 11.443 -11.884 -0.406 1.00 96.38 335 VAL A N 1
ATOM 2455 C CA . VAL A 1 335 ? 10.284 -11.056 -0.081 1.00 96.38 335 VAL A CA 1
ATOM 2456 C C . VAL A 1 335 ? 10.345 -9.766 -0.893 1.00 96.38 335 VAL A C 1
ATOM 2458 O O . VAL A 1 335 ? 11.353 -9.058 -0.858 1.00 96.38 335 VAL A O 1
ATOM 2461 N N . GLU A 1 336 ? 9.269 -9.459 -1.606 1.00 96.81 336 GLU A N 1
ATOM 2462 C CA . GLU A 1 336 ? 8.995 -8.144 -2.181 1.00 96.81 336 GLU A CA 1
ATOM 2463 C C . GLU A 1 336 ? 8.016 -7.361 -1.303 1.00 96.81 336 GLU A C 1
ATOM 2465 O O . GLU A 1 336 ? 7.337 -7.907 -0.428 1.00 96.81 336 GLU A O 1
ATOM 2470 N N . ALA A 1 337 ? 7.963 -6.057 -1.548 1.00 96.19 337 ALA A N 1
ATOM 2471 C CA . ALA A 1 337 ? 7.211 -5.112 -0.745 1.00 96.19 337 ALA A CA 1
ATOM 2472 C C . ALA A 1 337 ? 6.228 -4.315 -1.603 1.00 96.19 337 ALA A C 1
ATOM 2474 O O . ALA A 1 337 ? 6.605 -3.708 -2.611 1.00 96.19 337 ALA A O 1
ATOM 2475 N N . MET A 1 338 ? 4.972 -4.291 -1.174 1.00 95.25 338 MET A N 1
ATOM 2476 C CA . MET A 1 338 ? 3.891 -3.547 -1.806 1.00 95.25 338 MET A CA 1
ATOM 2477 C C . MET A 1 338 ? 3.431 -2.443 -0.852 1.00 95.25 338 MET A C 1
ATOM 2479 O O . MET A 1 338 ? 2.514 -2.644 -0.056 1.00 95.25 338 MET A O 1
ATOM 2483 N N . SER A 1 339 ? 4.065 -1.271 -0.932 1.00 93.19 339 SER A N 1
ATOM 2484 C CA . SER A 1 339 ? 3.614 -0.129 -0.140 1.00 93.19 339 SER A CA 1
ATOM 2485 C C . SER A 1 339 ? 2.408 0.516 -0.808 1.00 93.19 339 SER A C 1
ATOM 2487 O O . SER A 1 339 ? 2.480 0.905 -1.973 1.00 93.19 339 SER A O 1
ATOM 2489 N N . CYS A 1 340 ? 1.290 0.572 -0.083 1.00 90.12 340 CYS A N 1
ATOM 2490 C CA . CYS A 1 340 ? 0.038 1.219 -0.483 1.00 90.12 340 CYS A CA 1
ATOM 2491 C C . CYS A 1 340 ? -0.395 2.296 0.532 1.00 90.12 340 CYS A C 1
ATOM 2493 O O . CYS A 1 340 ? -1.589 2.571 0.694 1.00 90.12 340 CYS A O 1
ATOM 2495 N N . GLY A 1 341 ? 0.568 2.882 1.255 1.00 87.56 341 GLY A N 1
ATOM 2496 C CA . GLY A 1 341 ? 0.334 4.002 2.164 1.00 87.56 341 GLY A CA 1
ATOM 2497 C C . GLY A 1 341 ? -0.110 5.263 1.419 1.00 87.56 341 GLY A C 1
ATOM 2498 O O . GLY A 1 341 ? 0.376 5.553 0.322 1.00 87.56 341 GLY A O 1
ATOM 2499 N N . TRP A 1 342 ? -1.046 6.007 2.014 1.00 83.44 342 TRP A N 1
ATOM 2500 C CA . TRP A 1 342 ? -1.608 7.218 1.417 1.00 83.44 342 TRP A CA 1
ATOM 2501 C C . TRP A 1 342 ? -1.738 8.337 2.452 1.00 83.44 342 TRP A C 1
ATOM 2503 O O . TRP A 1 342 ? -2.605 8.290 3.329 1.00 83.44 342 TRP A O 1
ATOM 2513 N N . SER A 1 343 ? -0.913 9.382 2.354 1.00 83.94 343 SER A N 1
ATOM 2514 C CA . SER A 1 343 ? -1.004 10.520 3.276 1.00 83.94 343 SER A CA 1
ATOM 2515 C C . SER A 1 343 ? -2.399 11.134 3.351 1.00 83.94 343 SER A C 1
ATOM 2517 O O . SER A 1 343 ? -3.051 11.389 2.343 1.00 83.94 343 SER A O 1
ATOM 2519 N N . GLY A 1 344 ? -2.853 11.398 4.577 1.00 83.06 344 GLY A N 1
ATOM 2520 C CA . GLY A 1 344 ? -4.183 11.951 4.839 1.00 83.06 344 GLY A CA 1
ATOM 2521 C C . GLY A 1 344 ? -5.332 10.950 4.683 1.00 83.06 344 GLY A C 1
ATOM 2522 O O . GLY A 1 344 ? -6.481 11.319 4.915 1.00 83.06 344 GLY A O 1
ATOM 2523 N N . ALA A 1 345 ? -5.065 9.687 4.328 1.00 85.56 345 ALA A N 1
ATOM 2524 C CA . ALA A 1 345 ? -6.118 8.688 4.228 1.00 85.56 345 ALA A CA 1
ATOM 2525 C C . ALA A 1 345 ? -6.755 8.402 5.595 1.00 85.56 345 ALA A C 1
ATOM 2527 O O . ALA A 1 345 ? -6.077 8.199 6.609 1.00 85.56 345 ALA A O 1
ATOM 2528 N N . SER A 1 346 ? -8.084 8.370 5.595 1.00 88.38 346 SER A N 1
ATOM 2529 C CA . SER A 1 346 ? -8.892 7.821 6.677 1.00 88.38 346 SER A CA 1
ATOM 2530 C C . SER A 1 346 ? -9.039 6.308 6.521 1.00 88.38 346 SER A C 1
ATOM 2532 O O . SER A 1 346 ? -8.754 5.750 5.454 1.00 88.38 346 SER A O 1
ATOM 2534 N N . THR A 1 347 ? -9.571 5.645 7.548 1.00 88.62 347 THR A N 1
ATOM 2535 C CA . THR A 1 347 ? -9.888 4.212 7.481 1.00 88.62 347 THR A CA 1
ATOM 2536 C C . THR A 1 347 ? -10.772 3.850 6.297 1.00 88.62 347 THR A C 1
ATOM 2538 O O . THR A 1 347 ? -10.573 2.806 5.686 1.00 88.62 347 THR A O 1
ATOM 2541 N N . ASN A 1 348 ? -11.709 4.715 5.912 1.00 84.38 348 ASN A N 1
ATOM 2542 C CA . ASN A 1 348 ? -12.566 4.465 4.755 1.00 84.38 348 ASN A CA 1
ATOM 2543 C C . ASN A 1 348 ? -11.789 4.477 3.425 1.00 84.38 348 ASN A C 1
ATOM 2545 O O . ASN A 1 348 ? -12.036 3.647 2.551 1.00 84.38 348 ASN A O 1
ATOM 2549 N N . VAL A 1 349 ? -10.834 5.402 3.280 1.00 84.62 349 VAL A N 1
ATOM 2550 C CA . VAL A 1 349 ? -10.063 5.583 2.040 1.00 84.62 349 VAL A CA 1
ATOM 2551 C C . VAL A 1 349 ? -9.180 4.374 1.770 1.00 84.62 349 VAL A C 1
ATOM 2553 O O . VAL A 1 349 ? -9.296 3.747 0.715 1.00 84.62 349 VAL A O 1
ATOM 2556 N N . TRP A 1 350 ? -8.335 3.979 2.727 1.00 86.00 350 TRP A N 1
ATOM 2557 C CA . TRP A 1 350 ? -7.458 2.834 2.485 1.00 86.00 350 TRP A CA 1
ATOM 2558 C C . TRP A 1 350 ? -8.244 1.527 2.329 1.00 86.00 350 TRP A C 1
ATOM 2560 O O . TRP A 1 350 ? -7.818 0.640 1.599 1.00 86.00 350 TRP A O 1
ATOM 2570 N N . GLN A 1 351 ? -9.439 1.412 2.910 1.00 82.44 351 GLN A N 1
ATOM 2571 C CA . GLN A 1 351 ? -10.304 0.253 2.686 1.00 82.44 351 GLN A CA 1
ATOM 2572 C C . GLN A 1 351 ? -10.875 0.158 1.278 1.00 82.44 351 GLN A C 1
ATOM 2574 O O . GLN A 1 351 ? -11.080 -0.958 0.793 1.00 82.44 351 GLN A O 1
ATOM 2579 N N . ALA A 1 352 ? -11.197 1.287 0.647 1.00 83.31 352 ALA A N 1
ATOM 2580 C CA . ALA A 1 352 ? -11.579 1.302 -0.759 1.00 83.31 352 ALA A CA 1
ATOM 2581 C C . ALA A 1 352 ? -10.392 0.858 -1.627 1.00 83.31 352 ALA A C 1
ATOM 2583 O O . ALA A 1 352 ? -10.546 -0.034 -2.464 1.00 83.31 352 ALA A O 1
ATOM 2584 N N . ASN A 1 353 ? -9.197 1.373 -1.322 1.00 86.75 353 ASN A N 1
ATOM 2585 C CA . ASN A 1 353 ? -7.974 1.059 -2.060 1.00 86.75 353 ASN A CA 1
ATOM 2586 C C . ASN A 1 353 ? -7.553 -0.416 -1.933 1.00 86.75 353 ASN A C 1
ATOM 2588 O O . ASN A 1 353 ? -7.173 -1.013 -2.936 1.00 86.75 353 ASN A O 1
ATOM 2592 N N . ILE A 1 354 ? -7.681 -1.048 -0.756 1.00 88.38 354 ILE A N 1
ATOM 2593 C CA . ILE A 1 354 ? -7.424 -2.497 -0.597 1.00 88.38 354 ILE A CA 1
ATOM 2594 C C . ILE A 1 354 ? -8.360 -3.306 -1.492 1.00 88.38 354 ILE A C 1
ATOM 2596 O O . ILE A 1 354 ? -7.917 -4.194 -2.217 1.00 88.38 354 ILE A O 1
ATOM 2600 N N . LYS A 1 355 ? -9.663 -2.992 -1.470 1.00 86.56 355 LYS A N 1
ATOM 2601 C CA . LYS A 1 355 ? -10.650 -3.698 -2.294 1.00 86.56 355 LYS A CA 1
ATOM 2602 C C . LYS A 1 355 ? -10.331 -3.542 -3.782 1.00 86.56 355 LYS A C 1
ATOM 2604 O O . LYS A 1 355 ? -10.408 -4.523 -4.517 1.00 86.56 355 LYS A O 1
ATOM 2609 N N . ALA A 1 356 ? -9.961 -2.337 -4.213 1.00 87.94 356 ALA A N 1
ATOM 2610 C CA . ALA A 1 356 ? -9.564 -2.074 -5.591 1.00 87.94 356 ALA A CA 1
ATOM 2611 C C . ALA A 1 356 ? -8.297 -2.853 -5.986 1.00 87.94 356 ALA A C 1
ATOM 2613 O O . ALA A 1 356 ? -8.266 -3.458 -7.055 1.00 87.94 356 ALA A O 1
ATOM 2614 N N . ALA A 1 357 ? -7.288 -2.900 -5.111 1.00 91.31 357 ALA A N 1
ATOM 2615 C CA . ALA A 1 357 ? -6.054 -3.646 -5.345 1.00 91.31 357 ALA A CA 1
ATOM 2616 C C . ALA A 1 357 ? -6.319 -5.157 -5.459 1.00 91.31 357 ALA A C 1
ATOM 2618 O O . ALA A 1 357 ? -5.896 -5.795 -6.423 1.00 91.31 357 ALA A O 1
ATOM 2619 N N . PHE A 1 358 ? -7.089 -5.730 -4.530 1.00 90.81 358 PHE A N 1
ATOM 2620 C CA . PHE A 1 358 ? -7.387 -7.165 -4.522 1.00 90.81 358 PHE A CA 1
ATOM 2621 C C . PHE A 1 358 ? -8.259 -7.564 -5.716 1.00 90.81 358 PHE A C 1
ATOM 2623 O O . PHE A 1 358 ? -8.012 -8.599 -6.332 1.00 90.81 358 PHE A O 1
ATOM 2630 N N . ALA A 1 359 ? -9.226 -6.723 -6.101 1.00 89.12 359 ALA A N 1
ATOM 2631 C CA . ALA A 1 359 ? -10.025 -6.929 -7.309 1.00 89.12 359 ALA A CA 1
ATOM 2632 C C . ALA A 1 359 ? -9.175 -6.902 -8.593 1.00 89.12 359 ALA A C 1
ATOM 2634 O O . ALA A 1 359 ? -9.512 -7.576 -9.562 1.00 89.12 359 ALA A O 1
ATOM 2635 N N . ALA A 1 360 ? -8.056 -6.172 -8.588 1.00 90.62 360 ALA A N 1
ATOM 2636 C CA . ALA A 1 360 ? -7.074 -6.165 -9.671 1.00 90.62 360 ALA A CA 1
ATOM 2637 C C . ALA A 1 360 ? -6.057 -7.327 -9.596 1.00 90.62 360 ALA A C 1
ATOM 2639 O O . ALA A 1 360 ? -5.133 -7.390 -10.405 1.00 90.62 360 ALA A O 1
ATOM 2640 N N . GLY A 1 361 ? -6.198 -8.251 -8.636 1.00 92.00 361 GLY A N 1
ATOM 2641 C CA . GLY A 1 361 ? -5.273 -9.372 -8.434 1.00 92.00 361 GLY A CA 1
ATOM 2642 C C . GLY A 1 361 ? -3.953 -8.987 -7.754 1.00 92.00 361 GLY A C 1
ATOM 2643 O O . GLY A 1 361 ? -2.983 -9.747 -7.811 1.00 92.00 361 GLY A O 1
ATOM 2644 N N . LEU A 1 362 ? -3.900 -7.815 -7.115 1.00 93.19 362 LEU A N 1
ATOM 2645 C CA . LEU A 1 362 ? -2.756 -7.328 -6.341 1.00 93.19 362 LEU A CA 1
ATOM 2646 C C . LEU A 1 362 ? -2.924 -7.744 -4.876 1.00 93.19 362 LEU A C 1
ATOM 2648 O O . LEU A 1 362 ? -3.212 -6.929 -4.000 1.00 93.19 362 LEU A O 1
ATOM 2652 N N . ILE A 1 363 ? -2.827 -9.050 -4.641 1.00 92.69 363 ILE A N 1
ATOM 2653 C CA . ILE A 1 363 ? -3.033 -9.667 -3.330 1.00 92.69 363 ILE A CA 1
ATOM 2654 C C . ILE A 1 363 ? -1.656 -10.036 -2.766 1.00 92.69 363 ILE A C 1
ATOM 2656 O O . ILE A 1 363 ? -0.947 -10.816 -3.404 1.00 92.69 363 ILE A O 1
ATOM 2660 N N . PRO A 1 364 ? -1.245 -9.490 -1.610 1.00 93.62 364 PRO A N 1
ATOM 2661 C CA . PRO A 1 364 ? -0.017 -9.902 -0.959 1.00 93.62 364 PRO A CA 1
ATOM 2662 C C . PRO A 1 364 ? -0.237 -11.188 -0.159 1.00 93.62 364 PRO A C 1
ATOM 2664 O O . PRO A 1 364 ? -1.358 -11.522 0.227 1.00 93.62 364 PRO A O 1
ATOM 2667 N N . ASP A 1 365 ? 0.854 -11.860 0.176 1.00 92.19 365 ASP A N 1
ATOM 2668 C CA . ASP A 1 365 ? 0.845 -13.025 1.058 1.00 92.19 365 ASP A CA 1
ATOM 2669 C C . ASP A 1 365 ? 0.486 -12.634 2.498 1.00 92.19 365 ASP A C 1
ATOM 2671 O O . ASP A 1 365 ? -0.333 -13.276 3.160 1.00 92.19 365 ASP A O 1
ATOM 2675 N N . VAL A 1 366 ? 1.059 -11.519 2.959 1.00 92.75 366 VAL A N 1
ATOM 2676 C CA . VAL A 1 366 ? 0.759 -10.901 4.254 1.00 92.75 366 VAL A CA 1
ATOM 2677 C C . VAL A 1 366 ? 0.423 -9.433 4.033 1.00 92.75 366 VAL A C 1
ATOM 2679 O O . VAL A 1 366 ? 1.184 -8.703 3.398 1.00 92.75 366 VAL A O 1
ATOM 2682 N N . ALA A 1 367 ? -0.703 -8.985 4.583 1.00 93.12 367 ALA A N 1
ATOM 2683 C CA . ALA A 1 367 ? -1.134 -7.596 4.528 1.00 93.12 367 ALA A CA 1
ATOM 2684 C C . ALA A 1 367 ? -1.005 -6.928 5.895 1.00 93.12 367 ALA A C 1
ATOM 2686 O O . ALA A 1 367 ? -1.792 -7.180 6.808 1.00 93.12 367 ALA A O 1
ATOM 2687 N N . MET A 1 368 ? -0.042 -6.024 6.011 1.00 94.19 368 MET A N 1
ATOM 2688 C CA . MET A 1 368 ? 0.056 -5.081 7.111 1.00 94.19 368 MET A CA 1
ATOM 2689 C C . MET A 1 368 ? -1.072 -4.047 6.997 1.00 94.19 368 MET A C 1
ATOM 2691 O O . MET A 1 368 ? -1.179 -3.331 6.001 1.00 94.19 368 MET A O 1
ATOM 2695 N N . TYR A 1 369 ? -1.942 -3.961 7.998 1.00 90.81 369 TYR A N 1
ATOM 2696 C CA . TYR A 1 369 ? -3.145 -3.133 7.925 1.00 90.81 369 TYR A CA 1
ATOM 2697 C C . TYR A 1 369 ? -3.300 -2.253 9.157 1.00 90.81 369 TYR A C 1
ATOM 2699 O O . TYR A 1 369 ? -3.354 -2.745 10.287 1.00 90.81 369 TYR A O 1
ATOM 2707 N N . LYS A 1 370 ? -3.413 -0.940 8.945 1.00 88.81 370 LYS A N 1
ATOM 2708 C CA . LYS A 1 370 ? -3.675 -0.001 10.032 1.00 88.81 370 LYS A CA 1
ATOM 2709 C C . LYS A 1 370 ? -5.153 -0.020 10.407 1.00 88.81 370 LYS A C 1
ATOM 2711 O O . LYS A 1 370 ? -6.018 0.387 9.634 1.00 88.81 370 LYS A O 1
ATOM 2716 N N . MET A 1 371 ? -5.451 -0.497 11.613 1.00 85.19 371 MET A N 1
ATOM 2717 C CA . MET A 1 371 ? -6.833 -0.597 12.087 1.00 85.19 371 MET A CA 1
ATOM 2718 C C . MET A 1 371 ? -7.483 0.750 12.384 1.00 85.19 371 MET A C 1
ATOM 2720 O O . MET A 1 371 ? -8.700 0.885 12.249 1.00 85.19 371 MET A O 1
ATOM 2724 N N . PHE A 1 372 ? -6.675 1.730 12.774 1.00 91.12 372 PHE A N 1
ATOM 2725 C CA . PHE A 1 372 ? -7.143 3.009 13.278 1.00 91.12 372 PHE A CA 1
ATOM 2726 C C . PHE A 1 372 ? -6.362 4.154 12.637 1.00 91.12 372 PHE A C 1
ATOM 2728 O O . PHE A 1 372 ? -5.131 4.109 12.580 1.00 91.12 372 PHE A O 1
ATOM 2735 N N . SER A 1 373 ? -7.064 5.189 12.172 1.00 90.94 373 SER A N 1
ATOM 2736 C CA . SER A 1 373 ? -6.440 6.399 11.633 1.00 90.94 373 SER A CA 1
ATOM 2737 C C . SER A 1 373 ? -6.605 7.563 12.588 1.00 90.94 373 SER A C 1
ATOM 2739 O O . SER A 1 373 ? -7.726 7.910 12.955 1.00 90.94 373 SER A O 1
ATOM 2741 N N . GLY A 1 374 ? -5.518 8.276 12.877 1.00 90.75 374 GLY A N 1
ATOM 2742 C CA . GLY A 1 374 ? -5.631 9.623 13.436 1.00 90.75 374 GLY A CA 1
ATOM 2743 C C . GLY A 1 374 ? -6.287 10.615 12.466 1.00 90.75 374 GLY A C 1
ATOM 2744 O O . GLY A 1 374 ? -6.707 11.683 12.895 1.00 90.75 374 GLY A O 1
ATOM 2745 N N . ASN A 1 375 ? -6.411 10.290 11.171 1.00 91.06 375 ASN A N 1
ATOM 2746 C CA . ASN A 1 375 ? -7.106 11.137 10.193 1.00 91.06 375 ASN A CA 1
ATOM 2747 C C . ASN A 1 375 ? -8.633 10.990 10.241 1.00 91.06 375 ASN A C 1
ATOM 2749 O O . ASN A 1 375 ? -9.328 11.834 9.686 1.00 91.06 375 ASN A O 1
ATOM 2753 N N . ASP A 1 376 ? -9.163 9.960 10.909 1.00 90.44 376 ASP A N 1
ATOM 2754 C CA . ASP A 1 376 ? -10.601 9.863 11.195 1.00 90.44 376 ASP A CA 1
ATOM 2755 C C . ASP A 1 376 ? -11.022 10.803 12.340 1.00 90.44 376 ASP A C 1
ATOM 2757 O O . ASP A 1 376 ? -12.210 11.059 12.513 1.00 90.44 376 ASP A O 1
ATOM 2761 N N . ILE A 1 377 ? -10.062 11.323 13.120 1.00 92.00 377 ILE A N 1
ATOM 2762 C CA . ILE A 1 377 ? -10.323 12.054 14.363 1.00 92.00 377 ILE A CA 1
ATOM 2763 C C . ILE A 1 377 ? -9.625 13.419 14.337 1.00 92.00 377 ILE A C 1
ATOM 2765 O O . ILE A 1 377 ? -8.417 13.532 14.114 1.00 92.00 377 ILE A O 1
ATOM 2769 N N . ALA A 1 378 ? -10.383 14.484 14.593 1.00 83.50 378 ALA A N 1
ATOM 2770 C CA . ALA A 1 378 ? -9.848 15.844 14.580 1.00 83.50 378 ALA A CA 1
ATOM 2771 C C . ALA A 1 378 ? -9.138 16.220 15.891 1.00 83.50 378 ALA A C 1
ATOM 2773 O O . ALA A 1 378 ? -8.006 16.700 15.843 1.00 83.50 378 ALA A O 1
ATOM 2774 N N . SER A 1 379 ? -9.781 16.010 17.046 1.00 86.31 379 SER A N 1
ATOM 2775 C CA . SER A 1 379 ? -9.277 16.530 18.329 1.00 86.31 379 SER A CA 1
ATOM 2776 C C . SER A 1 379 ? -9.637 15.718 19.572 1.00 86.31 379 SER A C 1
ATOM 2778 O O . SER A 1 379 ? -8.801 15.630 20.451 1.00 86.31 379 SER A O 1
ATOM 2780 N N . THR A 1 380 ? -10.816 15.103 19.680 1.00 92.75 380 THR A N 1
ATOM 2781 C CA . THR A 1 380 ? -11.179 14.241 20.825 1.00 92.75 380 THR A CA 1
ATOM 2782 C C . THR A 1 380 ? -11.527 12.848 20.329 1.00 92.75 380 THR A C 1
ATOM 2784 O O . THR A 1 380 ? -12.122 12.724 19.263 1.00 92.75 380 THR A O 1
ATOM 2787 N N . ILE A 1 381 ? -11.138 11.811 21.075 1.00 94.94 381 ILE A N 1
ATOM 2788 C CA . ILE A 1 381 ? -11.435 10.421 20.716 1.00 94.94 381 ILE A CA 1
ATOM 2789 C C . ILE A 1 381 ? -12.707 9.989 21.435 1.00 94.94 381 ILE A C 1
ATOM 2791 O O . ILE A 1 381 ? -12.724 9.823 22.657 1.00 94.94 381 ILE A O 1
ATOM 2795 N N . ALA A 1 382 ? -13.771 9.753 20.678 1.00 91.50 382 ALA A N 1
ATOM 2796 C CA . ALA A 1 382 ? -14.979 9.141 21.197 1.00 91.50 382 ALA A CA 1
ATOM 2797 C C . ALA A 1 382 ? -14.976 7.627 20.954 1.00 91.50 382 ALA A C 1
ATOM 2799 O O . ALA A 1 382 ? -14.426 7.113 19.978 1.00 91.50 382 ALA A O 1
ATOM 2800 N N . GLN A 1 383 ? -15.682 6.885 21.811 1.00 87.69 383 GLN A N 1
ATOM 2801 C CA . GLN A 1 383 ? -15.894 5.451 21.596 1.00 87.69 383 GLN A CA 1
ATOM 2802 C C . GLN A 1 383 ? -16.605 5.177 20.258 1.00 87.69 383 GLN A C 1
ATOM 2804 O O . GLN A 1 383 ? -16.343 4.160 19.623 1.00 87.69 383 GLN A O 1
ATOM 2809 N N . SER A 1 384 ? -17.462 6.094 19.793 1.00 83.44 384 SER A N 1
ATOM 2810 C CA . SER A 1 384 ? -18.106 6.011 18.478 1.00 83.44 384 SER A CA 1
ATOM 2811 C C . SER A 1 384 ? -17.112 6.001 17.316 1.00 83.44 384 SER A C 1
ATOM 2813 O O . SER A 1 384 ? -17.368 5.318 16.326 1.00 83.44 384 SER A O 1
ATOM 2815 N N . ASP A 1 385 ? -15.976 6.691 17.439 1.00 90.25 385 ASP A N 1
ATOM 2816 C CA . ASP A 1 385 ? -14.946 6.725 16.394 1.00 90.25 385 ASP A CA 1
ATOM 2817 C C . ASP A 1 385 ? -14.259 5.362 16.287 1.00 90.25 385 ASP A C 1
ATOM 2819 O O . ASP A 1 385 ? -14.117 4.802 15.198 1.00 90.25 385 ASP A O 1
ATOM 2823 N N . ILE A 1 386 ? -13.906 4.778 17.438 1.00 89.88 386 ILE A N 1
ATOM 2824 C CA . ILE A 1 386 ? -13.353 3.421 17.527 1.00 89.88 386 ILE A CA 1
ATOM 2825 C C . ILE A 1 386 ? -14.343 2.406 16.956 1.00 89.88 386 ILE A C 1
ATOM 2827 O O . ILE A 1 386 ? -13.974 1.552 16.151 1.00 89.88 386 ILE A O 1
ATOM 2831 N N . ASP A 1 387 ? -15.608 2.509 17.345 1.00 83.81 387 ASP A N 1
ATOM 2832 C CA . ASP A 1 387 ? -16.677 1.623 16.899 1.00 83.81 387 ASP A CA 1
ATOM 2833 C C . ASP A 1 387 ? -16.852 1.670 15.371 1.00 83.81 387 ASP A C 1
ATOM 2835 O O . ASP A 1 387 ? -16.936 0.623 14.718 1.00 83.81 387 ASP A O 1
ATOM 2839 N N . LEU A 1 388 ? -16.827 2.873 14.787 1.00 84.12 388 LEU A N 1
ATOM 2840 C CA . LEU A 1 388 ? -16.892 3.076 13.345 1.00 84.12 388 LEU A CA 1
ATOM 2841 C C . LEU A 1 388 ? -15.680 2.455 12.639 1.00 84.12 388 LEU A C 1
ATOM 2843 O O . LEU A 1 388 ? -15.861 1.635 11.739 1.00 84.12 388 LEU A O 1
ATOM 2847 N N . MET A 1 389 ? -14.452 2.760 13.066 1.00 88.81 389 MET A N 1
ATOM 2848 C CA . MET A 1 389 ? -13.233 2.200 12.460 1.00 88.81 389 MET A CA 1
ATOM 2849 C C . MET A 1 389 ? -13.206 0.665 12.511 1.00 88.81 389 MET A C 1
ATOM 2851 O O . MET A 1 389 ? -12.865 0.000 11.528 1.00 88.81 389 MET A O 1
ATOM 2855 N N . ARG A 1 390 ? -13.656 0.077 13.622 1.00 84.25 390 ARG A N 1
ATOM 2856 C CA . ARG A 1 390 ? -13.738 -1.381 13.792 1.00 84.25 390 ARG A CA 1
ATOM 2857 C C . ARG A 1 390 ? -14.784 -2.025 12.901 1.00 84.25 390 ARG A C 1
ATOM 2859 O O . ARG A 1 390 ? -14.527 -3.078 12.325 1.00 84.25 390 ARG A O 1
ATOM 2866 N N . SER A 1 391 ? -15.953 -1.407 12.770 1.00 76.94 391 SER A N 1
ATOM 2867 C CA . SER A 1 391 ? -17.003 -1.919 11.888 1.00 76.94 391 SER A CA 1
ATOM 2868 C C . SER A 1 391 ? -16.553 -1.984 10.433 1.00 76.94 391 SER A C 1
ATOM 2870 O O . SER A 1 391 ? -16.790 -2.969 9.734 1.00 76.94 391 SER A O 1
ATOM 2872 N N . ARG A 1 392 ? -15.815 -0.956 10.018 1.00 80.94 392 ARG A N 1
ATOM 2873 C CA . ARG A 1 392 ? -15.221 -0.839 8.702 1.00 80.94 392 ARG A CA 1
ATOM 2874 C C . ARG A 1 392 ? -14.156 -1.931 8.479 1.00 80.94 392 ARG A C 1
ATOM 2876 O O . ARG A 1 392 ? -14.133 -2.554 7.419 1.00 80.94 392 ARG A O 1
ATOM 2883 N N . PHE A 1 393 ? -13.349 -2.253 9.498 1.00 81.31 393 PHE A N 1
ATOM 2884 C CA . PHE A 1 393 ? -12.447 -3.414 9.462 1.00 81.31 393 PHE A CA 1
ATOM 2885 C C . PHE A 1 393 ? -13.197 -4.751 9.364 1.00 81.31 393 PHE A C 1
ATOM 2887 O O . PHE A 1 393 ? -12.862 -5.572 8.513 1.00 81.31 393 PHE A O 1
ATOM 2894 N N . ALA A 1 394 ? -14.232 -4.967 10.181 1.00 71.00 394 ALA A N 1
ATOM 2895 C CA . ALA A 1 394 ? -14.993 -6.218 10.201 1.00 71.00 394 ALA A CA 1
ATOM 2896 C C . ALA A 1 394 ? -15.605 -6.560 8.829 1.00 71.00 394 ALA A C 1
ATOM 2898 O O . ALA A 1 394 ? -15.540 -7.714 8.406 1.00 71.00 394 ALA A O 1
ATOM 2899 N N . LEU A 1 395 ? -16.120 -5.559 8.102 1.00 67.44 395 LEU A N 1
ATOM 2900 C CA . LEU A 1 395 ? -16.611 -5.737 6.726 1.00 67.44 395 LEU A CA 1
ATOM 2901 C C . LEU A 1 395 ? -15.525 -6.253 5.782 1.00 67.44 395 LEU A C 1
ATOM 2903 O O . LEU A 1 395 ? -15.766 -7.124 4.952 1.00 67.44 395 LEU A O 1
ATOM 2907 N N . ARG A 1 396 ? -14.305 -5.733 5.905 1.00 68.81 396 ARG A N 1
ATOM 2908 C CA . ARG A 1 396 ? -13.188 -6.108 5.027 1.00 68.81 396 ARG A CA 1
ATOM 2909 C C . ARG A 1 396 ? -12.578 -7.449 5.384 1.00 68.81 396 ARG A C 1
ATOM 2911 O O . ARG A 1 396 ? -12.132 -8.174 4.498 1.00 68.81 396 ARG A O 1
ATOM 2918 N N . LEU A 1 397 ? -12.581 -7.790 6.661 1.00 69.25 397 LEU A N 1
ATOM 2919 C CA . LEU A 1 397 ? -12.100 -9.073 7.133 1.00 69.25 397 LEU A CA 1
ATOM 2920 C C . LEU A 1 397 ? -12.907 -10.232 6.523 1.00 69.25 397 LEU A C 1
ATOM 2922 O O . LEU A 1 397 ? -12.311 -11.191 6.037 1.00 69.25 397 LEU A O 1
ATOM 2926 N N . ALA A 1 398 ? -14.236 -10.092 6.470 1.00 61.44 398 ALA A N 1
ATOM 2927 C CA . ALA A 1 398 ? -15.132 -11.073 5.858 1.00 61.44 398 ALA A CA 1
ATOM 2928 C C . ALA A 1 398 ? -15.080 -11.059 4.317 1.00 61.44 398 ALA A C 1
ATOM 2930 O O . ALA A 1 398 ? -14.957 -12.117 3.705 1.00 61.44 398 ALA A O 1
ATOM 2931 N N . ASP A 1 399 ? -15.125 -9.879 3.689 1.00 66.69 399 ASP A N 1
ATOM 2932 C CA . ASP A 1 399 ? -15.306 -9.784 2.232 1.00 66.69 399 ASP A CA 1
ATOM 2933 C C . ASP A 1 399 ? -13.996 -9.811 1.430 1.00 66.69 399 ASP A C 1
ATOM 2935 O O . ASP A 1 399 ? -13.999 -10.157 0.252 1.00 66.69 399 ASP A O 1
ATOM 2939 N N . THR A 1 400 ? -12.879 -9.368 2.015 1.00 74.44 400 THR A N 1
ATOM 2940 C CA . THR A 1 400 ? -11.636 -9.078 1.275 1.00 74.44 400 THR A CA 1
ATOM 2941 C C . THR A 1 400 ? -10.500 -10.012 1.675 1.00 74.44 400 THR A C 1
ATOM 2943 O O . THR A 1 400 ? -9.979 -10.720 0.820 1.00 74.44 400 THR A O 1
ATOM 2946 N N . PHE A 1 401 ? -10.145 -10.087 2.960 1.00 80.06 401 PHE A N 1
ATOM 2947 C CA . PHE A 1 401 ? -9.023 -10.929 3.401 1.00 80.06 401 PHE A CA 1
ATOM 2948 C C . PHE A 1 401 ? -9.349 -12.425 3.347 1.00 80.06 401 PHE A C 1
ATOM 2950 O O . PHE A 1 401 ? -8.566 -13.196 2.790 1.00 80.06 401 PHE A O 1
ATOM 2957 N N . ALA A 1 402 ? -10.520 -12.831 3.852 1.00 73.00 402 ALA A N 1
ATOM 2958 C CA . ALA A 1 402 ? -10.926 -14.238 3.852 1.00 73.00 402 ALA A CA 1
ATOM 2959 C C . ALA A 1 402 ? -11.082 -14.797 2.427 1.00 73.00 402 ALA A C 1
ATOM 2961 O O . ALA A 1 402 ? -10.568 -15.873 2.126 1.00 73.00 402 ALA A O 1
ATOM 2962 N N . GLY A 1 403 ? -11.723 -14.043 1.527 1.00 72.69 403 GLY A N 1
ATOM 2963 C CA . GLY A 1 403 ? -11.882 -14.441 0.124 1.00 72.69 403 GLY A CA 1
ATOM 2964 C C . GLY A 1 403 ? -10.561 -14.502 -0.650 1.00 72.69 403 GLY A C 1
ATOM 2965 O O . GLY A 1 403 ? -10.375 -15.390 -1.478 1.00 72.69 403 GLY A O 1
ATOM 2966 N N . ALA A 1 404 ? -9.625 -13.596 -0.352 1.00 76.31 404 ALA A N 1
ATOM 2967 C CA . ALA A 1 404 ? -8.328 -13.515 -1.024 1.00 76.31 404 ALA A CA 1
ATOM 2968 C C . ALA A 1 404 ? -7.258 -14.455 -0.446 1.00 76.31 404 ALA A C 1
ATOM 2970 O O . ALA A 1 404 ? -6.156 -14.503 -0.983 1.00 76.31 404 ALA A O 1
ATOM 2971 N N . LYS A 1 405 ? -7.558 -15.180 0.645 1.00 78.31 405 LYS A N 1
ATOM 2972 C CA . LYS A 1 405 ? -6.584 -15.990 1.403 1.00 78.31 405 LYS A CA 1
ATOM 2973 C C . LYS A 1 405 ? -5.336 -15.193 1.814 1.00 78.31 405 LYS A C 1
ATOM 2975 O O . LYS A 1 405 ? -4.237 -15.730 1.881 1.00 78.31 405 LYS A O 1
ATOM 2980 N N . CYS A 1 406 ? -5.519 -13.905 2.085 1.00 84.62 406 CYS A N 1
ATOM 2981 C CA . CYS A 1 406 ? -4.452 -13.010 2.507 1.00 84.62 406 CYS A CA 1
ATOM 2982 C C . CYS A 1 406 ? -4.451 -12.908 4.033 1.00 84.62 406 CYS A C 1
ATOM 2984 O O . CYS A 1 406 ? -5.500 -12.662 4.638 1.00 84.62 406 CYS A O 1
ATOM 2986 N N . ARG A 1 407 ? -3.283 -13.079 4.661 1.00 85.75 407 ARG A N 1
ATOM 2987 C CA . ARG A 1 407 ? -3.165 -13.022 6.119 1.00 85.75 407 ARG A CA 1
ATOM 2988 C C . ARG A 1 407 ? -3.036 -11.571 6.598 1.00 85.75 407 ARG A C 1
ATOM 2990 O O . ARG A 1 407 ? -2.062 -10.908 6.233 1.00 85.75 407 ARG A O 1
ATOM 2997 N N . PRO A 1 408 ? -3.960 -11.062 7.432 1.00 89.31 408 PRO A N 1
ATOM 2998 C CA . PRO A 1 408 ? -3.823 -9.728 7.996 1.00 89.31 408 PRO A CA 1
ATOM 2999 C C . PRO A 1 408 ? -2.791 -9.707 9.135 1.00 89.31 408 PRO A C 1
ATOM 3001 O O . PRO A 1 408 ? -2.763 -10.599 9.981 1.00 89.31 408 PRO A O 1
ATOM 3004 N N . TRP A 1 409 ? -1.991 -8.645 9.184 1.00 92.81 409 TRP A N 1
ATOM 3005 C CA . TRP A 1 409 ? -1.081 -8.305 10.274 1.00 92.81 409 TRP A CA 1
ATOM 3006 C C . TRP A 1 409 ? -1.370 -6.868 10.712 1.00 92.81 409 TRP A C 1
ATOM 3008 O O . TRP A 1 409 ? -1.174 -5.916 9.961 1.00 92.81 409 TRP A O 1
ATOM 3018 N N . LEU A 1 410 ? -1.945 -6.694 11.893 1.00 93.12 410 LEU A N 1
ATOM 3019 C CA . LEU A 1 410 ? -2.653 -5.467 12.245 1.00 93.12 410 LEU A CA 1
ATOM 3020 C C . LEU A 1 410 ? -1.750 -4.495 13.001 1.00 93.12 410 LEU A C 1
ATOM 3022 O O . LEU A 1 410 ? -1.164 -4.867 14.010 1.00 93.12 410 LEU A O 1
ATOM 3026 N N . PHE A 1 411 ? -1.682 -3.233 12.584 1.00 94.25 411 PHE A N 1
ATOM 3027 C CA . PHE A 1 411 ? -1.131 -2.191 13.450 1.00 94.25 411 PHE A CA 1
ATOM 3028 C C . PHE A 1 411 ? -2.161 -1.796 14.504 1.00 94.25 411 PHE A C 1
ATOM 3030 O O . PHE A 1 411 ? -3.328 -1.544 14.177 1.00 94.25 411 PHE A O 1
ATOM 3037 N N . ASP A 1 412 ? -1.714 -1.677 15.750 1.00 94.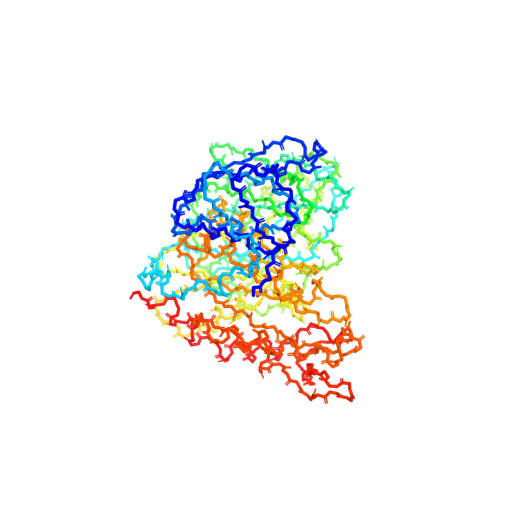19 412 ASP A N 1
ATOM 3038 C CA . ASP A 1 412 ? -2.499 -1.039 16.801 1.00 94.19 412 ASP A CA 1
ATOM 3039 C C . ASP A 1 412 ? -2.540 0.492 16.629 1.00 94.19 412 ASP A C 1
ATOM 3041 O O . ASP A 1 412 ? -1.963 1.057 15.700 1.00 94.19 412 ASP A O 1
ATOM 3045 N N . PHE A 1 413 ? -3.296 1.199 17.464 1.00 94.75 413 PHE A N 1
ATOM 3046 C CA . PHE A 1 413 ? -3.468 2.642 17.342 1.00 94.75 413 PHE A CA 1
ATOM 3047 C C . PHE A 1 413 ? -2.291 3.387 17.991 1.00 94.75 413 PHE A C 1
ATOM 3049 O O . PHE A 1 413 ? -2.134 3.389 19.216 1.00 94.75 413 PHE A O 1
ATOM 3056 N N . GLN A 1 414 ? -1.473 4.039 17.165 1.00 94.69 414 GLN A N 1
ATOM 3057 C CA . GLN A 1 414 ? -0.319 4.829 17.600 1.00 94.69 414 GLN A CA 1
ATOM 3058 C C . GLN A 1 414 ? -0.692 6.033 18.486 1.00 94.69 414 GLN A C 1
ATOM 3060 O O . GLN A 1 414 ? -1.776 6.598 18.320 1.00 94.69 414 GLN A O 1
ATOM 3065 N N . PRO A 1 415 ? 0.214 6.481 19.371 1.00 95.44 415 PRO A N 1
ATOM 3066 C CA . PRO A 1 415 ? 0.098 7.780 20.022 1.00 95.44 415 PRO A CA 1
ATOM 3067 C C . PRO A 1 415 ? 0.323 8.930 19.026 1.00 95.44 415 PRO A C 1
ATOM 3069 O O . PRO A 1 415 ? 0.857 8.746 17.927 1.00 95.44 415 PRO A O 1
ATOM 3072 N N . TYR A 1 416 ? -0.063 10.132 19.444 1.00 94.38 416 TYR A N 1
ATOM 3073 C CA . TYR A 1 416 ? 0.187 11.385 18.733 1.00 94.38 416 TYR A CA 1
ATOM 3074 C C . TYR A 1 416 ? 0.624 12.446 19.734 1.00 94.38 416 TYR A C 1
ATOM 3076 O O . TYR A 1 416 ? 0.237 12.387 20.901 1.00 94.38 416 TYR A O 1
ATOM 3084 N N . ASN A 1 417 ? 1.406 13.427 19.290 1.00 95.00 417 ASN A N 1
ATOM 3085 C CA . ASN A 1 417 ? 1.728 14.560 20.144 1.00 95.00 417 ASN A CA 1
ATOM 3086 C C . ASN A 1 417 ? 0.536 15.520 20.283 1.00 95.00 417 ASN A C 1
ATOM 3088 O O . ASN A 1 417 ? -0.195 15.759 19.317 1.00 95.00 417 ASN A O 1
ATOM 3092 N N . SER A 1 418 ? 0.335 16.072 21.482 1.00 94.69 418 SER A N 1
ATOM 3093 C CA . SER A 1 418 ? -0.849 16.885 21.809 1.00 94.69 418 SER A CA 1
ATOM 3094 C C . SER A 1 418 ? -0.912 18.212 21.054 1.00 94.69 418 SER A C 1
ATOM 3096 O O . SER A 1 418 ? -2.004 18.713 20.799 1.00 94.69 418 SER A O 1
ATOM 3098 N N . ASP A 1 419 ? 0.227 18.742 20.606 1.00 92.56 419 ASP A N 1
ATOM 3099 C CA . ASP A 1 419 ? 0.289 19.921 19.737 1.00 92.56 419 ASP A CA 1
ATOM 3100 C C . ASP A 1 419 ? -0.203 19.653 18.303 1.00 92.56 419 ASP A C 1
ATOM 3102 O O . ASP A 1 419 ? -0.558 20.589 17.592 1.00 92.56 419 ASP A O 1
ATOM 3106 N N . GLN A 1 420 ? -0.270 18.384 17.892 1.00 92.50 420 GLN A N 1
ATOM 3107 C CA . GLN A 1 420 ? -0.723 17.973 16.560 1.00 92.50 420 GLN A CA 1
ATOM 3108 C C . GLN A 1 420 ? -2.134 17.375 16.586 1.00 92.50 420 GLN A C 1
ATOM 3110 O O . GLN A 1 420 ? -2.954 17.636 15.704 1.00 92.50 420 GLN A O 1
ATOM 3115 N N . LYS A 1 421 ? -2.423 16.555 17.601 1.00 93.31 421 LYS A N 1
ATOM 3116 C CA . LYS A 1 421 ? -3.723 15.914 17.833 1.00 93.31 421 LYS A CA 1
ATOM 3117 C C . LYS A 1 421 ? -4.051 15.989 19.330 1.00 93.31 421 LYS A C 1
ATOM 3119 O O . LYS A 1 421 ? -3.579 15.136 20.081 1.00 93.31 421 LYS A O 1
ATOM 3124 N N . PRO A 1 422 ? -4.828 16.989 19.782 1.00 95.00 422 PRO A N 1
ATOM 3125 C CA . PRO A 1 422 ? -5.027 17.277 21.206 1.00 95.00 422 PRO A CA 1
ATOM 3126 C C . PRO A 1 422 ? -6.087 16.369 21.858 1.00 95.00 422 PRO A C 1
ATOM 3128 O O . PRO A 1 422 ? -7.090 16.853 22.380 1.00 95.00 422 PRO A O 1
ATOM 3131 N N . PHE A 1 423 ? -5.871 15.051 21.839 1.00 95.31 423 PHE A N 1
ATOM 3132 C CA . PHE A 1 423 ? -6.783 14.058 22.424 1.00 95.31 423 PHE A CA 1
ATOM 3133 C C . PHE A 1 423 ? -6.968 14.226 23.937 1.00 95.31 423 PHE A C 1
ATOM 3135 O O . PHE A 1 423 ? -8.047 13.943 24.472 1.00 95.31 423 PHE A O 1
ATOM 3142 N N . GLY A 1 424 ? -5.931 14.682 24.637 1.00 95.94 424 GLY A N 1
ATOM 3143 C CA . GLY A 1 424 ? -5.946 14.870 26.082 1.00 95.94 424 GLY A CA 1
ATOM 3144 C C . GLY A 1 424 ? -6.373 13.613 26.836 1.00 95.94 424 GLY A C 1
ATOM 3145 O O . GLY A 1 424 ? -6.004 12.494 26.478 1.00 95.94 424 GLY A O 1
ATOM 3146 N N . ALA A 1 425 ? -7.233 13.788 27.838 1.00 95.94 425 ALA A N 1
ATOM 3147 C CA . ALA A 1 425 ? -7.739 12.690 28.660 1.00 95.94 425 ALA A CA 1
ATOM 3148 C C . ALA A 1 425 ? -8.509 11.617 27.863 1.00 95.94 425 ALA A C 1
ATOM 3150 O O . ALA A 1 425 ? -8.678 10.499 28.348 1.00 95.94 425 ALA A O 1
ATOM 3151 N N . THR A 1 426 ? -8.964 11.920 26.639 1.00 96.81 426 THR A N 1
ATOM 3152 C CA . THR A 1 426 ? -9.651 10.936 25.786 1.00 96.81 426 THR A CA 1
ATOM 3153 C C . THR A 1 426 ? -8.702 9.929 25.129 1.00 96.81 426 THR A C 1
ATOM 3155 O O . THR A 1 426 ? -9.170 8.922 24.600 1.00 96.81 426 THR A O 1
ATOM 3158 N N . ASP A 1 427 ? -7.377 10.102 25.244 1.00 97.25 427 ASP A N 1
ATOM 3159 C CA . ASP A 1 427 ? -6.386 9.107 24.798 1.00 97.25 427 ASP A CA 1
ATOM 3160 C C . ASP A 1 427 ? -6.570 7.736 25.483 1.00 97.25 427 ASP A C 1
ATOM 3162 O O . ASP A 1 427 ? -6.202 6.696 24.935 1.00 97.25 427 ASP A O 1
ATOM 3166 N N . ILE A 1 428 ? -7.238 7.690 26.642 1.00 96.50 428 ILE A N 1
ATOM 3167 C CA . ILE A 1 428 ? -7.613 6.429 27.295 1.00 96.50 428 ILE A CA 1
ATOM 3168 C C . ILE A 1 428 ? -8.497 5.535 26.408 1.00 96.50 428 ILE A C 1
ATOM 3170 O O . ILE A 1 428 ? -8.417 4.309 26.487 1.00 96.50 428 ILE A O 1
ATOM 3174 N N . VAL A 1 429 ? -9.302 6.128 25.519 1.00 95.81 429 VAL A N 1
ATOM 3175 C CA . VAL A 1 429 ? -10.149 5.396 24.565 1.00 95.81 429 VAL A CA 1
ATOM 3176 C C . VAL A 1 429 ? -9.287 4.685 23.519 1.00 95.81 429 VAL A C 1
ATOM 3178 O O . VAL A 1 429 ? -9.549 3.528 23.185 1.00 95.81 429 VAL A O 1
ATOM 3181 N N . ARG A 1 430 ? -8.209 5.330 23.053 1.00 95.88 430 ARG A N 1
ATOM 3182 C CA . ARG A 1 430 ? -7.210 4.710 22.172 1.00 95.88 430 ARG A CA 1
ATOM 3183 C C . ARG A 1 430 ? -6.538 3.521 22.852 1.00 95.88 430 ARG A C 1
ATOM 3185 O O . ARG A 1 430 ? -6.463 2.442 22.267 1.00 95.88 430 ARG A O 1
ATOM 3192 N N . LEU A 1 431 ? -6.074 3.706 24.087 1.00 95.56 431 LEU A N 1
ATOM 3193 C CA . LEU A 1 431 ? -5.439 2.638 24.863 1.00 95.56 431 LEU A CA 1
ATOM 3194 C C . LEU A 1 431 ? -6.385 1.441 25.039 1.00 95.56 431 LEU A C 1
ATOM 3196 O O . LEU A 1 431 ? -5.989 0.303 24.792 1.00 95.56 431 LEU A O 1
ATOM 3200 N N . GLY A 1 432 ? -7.657 1.697 25.362 1.00 94.75 432 GLY A N 1
ATOM 3201 C CA . GLY A 1 432 ? -8.690 0.663 25.434 1.00 94.75 432 GLY A CA 1
ATOM 3202 C C . GLY A 1 432 ? -8.913 -0.065 24.102 1.00 94.75 432 GLY A C 1
ATOM 3203 O O . GLY A 1 432 ? -9.076 -1.287 24.090 1.00 94.75 432 GLY A O 1
ATOM 3204 N N . ALA A 1 433 ? -8.863 0.647 22.971 1.00 93.06 433 ALA A N 1
ATOM 3205 C CA . ALA A 1 433 ? -8.952 0.044 21.641 1.00 93.06 433 ALA A CA 1
ATOM 3206 C C . ALA A 1 433 ? -7.767 -0.895 21.348 1.00 93.06 433 ALA A C 1
ATOM 3208 O O . ALA A 1 433 ? -7.982 -1.992 20.827 1.00 93.06 433 ALA A O 1
ATOM 3209 N N . ASN A 1 434 ? -6.546 -0.516 21.742 1.00 94.94 434 ASN A N 1
ATOM 3210 C CA . ASN A 1 434 ? -5.355 -1.361 21.599 1.00 94.94 434 ASN A CA 1
ATOM 3211 C C . ASN A 1 434 ? -5.446 -2.616 22.469 1.00 94.94 434 ASN A C 1
ATOM 3213 O O . ASN A 1 434 ? -5.191 -3.717 21.984 1.00 94.94 434 ASN A O 1
ATOM 3217 N N . SER A 1 435 ? -5.879 -2.483 23.727 1.00 92.75 435 SER A N 1
ATOM 3218 C CA . SER A 1 435 ? -6.113 -3.640 24.600 1.00 92.75 435 SER A CA 1
ATOM 3219 C C . SER A 1 435 ? -7.176 -4.582 24.027 1.00 92.75 435 SER A C 1
ATOM 3221 O O . SER A 1 435 ? -6.998 -5.799 24.040 1.00 92.75 435 SER A O 1
ATOM 3223 N N . ALA A 1 436 ? -8.259 -4.035 23.469 1.00 89.12 436 ALA A N 1
ATOM 3224 C CA . ALA A 1 436 ? -9.297 -4.832 22.824 1.00 89.12 436 ALA A CA 1
ATOM 3225 C C . ALA A 1 436 ? -8.793 -5.538 21.556 1.00 89.12 436 ALA A C 1
ATOM 3227 O O . ALA A 1 436 ? -9.221 -6.658 21.294 1.00 89.12 436 ALA A O 1
ATOM 3228 N N . LEU A 1 437 ? -7.898 -4.909 20.784 1.00 89.06 437 LEU A N 1
ATOM 3229 C CA . LEU A 1 437 ? -7.247 -5.524 19.626 1.00 89.06 437 LEU A CA 1
ATOM 3230 C C . LEU A 1 437 ? -6.286 -6.650 20.042 1.00 89.06 437 LEU A C 1
ATOM 3232 O O . LEU A 1 437 ? -6.286 -7.711 19.423 1.00 89.06 437 LEU A O 1
ATOM 3236 N N . ALA A 1 438 ? -5.525 -6.478 21.123 1.00 89.00 438 ALA A N 1
ATOM 3237 C CA . ALA A 1 438 ? -4.645 -7.522 21.657 1.00 89.00 438 ALA A CA 1
ATOM 3238 C C . ALA A 1 438 ? -5.402 -8.802 22.058 1.00 89.00 438 ALA A C 1
ATOM 3240 O O . ALA A 1 438 ? -4.882 -9.905 21.915 1.00 89.00 438 ALA A O 1
ATOM 3241 N N . ALA A 1 439 ? -6.658 -8.673 22.492 1.00 86.62 439 ALA A N 1
ATOM 3242 C CA . ALA A 1 439 ? -7.500 -9.797 22.901 1.00 86.62 439 ALA A CA 1
ATOM 3243 C C . ALA A 1 439 ? -8.117 -10.602 21.734 1.00 86.62 439 ALA A C 1
ATOM 3245 O O . ALA A 1 439 ? -8.880 -11.537 21.965 1.00 86.62 439 ALA A O 1
ATOM 3246 N N . THR A 1 440 ? -7.834 -10.244 20.480 1.00 82.06 440 THR A N 1
ATOM 3247 C CA . THR A 1 440 ? -8.516 -10.813 19.298 1.00 82.06 440 THR A CA 1
ATOM 3248 C C . THR A 1 440 ? -7.910 -12.103 18.772 1.00 82.06 440 THR A C 1
ATOM 3250 O O . THR A 1 440 ? -8.566 -12.835 18.029 1.00 82.06 440 THR A O 1
ATOM 3253 N N . GLY A 1 441 ? -6.650 -12.361 19.124 1.00 84.81 441 GLY A N 1
ATOM 3254 C CA . GLY A 1 441 ? -5.847 -13.431 18.542 1.00 84.81 441 GLY A CA 1
ATOM 3255 C C . GLY A 1 441 ? -5.282 -13.117 17.153 1.00 84.81 441 GLY A C 1
ATOM 3256 O O . GLY A 1 441 ? -4.633 -13.987 16.579 1.00 84.81 441 GLY A O 1
ATOM 3257 N N . PHE A 1 442 ? -5.504 -11.916 16.602 1.00 87.12 442 PHE A N 1
ATOM 3258 C CA . PHE A 1 442 ? -4.794 -11.484 15.398 1.00 87.12 442 PHE A CA 1
ATOM 3259 C C . PHE A 1 442 ? -3.312 -11.254 15.676 1.00 87.12 442 PHE A C 1
ATOM 3261 O O . PHE A 1 442 ? -2.901 -10.914 16.786 1.00 87.12 442 PHE A O 1
ATOM 3268 N N . ASP A 1 443 ? -2.522 -11.371 14.615 1.00 91.62 443 ASP A N 1
ATOM 3269 C CA . ASP A 1 443 ? -1.150 -10.896 14.600 1.00 91.62 443 ASP A CA 1
ATOM 3270 C C . ASP A 1 443 ? -1.120 -9.377 14.653 1.00 91.62 443 ASP A C 1
ATOM 3272 O O . ASP A 1 443 ? -1.789 -8.715 13.857 1.00 91.62 443 ASP A O 1
ATOM 3276 N N . ILE A 1 444 ? -0.334 -8.824 15.577 1.00 93.56 444 ILE A N 1
ATOM 3277 C CA . ILE A 1 444 ? -0.292 -7.385 15.836 1.00 93.56 444 ILE A CA 1
ATOM 3278 C C . ILE A 1 444 ? 1.133 -6.864 15.689 1.00 93.56 444 ILE A C 1
ATOM 3280 O O . ILE A 1 444 ? 2.070 -7.407 16.271 1.00 93.56 444 ILE A O 1
ATOM 3284 N N . ILE A 1 445 ? 1.280 -5.782 14.931 1.00 94.94 445 ILE A N 1
ATOM 3285 C CA . ILE A 1 445 ? 2.428 -4.884 14.987 1.00 94.94 445 ILE A CA 1
ATOM 3286 C C . ILE A 1 445 ? 2.131 -3.905 16.118 1.00 94.94 445 ILE A C 1
ATOM 3288 O O . ILE A 1 445 ? 1.323 -2.988 15.958 1.00 94.94 445 ILE A O 1
ATOM 3292 N N . ASN A 1 446 ? 2.749 -4.125 17.279 1.00 92.50 446 ASN A N 1
ATOM 3293 C CA . ASN A 1 446 ? 2.552 -3.303 18.476 1.00 92.50 446 ASN A CA 1
ATOM 3294 C C . ASN A 1 446 ? 3.312 -1.972 18.348 1.00 92.50 446 ASN A C 1
ATOM 3296 O O . ASN A 1 446 ? 4.279 -1.710 19.067 1.00 92.50 446 ASN A O 1
ATOM 3300 N N . GLN A 1 447 ? 2.925 -1.162 17.361 1.00 94.81 447 GLN A N 1
ATOM 3301 C CA . GLN A 1 447 ? 3.586 0.102 17.071 1.00 94.81 447 GLN A CA 1
ATOM 3302 C C . GLN A 1 447 ? 3.434 1.071 18.237 1.00 94.81 447 GLN A C 1
ATOM 3304 O O . GLN A 1 447 ? 4.409 1.735 18.575 1.00 94.81 447 GLN A O 1
ATOM 3309 N N . SER A 1 448 ? 2.270 1.104 18.904 1.00 95.75 448 SER A N 1
ATOM 3310 C CA . SER A 1 448 ? 2.039 2.001 20.033 1.00 95.75 448 SER A CA 1
ATOM 3311 C C . SER A 1 448 ? 3.095 1.792 21.106 1.00 95.75 448 SER A C 1
ATOM 3313 O O . SER A 1 448 ? 3.709 2.769 21.520 1.00 95.75 448 SER A O 1
ATOM 3315 N N . ALA A 1 449 ? 3.350 0.556 21.544 1.00 95.94 449 ALA A N 1
ATOM 3316 C CA . ALA A 1 449 ? 4.340 0.312 22.593 1.00 95.94 449 ALA A CA 1
ATOM 3317 C C . ALA A 1 449 ? 5.769 0.693 22.173 1.00 95.94 449 ALA A C 1
ATOM 3319 O O . ALA A 1 449 ? 6.553 1.127 23.010 1.00 95.94 449 ALA A O 1
ATOM 3320 N N . ILE A 1 450 ? 6.101 0.558 20.886 1.00 97.25 450 ILE A N 1
ATOM 3321 C CA . ILE A 1 450 ? 7.440 0.851 20.356 1.00 97.25 450 ILE A CA 1
ATOM 3322 C C . ILE A 1 450 ? 7.707 2.361 20.304 1.00 97.25 450 ILE A C 1
ATOM 3324 O O . ILE A 1 450 ? 8.828 2.796 20.569 1.00 97.25 450 ILE A O 1
ATOM 3328 N N . VAL A 1 451 ? 6.695 3.158 19.949 1.00 97.12 451 VAL A N 1
ATOM 3329 C CA . VAL A 1 451 ? 6.858 4.597 19.671 1.00 97.12 451 VAL A CA 1
ATOM 3330 C C . VAL 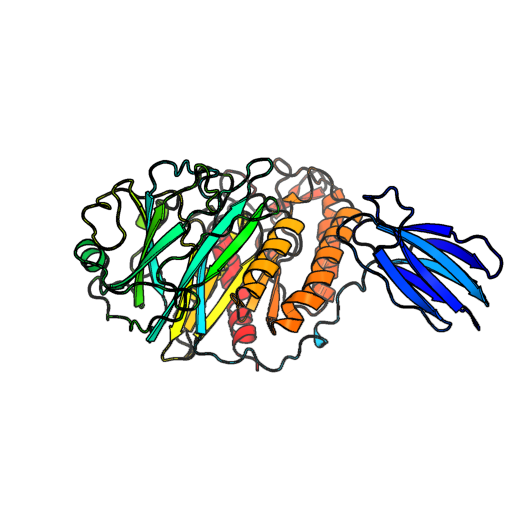A 1 451 ? 6.321 5.512 20.776 1.00 97.12 451 VAL A C 1
ATOM 3332 O O . VAL A 1 451 ? 6.495 6.726 20.680 1.00 97.12 451 VAL A O 1
ATOM 3335 N N . SER A 1 452 ? 5.676 4.970 21.815 1.00 97.50 452 SER A N 1
ATOM 3336 C CA . SER A 1 452 ? 5.136 5.761 22.932 1.00 97.50 452 SER A CA 1
ATOM 3337 C C . SER A 1 452 ? 6.230 6.357 23.813 1.00 97.50 452 SER A C 1
ATOM 3339 O O . SER A 1 452 ? 7.201 5.692 24.170 1.00 97.50 452 SER A O 1
ATOM 3341 N N . GLY A 1 453 ? 6.033 7.619 24.183 1.00 96.81 453 GLY A N 1
ATOM 3342 C CA . GLY A 1 453 ? 6.826 8.374 25.142 1.00 96.81 453 GLY A CA 1
ATOM 3343 C C . GLY A 1 453 ? 6.066 8.636 26.440 1.00 96.81 453 GLY A C 1
ATOM 3344 O O . GLY A 1 453 ? 5.216 7.851 26.858 1.00 96.81 453 GLY A O 1
ATOM 3345 N N . ALA A 1 454 ? 6.391 9.755 27.088 1.00 97.31 454 ALA A N 1
ATOM 3346 C CA . ALA A 1 454 ? 5.738 10.169 28.323 1.00 97.31 454 ALA A CA 1
ATOM 3347 C C . ALA A 1 454 ? 4.254 10.515 28.106 1.00 97.31 454 ALA A C 1
ATOM 3349 O O . ALA A 1 454 ? 3.845 10.944 27.026 1.00 97.31 454 ALA A O 1
ATOM 3350 N N . VAL A 1 455 ? 3.460 10.365 29.164 1.00 98.00 455 VAL A N 1
ATOM 3351 C CA . VAL A 1 455 ? 2.110 10.932 29.241 1.00 98.00 455 VAL A CA 1
ATOM 3352 C C . VAL A 1 455 ? 2.243 12.402 29.637 1.00 98.00 455 VAL A C 1
ATOM 3354 O O . VAL A 1 455 ? 2.948 12.714 30.597 1.00 98.00 455 VAL A O 1
ATOM 3357 N N . ASP A 1 456 ? 1.617 13.306 28.887 1.00 96.88 456 ASP A N 1
ATOM 3358 C CA . ASP A 1 456 ? 1.690 14.743 29.167 1.00 96.88 456 ASP A CA 1
ATOM 3359 C C . ASP A 1 456 ? 0.735 15.181 30.298 1.00 96.88 456 ASP A C 1
ATOM 3361 O O . ASP A 1 456 ? -0.025 14.387 30.856 1.00 96.88 456 ASP A O 1
ATOM 3365 N N . GLY A 1 457 ? 0.747 16.477 30.634 1.00 96.56 457 GLY A N 1
ATOM 3366 C CA . GLY A 1 457 ? -0.104 17.042 31.690 1.00 96.56 457 GLY A CA 1
ATOM 3367 C C . GLY A 1 457 ? -1.613 16.960 31.421 1.00 96.56 457 GLY A C 1
ATOM 3368 O O . GLY A 1 457 ? -2.402 17.235 32.321 1.00 96.56 457 GLY A O 1
ATOM 3369 N N . THR A 1 458 ? -2.026 16.577 30.210 1.00 96.19 458 THR A N 1
ATOM 3370 C CA . THR A 1 458 ? -3.433 16.384 29.834 1.00 96.19 458 THR A CA 1
ATOM 3371 C C . THR A 1 458 ? -3.876 14.922 29.921 1.00 96.19 458 THR A C 1
ATOM 3373 O O . THR A 1 458 ? -5.056 14.632 29.730 1.00 96.19 458 THR A O 1
ATOM 3376 N N . GLY A 1 459 ? -2.955 14.002 30.230 1.00 95.81 459 GLY A N 1
ATOM 3377 C CA . GLY A 1 459 ? -3.215 12.564 30.256 1.00 95.81 459 GLY A CA 1
ATOM 3378 C C . GLY A 1 459 ? -3.036 11.870 28.903 1.00 95.81 459 GLY A C 1
ATOM 3379 O O . GLY A 1 459 ? -3.406 10.704 28.780 1.00 95.81 459 GLY A O 1
ATOM 3380 N N . GLN A 1 460 ? -2.466 12.546 27.898 1.00 97.56 460 GLN A N 1
ATOM 3381 C CA . GLN A 1 460 ? -2.246 11.983 26.565 1.00 97.56 460 GLN A CA 1
ATOM 3382 C C . GLN A 1 460 ? -0.854 11.361 26.432 1.00 97.56 460 GLN A C 1
ATOM 3384 O O . GLN A 1 460 ? 0.158 12.017 26.698 1.00 97.56 460 GLN A O 1
ATOM 3389 N N . THR A 1 461 ? -0.791 10.123 25.936 1.00 97.81 461 THR A N 1
ATOM 3390 C CA . THR A 1 461 ? 0.476 9.466 25.587 1.00 97.81 461 THR A CA 1
ATOM 3391 C C . THR A 1 461 ? 1.095 10.148 24.370 1.00 97.81 461 THR A C 1
ATOM 3393 O O . THR A 1 461 ? 0.493 10.176 23.297 1.00 97.81 461 THR A O 1
ATOM 3396 N N . GLN A 1 462 ? 2.305 10.677 24.522 1.00 97.38 462 GLN A N 1
ATOM 3397 C CA . GLN A 1 462 ? 3.040 11.329 23.440 1.00 97.38 462 GLN A CA 1
ATOM 3398 C C . GLN A 1 462 ? 3.799 10.308 22.586 1.00 97.38 462 GLN A C 1
ATOM 3400 O O . GLN A 1 462 ? 4.065 9.190 23.031 1.00 97.38 462 GLN A O 1
ATOM 3405 N N . LEU A 1 463 ? 4.215 10.695 21.378 1.00 96.94 463 LEU A N 1
ATOM 3406 C CA . LEU A 1 463 ? 5.310 9.987 20.709 1.00 96.94 463 LEU A CA 1
ATOM 3407 C C . LEU A 1 463 ? 6.619 10.260 21.464 1.00 96.94 463 LEU A C 1
ATOM 3409 O O . LEU A 1 463 ? 6.852 11.381 21.919 1.00 96.94 463 LEU A O 1
ATOM 3413 N N . ALA A 1 464 ? 7.470 9.243 21.601 1.00 97.44 464 ALA A N 1
ATOM 3414 C CA . ALA A 1 464 ? 8.772 9.370 22.246 1.00 97.44 464 ALA A CA 1
ATOM 3415 C C . ALA A 1 464 ? 9.731 10.257 21.443 1.00 97.44 464 ALA A C 1
ATOM 3417 O O . ALA A 1 464 ? 9.753 10.227 20.209 1.00 97.44 464 ALA A O 1
ATOM 3418 N N . ASP A 1 465 ? 10.590 10.994 22.148 1.00 95.44 465 ASP A N 1
ATOM 3419 C CA . ASP A 1 465 ? 11.577 11.864 21.514 1.00 95.44 465 ASP A CA 1
ATOM 3420 C C . ASP A 1 465 ? 12.509 11.084 20.573 1.00 95.44 465 ASP A C 1
ATOM 3422 O O . ASP A 1 465 ? 13.050 10.013 20.883 1.00 95.44 465 ASP A O 1
ATOM 3426 N N . GLY A 1 466 ? 12.682 11.636 19.373 1.00 94.81 466 GLY A N 1
ATOM 3427 C CA . GLY A 1 466 ? 13.447 11.020 18.294 1.00 94.81 466 GLY A CA 1
ATOM 3428 C C . GLY A 1 466 ? 12.729 9.881 17.563 1.00 94.81 466 GLY A C 1
ATOM 3429 O O . GLY A 1 466 ? 13.310 9.342 16.622 1.00 94.81 466 GLY A O 1
ATOM 3430 N N . MET A 1 467 ? 11.496 9.517 17.940 1.00 96.62 467 MET A N 1
ATOM 3431 C CA . MET A 1 467 ? 10.650 8.573 17.185 1.00 96.62 467 MET A CA 1
ATOM 3432 C C . MET A 1 467 ? 9.787 9.256 16.118 1.00 96.62 467 MET A C 1
ATOM 3434 O O . MET A 1 467 ? 9.128 8.577 15.336 1.00 96.62 467 MET A O 1
ATOM 3438 N N . PHE A 1 468 ? 9.824 10.583 16.040 1.00 94.75 468 PHE A N 1
ATOM 3439 C CA . PHE A 1 468 ? 9.138 11.385 15.033 1.00 94.75 468 PHE A CA 1
ATOM 3440 C C . PHE A 1 468 ? 10.111 12.321 14.306 1.00 94.75 468 PHE A C 1
ATOM 3442 O O . PHE A 1 468 ? 11.179 12.648 14.832 1.00 94.75 468 PHE A O 1
ATOM 3449 N N . ILE A 1 469 ? 9.754 12.741 13.093 1.00 91.81 469 ILE A N 1
ATOM 3450 C CA . ILE A 1 469 ? 10.423 13.839 12.376 1.00 91.81 469 ILE A CA 1
ATOM 3451 C C . ILE A 1 469 ? 9.856 15.192 12.824 1.00 91.81 469 ILE A C 1
ATOM 3453 O O . ILE A 1 469 ? 8.914 15.243 13.604 1.00 91.81 469 ILE A O 1
ATOM 3457 N N . GLY A 1 470 ? 10.405 16.306 12.333 1.00 89.06 470 GLY A N 1
ATOM 3458 C CA . GLY A 1 470 ? 10.134 17.653 12.863 1.00 89.06 470 GLY A CA 1
ATOM 3459 C C . GLY A 1 470 ? 8.663 18.086 12.985 1.00 89.06 470 GLY A C 1
ATOM 3460 O O . GLY A 1 470 ? 8.384 19.003 13.749 1.00 89.06 470 GLY A O 1
ATOM 3461 N N . ASP A 1 471 ? 7.727 17.430 12.295 1.00 88.94 471 ASP A N 1
ATOM 3462 C CA . ASP A 1 471 ? 6.289 17.709 12.396 1.00 88.94 471 ASP A CA 1
ATOM 3463 C C . ASP A 1 471 ? 5.565 17.022 13.562 1.00 88.94 471 ASP A C 1
ATOM 3465 O O . ASP A 1 471 ? 4.390 17.302 13.776 1.00 88.94 471 ASP A O 1
ATOM 3469 N N . ARG A 1 472 ? 6.237 16.146 14.324 1.00 89.94 472 ARG A N 1
ATOM 3470 C CA . ARG A 1 472 ? 5.677 15.500 15.528 1.00 89.94 472 ARG A CA 1
ATOM 3471 C C . ARG A 1 472 ? 4.429 14.640 15.245 1.00 89.94 472 ARG A C 1
ATOM 3473 O O . ARG A 1 472 ? 3.633 14.360 16.141 1.00 89.94 472 ARG A O 1
ATOM 3480 N N . ILE A 1 473 ? 4.263 14.197 13.996 1.00 89.81 473 ILE A N 1
ATOM 3481 C CA . ILE A 1 473 ? 3.217 13.260 13.550 1.00 89.81 473 ILE A CA 1
ATOM 3482 C C . ILE A 1 473 ? 3.855 12.040 12.894 1.00 89.81 473 ILE A C 1
ATOM 3484 O O . ILE A 1 473 ? 3.439 10.902 13.153 1.00 89.81 473 ILE A O 1
ATOM 3488 N N . HIS A 1 474 ? 4.828 12.282 12.012 1.00 91.75 474 HIS A N 1
ATOM 3489 C CA . HIS A 1 474 ? 5.383 11.234 11.179 1.00 91.75 474 HIS A CA 1
ATOM 3490 C C . HIS A 1 474 ? 6.574 10.562 11.835 1.00 91.75 474 HIS A C 1
ATOM 3492 O O . HIS A 1 474 ? 7.439 11.223 12.409 1.00 91.75 474 HIS A O 1
ATOM 3498 N N . TYR A 1 475 ? 6.625 9.237 11.731 1.00 94.19 475 TYR A N 1
ATOM 3499 C CA . TYR A 1 475 ? 7.707 8.451 12.307 1.00 94.19 475 TYR A CA 1
ATOM 3500 C C . TYR A 1 475 ? 9.063 8.810 11.705 1.00 94.19 475 TYR A C 1
ATOM 3502 O O . TYR A 1 475 ? 9.173 9.060 10.509 1.00 94.19 475 TYR A O 1
ATOM 3510 N N . SER A 1 476 ? 10.101 8.798 12.537 1.00 94.50 476 SER A N 1
ATOM 3511 C CA . SER A 1 476 ? 11.489 8.914 12.094 1.00 94.50 476 SER A CA 1
ATOM 3512 C C . SER A 1 476 ? 12.051 7.564 11.641 1.00 94.50 476 SER A C 1
ATOM 3514 O O . SER A 1 476 ? 11.512 6.501 11.964 1.00 94.50 476 SER A O 1
ATOM 3516 N N . ALA A 1 477 ? 13.225 7.587 11.009 1.00 93.00 477 ALA A N 1
ATOM 3517 C CA . ALA A 1 477 ? 13.956 6.375 10.639 1.00 93.00 477 ALA A CA 1
ATOM 3518 C C . ALA A 1 477 ? 14.220 5.467 11.844 1.00 93.00 477 ALA A C 1
ATOM 3520 O O . ALA A 1 477 ? 14.174 4.243 11.740 1.00 93.00 477 ALA A O 1
ATOM 3521 N N . LYS A 1 478 ? 14.460 6.068 13.017 1.00 95.38 478 LYS A N 1
ATOM 3522 C CA . LYS A 1 478 ? 14.648 5.341 14.275 1.00 95.38 478 LYS A CA 1
ATOM 3523 C C . LYS A 1 478 ? 13.394 4.548 14.646 1.00 95.38 478 LYS A C 1
ATOM 3525 O O . LYS A 1 478 ? 13.519 3.385 15.021 1.00 95.38 478 LYS A O 1
ATOM 3530 N N . ALA A 1 479 ? 12.211 5.147 14.514 1.00 95.88 479 ALA A N 1
ATOM 3531 C CA . ALA A 1 479 ? 10.948 4.473 14.797 1.00 95.88 479 ALA A CA 1
ATOM 3532 C C . ALA A 1 479 ? 10.667 3.338 13.804 1.00 95.88 479 ALA A C 1
ATOM 3534 O O . ALA A 1 479 ? 10.357 2.230 14.240 1.00 95.88 479 ALA A O 1
ATOM 3535 N N . TYR A 1 480 ? 10.849 3.561 12.496 1.00 95.06 480 TYR A N 1
ATOM 3536 C CA . TYR A 1 480 ? 10.705 2.486 11.504 1.00 95.06 480 TYR A CA 1
ATOM 3537 C C . TYR A 1 480 ? 11.670 1.333 11.765 1.00 95.06 480 TYR A C 1
ATOM 3539 O O . TYR A 1 480 ? 11.245 0.181 11.795 1.00 95.06 480 TYR A O 1
ATOM 3547 N N . ASN A 1 481 ? 12.944 1.623 12.034 1.00 95.06 481 ASN A N 1
ATOM 3548 C CA . ASN A 1 481 ? 13.933 0.592 12.341 1.00 95.06 481 ASN A CA 1
ATOM 3549 C C . ASN A 1 481 ? 13.564 -0.193 13.607 1.00 95.06 481 ASN A C 1
ATOM 3551 O O . ASN A 1 481 ? 13.651 -1.417 13.607 1.00 95.06 481 ASN A O 1
ATOM 3555 N N . ALA A 1 482 ? 13.100 0.480 14.665 1.00 97.00 482 ALA A N 1
ATOM 3556 C CA . ALA A 1 482 ? 12.635 -0.190 15.879 1.00 97.00 482 ALA A CA 1
ATOM 3557 C C . ALA A 1 482 ? 11.429 -1.105 15.603 1.00 97.00 482 ALA A C 1
ATOM 3559 O O . ALA A 1 482 ? 11.387 -2.235 16.091 1.00 97.00 482 ALA A O 1
ATOM 3560 N N . MET A 1 483 ? 10.482 -0.655 14.772 1.00 96.94 483 MET A N 1
ATOM 3561 C CA . MET A 1 483 ? 9.355 -1.479 14.334 1.00 96.94 483 M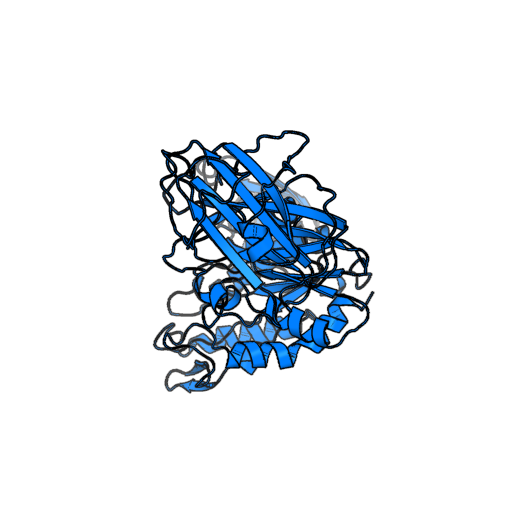ET A CA 1
ATOM 3562 C C . MET A 1 483 ? 9.810 -2.687 13.513 1.00 96.94 483 MET A C 1
ATOM 3564 O O . MET A 1 483 ? 9.328 -3.788 13.772 1.00 96.94 483 MET A O 1
ATOM 3568 N N . VAL A 1 484 ? 10.756 -2.523 12.583 1.00 96.81 484 VAL A N 1
ATOM 3569 C CA . VAL A 1 484 ? 11.326 -3.639 11.811 1.00 96.81 484 VAL A CA 1
ATOM 3570 C C . VAL A 1 484 ? 11.998 -4.653 12.731 1.00 96.81 484 VAL A C 1
ATOM 3572 O O . VAL A 1 484 ? 11.657 -5.834 12.678 1.00 96.81 484 VAL A O 1
ATOM 3575 N N . GLU A 1 485 ? 12.904 -4.213 13.607 1.00 97.62 485 GLU A N 1
ATOM 3576 C CA . GLU A 1 485 ? 13.646 -5.107 14.507 1.00 97.62 485 GLU A CA 1
ATOM 3577 C C . GLU A 1 485 ? 12.725 -5.889 15.449 1.00 97.62 485 GLU A C 1
ATOM 3579 O O . GLU A 1 485 ? 12.955 -7.075 15.687 1.00 97.62 485 GLU A O 1
ATOM 3584 N N . ALA A 1 486 ? 11.654 -5.262 15.938 1.00 97.12 486 ALA A N 1
ATOM 3585 C CA . ALA A 1 486 ? 10.692 -5.919 16.815 1.00 97.12 486 ALA A CA 1
ATOM 3586 C C . ALA A 1 486 ? 9.830 -6.975 16.096 1.00 97.12 486 ALA A C 1
ATOM 3588 O O . ALA A 1 486 ? 9.327 -7.890 16.744 1.00 97.12 486 ALA A O 1
ATOM 3589 N N . ASN A 1 487 ? 9.647 -6.865 14.775 1.00 96.69 487 ASN A N 1
ATOM 3590 C CA . ASN A 1 487 ? 8.587 -7.589 14.069 1.00 96.69 487 ASN A CA 1
ATOM 3591 C C . ASN A 1 487 ? 9.073 -8.537 12.959 1.00 96.69 487 ASN A C 1
ATOM 3593 O O . ASN A 1 487 ? 8.330 -9.450 12.601 1.00 96.69 487 ASN A O 1
ATOM 3597 N N . TYR A 1 488 ? 10.301 -8.414 12.435 1.00 96.88 488 TYR A N 1
ATOM 3598 C CA . TYR A 1 488 ? 10.735 -9.219 11.273 1.00 96.88 488 TYR A CA 1
ATOM 3599 C C . TYR A 1 488 ? 10.668 -10.733 11.496 1.00 96.88 488 TYR A C 1
ATOM 3601 O O . TYR A 1 488 ? 10.340 -11.474 10.571 1.00 96.88 488 TYR A O 1
ATOM 3609 N N . ARG A 1 489 ? 10.927 -11.202 12.725 1.00 96.00 489 ARG A N 1
ATOM 3610 C CA . ARG A 1 489 ? 10.813 -12.628 13.074 1.00 96.00 489 ARG A CA 1
ATOM 3611 C C . ARG A 1 489 ? 9.382 -13.119 12.947 1.00 96.00 489 ARG A C 1
ATOM 3613 O O . ARG A 1 489 ? 9.158 -14.152 12.324 1.00 96.00 489 ARG A O 1
ATOM 3620 N N . ARG A 1 490 ? 8.421 -12.338 13.452 1.00 94.81 490 ARG A N 1
ATOM 3621 C CA . ARG A 1 490 ? 7.008 -12.661 13.274 1.00 94.81 490 ARG A CA 1
ATOM 3622 C C . ARG A 1 490 ? 6.655 -12.657 11.794 1.00 94.81 490 ARG A C 1
ATOM 3624 O O . ARG A 1 490 ? 6.057 -13.615 11.338 1.00 94.81 490 ARG A O 1
ATOM 3631 N N . GLY A 1 491 ? 7.119 -11.672 11.022 1.00 94.12 491 GLY A N 1
ATOM 3632 C CA . GLY A 1 491 ? 6.940 -11.645 9.566 1.00 94.12 491 GLY A CA 1
ATOM 3633 C C . GLY A 1 491 ? 7.389 -12.939 8.867 1.00 94.12 491 GLY A C 1
ATOM 3634 O O . GLY A 1 491 ? 6.658 -13.464 8.033 1.00 94.12 491 GLY A O 1
ATOM 3635 N N . ILE A 1 492 ? 8.537 -13.507 9.252 1.00 94.62 492 ILE A N 1
ATOM 3636 C CA . ILE A 1 492 ? 9.006 -14.809 8.741 1.00 94.62 492 ILE A CA 1
ATOM 3637 C C . ILE A 1 492 ? 8.030 -15.930 9.106 1.00 94.62 492 ILE A C 1
ATOM 3639 O O . ILE A 1 492 ? 7.668 -16.729 8.246 1.00 94.62 492 ILE A O 1
ATOM 3643 N N . GLU A 1 493 ? 7.583 -16.003 10.358 1.00 92.50 493 GLU A N 1
ATOM 3644 C CA . GLU A 1 493 ? 6.596 -17.003 10.787 1.00 92.50 493 GLU A CA 1
ATOM 3645 C C . GLU A 1 493 ? 5.297 -16.879 9.978 1.00 92.50 493 GLU A C 1
ATOM 3647 O O . GLU A 1 493 ? 4.798 -17.875 9.464 1.00 92.50 493 GLU A O 1
ATOM 3652 N N . LEU A 1 494 ? 4.788 -15.659 9.774 1.00 90.62 494 LEU A N 1
ATOM 3653 C CA . LEU A 1 494 ? 3.576 -15.428 8.979 1.00 90.62 494 LEU A CA 1
ATOM 3654 C C . LEU A 1 494 ? 3.718 -15.911 7.531 1.00 90.62 494 LEU A C 1
ATOM 3656 O O . LEU A 1 494 ? 2.752 -16.427 6.977 1.00 90.62 494 LEU A O 1
ATOM 3660 N N . LEU A 1 495 ? 4.903 -15.751 6.937 1.00 90.00 495 LEU A N 1
ATOM 3661 C CA . LEU A 1 495 ? 5.196 -16.147 5.557 1.00 90.00 495 LEU A CA 1
ATOM 3662 C C . LEU A 1 495 ? 5.462 -17.649 5.389 1.00 90.00 495 LEU A C 1
ATOM 3664 O O . LEU A 1 495 ? 5.285 -18.186 4.297 1.00 90.00 495 LEU A O 1
ATOM 3668 N N . THR A 1 496 ? 5.945 -18.325 6.434 1.00 84.62 496 THR A N 1
ATOM 3669 C CA . THR A 1 496 ? 6.451 -19.705 6.342 1.00 84.62 496 THR A CA 1
ATOM 3670 C C . THR A 1 496 ? 5.601 -20.753 7.051 1.00 84.62 496 THR A C 1
ATOM 3672 O O . THR A 1 496 ? 5.712 -21.929 6.705 1.00 84.62 496 THR A O 1
ATOM 3675 N N . CYS A 1 497 ? 4.764 -20.366 8.015 1.00 67.38 497 CYS A N 1
ATOM 3676 C CA . CYS A 1 497 ? 3.851 -21.284 8.687 1.00 67.38 497 CYS A CA 1
ATOM 3677 C C . CYS A 1 497 ? 2.678 -21.612 7.753 1.00 67.38 497 CYS A C 1
ATOM 3679 O O . CYS A 1 497 ? 1.770 -20.796 7.587 1.00 67.38 497 CYS A O 1
ATOM 3681 N N . ALA A 1 498 ? 2.745 -22.795 7.139 1.00 50.06 498 ALA A N 1
ATOM 3682 C CA . ALA A 1 498 ? 1.688 -23.412 6.344 1.00 50.06 498 ALA A CA 1
ATOM 3683 C C . ALA A 1 498 ? 0.905 -24.454 7.146 1.00 50.06 498 ALA A C 1
ATOM 3685 O O . ALA A 1 498 ? 1.519 -25.094 8.034 1.00 50.06 498 ALA A O 1
#

Foldseek 3Di:
DFFDDKAAAPDAWDKDKDAAQKWKWKAFAPAKWWKKFWADVVVVRPDGPDMFIDGHPIGDGHDRHRGMTMIGIHINHGMIGIDIDHDPLADFLVLQPLPDPPQALKEWAFFFEQFAFKDFQALWKKKKKKWFDQFWFQKKKFKFKFAAAVPGWADWWKKAKFKAWDQDPVCVLAFFTDHTWAAPPHRMDIHDTDPDHLAMAMDITDIDRYTFDHHPVPAHHTMMMMMMITHDDRITGFGRNDHAAQPLQVVDDRPAIGMFMFMFSPGDTTHNPGTPPGGGSGDRTTTMMGRGPFGEFEEEEEDAQQQQAPAGGGRCGLRRVLQVVLVVVVPRYHYHYHRPYYHLDFLVSRLSHLQSCVVVVNAGQEYEYELGDPSLPAAEDDLVRLSNSSSSVNVCVVPPCSVSSHAYAYEQDAFFACVRHVHFLRQVSSVVSRVSVVVNPHHYLDLNVLQWDDQDPRRGTAGHPQQADPVRGHGHPVSSVSSSVVPSVVVCCSNPSD

Organism: NCBI:txid2561932

Secondary structure (DSSP, 8-state):
-EEEEEEETTSPPEEEEE-TT-EEEEEE-TT-EEEEEEE-GGGTT-SEEEEEEEESS-PPPB---SS-EEEEEEEEESEEEEEEE-S-SS--GGGS--S----EEEEEEE---S-BS-B--TT-EEEEEEEEESS-EEEEEEEEEE--BTTBPPP--EEEEEEEEESSHHHHHHPBP-EE--BTTBSEEE-PPPSSTT--EEEEPPPEE-PPPPPSSS--SEEEEEEEEEES-S-B--S-SB---SGGGGGS-TTS--EEEEEESS--SSBGGG-TT-B-S--SEEEEEEEEEEEEEEEEEEESHHHHT-SSSTT-TTHHHHHHHHHTT--SSEEEEEEEE-TT--HHHHHHHHHHHHHTT---SEEEEES--GGG-SS---HHHHHHHHHHHHHHIIIIIHHHTPEEEEE------TTTS--GGGHHHHHHHHHHHHTT--EEE-HHHHHEEEE-TTSPEEEPTTSB-TTSSSBPHHHHHHHHHHHHHHHHHHHH--

Sequence (498 aa):
MSKLTTIRAGELPKTVTLPAGRVLMLDGYESASGIAYQLDPSLGGTNSVRSWPLSAGGAPKIGPFADEQRFLISCATGAFEVSHGLPALYPAASAFPNSGVSSGNIATRMLTGRVANVVNNATGYSWEMTLSFAAPIDAIRWIFGQSRKAGVASDAPTFLATAYAADSFADIDAATFTQFLSAGGNSTMTLAAPSTDSNIVYTVTDWLRQPSKKRTDGGRGALHSCRAWVSGGNRIVLLGDGTDSFDNWASRPGSGPQARIRRTTAGGNATNAAFAGSLASSCPILGAQIVSQGRVYTIGEWGDSNNERRDQFIGEGLCLPMAEKINGLNLGFTVEAMSCGWSGASTNVWQANIKAAFAAGLIPDVAMYKMFSGNDIASTIAQSDIDLMRSRFALRLADTFAGAKCRPWLFDFQPYNSDQKPFGATDIVRLGANSALAATGFDIINQSAIVSGAVDGTGQTQLADGMFIGDRIHYSAKAYNAMVEANYRRGIELLTCA

Radius of gyration: 24.6 Å; chains: 1; bounding box: 78×43×60 Å